Protein AF-0000000075170274 (afdb_homodimer)

Radius of gyration: 37.56 Å; Cα contacts (8 Å, |Δi|>4): 667; chains: 2; bounding box: 106×144×120 Å

Structure (mmCIF, N/CA/C/O backbone):
data_AF-0000000075170274-model_v1
#
loop_
_entity.id
_entity.type
_entity.pdbx_description
1 polymer 'Sphingomyelin synthase-like domain-containing protein'
#
loop_
_atom_site.group_PDB
_atom_site.id
_atom_site.type_symbol
_atom_site.label_atom_id
_atom_site.label_alt_id
_atom_site.label_comp_id
_atom_site.label_asym_id
_atom_site.label_entity_id
_atom_site.label_seq_id
_atom_site.pdbx_PDB_ins_code
_atom_site.Cartn_x
_atom_site.Cartn_y
_atom_site.Cartn_z
_atom_site.occupancy
_atom_site.B_iso_or_equiv
_atom_site.auth_seq_id
_atom_site.auth_comp_id
_atom_site.auth_asym_id
_atom_site.auth_atom_id
_atom_site.pdbx_PDB_model_num
ATOM 1 N N . MET A 1 1 ? -52.188 18.969 13.422 1 71.31 1 MET A N 1
ATOM 2 C CA . MET A 1 1 ? -51.594 20.312 13.414 1 71.31 1 MET A CA 1
ATOM 3 C C . MET A 1 1 ? -50.125 20.266 13.758 1 71.31 1 MET A C 1
ATOM 5 O O . MET A 1 1 ? -49.312 20.875 13.07 1 71.31 1 MET A O 1
ATOM 9 N N . TYR A 1 2 ? -49.75 19.422 14.75 1 82.94 2 TYR A N 1
ATOM 10 C CA . TYR A 1 2 ? -48.375 19.312 15.172 1 82.94 2 TYR A CA 1
ATOM 11 C C . TYR A 1 2 ? -47.531 18.609 14.117 1 82.94 2 TYR A C 1
ATOM 13 O O . TYR A 1 2 ? -46.406 19.016 13.828 1 82.94 2 TYR A O 1
ATOM 21 N N . ILE A 1 3 ? -48.125 17.672 13.469 1 86.19 3 ILE A N 1
ATOM 22 C CA . ILE A 1 3 ? -47.406 16.891 12.453 1 86.19 3 ILE A CA 1
ATOM 23 C C . ILE A 1 3 ? -47.219 17.75 11.203 1 86.19 3 ILE A C 1
ATOM 25 O O . ILE A 1 3 ? -46.125 17.719 10.594 1 86.19 3 ILE A O 1
ATOM 29 N N . ALA A 1 4 ? -48.188 18.438 10.883 1 85.81 4 ALA A N 1
ATOM 30 C CA . ALA A 1 4 ? -48.062 19.312 9.719 1 85.81 4 ALA A CA 1
ATOM 31 C C . ALA A 1 4 ? -47 20.375 9.93 1 85.81 4 ALA A C 1
ATOM 33 O O . ALA A 1 4 ? -46.25 20.688 9.016 1 85.81 4 ALA A O 1
ATOM 34 N N . ARG A 1 5 ? -47 20.859 11.109 1 87.38 5 ARG A N 1
ATOM 35 C CA . ARG A 1 5 ? -46 21.859 11.438 1 87.38 5 ARG A CA 1
ATOM 36 C C . ARG A 1 5 ? -44.594 21.266 11.391 1 87.38 5 ARG A C 1
ATOM 38 O O . ARG A 1 5 ? -43.656 21.922 10.938 1 87.38 5 ARG A O 1
ATOM 45 N N . PHE A 1 6 ? -44.594 20.078 11.898 1 85.25 6 PHE A N 1
ATOM 46 C CA . PHE A 1 6 ? -43.312 19.375 11.859 1 85.25 6 PHE A CA 1
ATOM 47 C C . PHE A 1 6 ? -42.844 19.219 10.422 1 85.25 6 PHE A C 1
ATOM 49 O O . PHE A 1 6 ? -41.656 19.469 10.117 1 85.25 6 PHE A O 1
ATOM 56 N N . PHE A 1 7 ? -43.688 18.828 9.531 1 88.44 7 PHE A N 1
ATOM 57 C CA . PHE A 1 7 ? -43.312 18.594 8.141 1 88.44 7 PHE A CA 1
ATOM 58 C C . PHE A 1 7 ? -42.969 19.891 7.438 1 88.44 7 PHE A C 1
ATOM 60 O O . PHE A 1 7 ? -42.094 19.938 6.59 1 88.44 7 PHE A O 1
ATOM 67 N N . THR A 1 8 ? -43.625 20.859 7.824 1 88.25 8 THR A N 1
ATOM 68 C CA . THR A 1 8 ? -43.312 22.156 7.219 1 88.25 8 THR A CA 1
ATOM 69 C C . THR A 1 8 ? -41.969 22.672 7.668 1 88.25 8 THR A C 1
ATOM 71 O O . THR A 1 8 ? -41.188 23.234 6.863 1 88.25 8 THR A O 1
ATOM 74 N N . LYS A 1 9 ? -41.719 22.516 8.906 1 88.31 9 LYS A N 1
ATOM 75 C CA . LYS A 1 9 ? -40.406 22.922 9.43 1 88.31 9 LYS A CA 1
ATOM 76 C C . LYS A 1 9 ? -39.281 22.109 8.789 1 88.31 9 LYS A C 1
ATOM 78 O O . LYS A 1 9 ? -38.25 22.672 8.43 1 88.31 9 LYS A O 1
ATOM 83 N N . LEU A 1 10 ? -39.531 20.859 8.727 1 89.06 10 LEU A N 1
ATOM 84 C CA . LEU A 1 10 ? -38.562 19.969 8.102 1 89.06 10 LEU A CA 1
ATOM 85 C C . LEU A 1 10 ? -38.344 20.344 6.637 1 89.06 10 LEU A C 1
ATOM 87 O O . LEU A 1 10 ? -37.219 20.375 6.156 1 89.06 10 LEU A O 1
ATOM 91 N N . TRP A 1 11 ? -39.406 20.625 5.984 1 91.12 11 TRP A N 1
ATOM 92 C CA . TRP A 1 11 ? -39.344 21 4.574 1 91.12 11 TRP A CA 1
ATOM 93 C C . TRP A 1 11 ? -38.562 22.297 4.402 1 91.12 11 TRP A C 1
ATOM 95 O O . TRP A 1 11 ? -37.781 22.438 3.459 1 91.12 11 TRP A O 1
ATOM 105 N N . ARG A 1 12 ? -38.781 23.219 5.227 1 90 12 ARG A N 1
ATOM 106 C CA . ARG A 1 12 ? -38.062 24.484 5.172 1 90 12 ARG A CA 1
ATOM 107 C C . ARG A 1 12 ? -36.562 24.266 5.414 1 90 12 ARG A C 1
ATOM 109 O O . ARG A 1 12 ? -35.719 24.875 4.734 1 90 12 ARG A O 1
ATOM 116 N N . ARG A 1 13 ? -36.344 23.484 6.355 1 88.62 13 ARG A N 1
ATOM 117 C CA . ARG A 1 13 ? -34.938 23.188 6.66 1 88.62 13 ARG A CA 1
ATOM 118 C C . ARG A 1 13 ? -34.25 22.516 5.477 1 88.62 13 ARG A C 1
ATOM 120 O O . ARG A 1 13 ? -33.156 22.906 5.09 1 88.62 13 ARG A O 1
ATOM 127 N N . ILE A 1 14 ? -34.844 21.5 4.957 1 92.25 14 ILE A N 1
ATOM 128 C CA . ILE A 1 14 ? -34.312 20.781 3.812 1 92.25 14 ILE A CA 1
ATOM 129 C C . ILE A 1 14 ? -34.094 21.734 2.645 1 92.25 14 ILE A C 1
ATOM 131 O O . ILE A 1 14 ? -33.062 21.703 1.977 1 92.25 14 ILE A O 1
ATOM 135 N N . SER A 1 15 ? -35.062 22.594 2.477 1 92.5 15 SER A N 1
ATOM 136 C CA . SER A 1 15 ? -34.969 23.531 1.366 1 92.5 15 SER A CA 1
ATOM 137 C C . SER A 1 15 ? -33.812 24.5 1.545 1 92.5 15 SER A C 1
ATOM 139 O O . SER A 1 15 ? -33.094 24.797 0.589 1 92.5 15 SER A O 1
ATOM 141 N N . THR A 1 16 ? -33.656 24.984 2.719 1 90.94 16 THR A N 1
ATOM 142 C CA . THR A 1 16 ? -32.562 25.906 2.996 1 90.94 16 THR A CA 1
ATOM 143 C C . THR A 1 16 ? -31.219 25.219 2.816 1 90.94 16 THR A C 1
ATOM 145 O O . THR A 1 16 ? -30.297 25.781 2.217 1 90.94 16 THR A O 1
ATOM 148 N N . GLU A 1 17 ? -31.156 24.047 3.35 1 91.5 17 GLU A N 1
ATOM 149 C CA . GLU A 1 17 ? -29.906 23.297 3.227 1 91.5 17 GLU A CA 1
ATOM 150 C C . GLU A 1 17 ? -29.594 22.969 1.768 1 91.5 17 GLU A C 1
ATOM 152 O O . GLU A 1 17 ? -28.438 22.984 1.349 1 91.5 17 GLU A O 1
ATOM 157 N N . VAL A 1 18 ? -30.625 22.609 1.034 1 94.19 18 VAL A N 1
ATOM 158 C CA . VAL A 1 18 ? -30.453 22.312 -0.381 1 94.19 18 VAL A CA 1
ATOM 159 C C . VAL A 1 18 ? -29.906 23.531 -1.111 1 94.19 18 VAL A C 1
ATOM 161 O O . VAL A 1 18 ? -29.016 23.406 -1.953 1 94.19 18 VAL A O 1
ATOM 164 N N . THR A 1 19 ? -30.391 24.703 -0.769 1 93.62 19 THR A N 1
ATOM 165 C CA . THR A 1 19 ? -29.922 25.922 -1.417 1 93.62 19 THR A CA 1
ATOM 166 C C . THR A 1 19 ? -28.453 26.188 -1.096 1 93.62 19 THR A C 1
ATOM 168 O O . THR A 1 19 ? -27.672 26.531 -1.985 1 93.62 19 THR A O 1
ATOM 171 N N . VAL A 1 20 ? -28.125 26.031 0.126 1 91.56 20 VAL A N 1
ATOM 172 C CA . VAL A 1 20 ? -26.75 26.234 0.554 1 91.56 20 VAL A CA 1
ATOM 173 C C . VAL A 1 20 ? -25.828 25.219 -0.123 1 91.56 20 VAL A C 1
ATOM 175 O O . VAL A 1 20 ? -24.797 25.578 -0.678 1 91.56 20 VAL A O 1
ATOM 178 N N . GLU A 1 21 ? -26.234 23.969 -0.128 1 94.06 21 GLU A N 1
ATOM 179 C CA . GLU A 1 21 ? -25.438 22.875 -0.707 1 94.06 21 GLU A CA 1
ATOM 180 C C . GLU A 1 21 ? -25.328 23.031 -2.223 1 94.06 21 GLU A C 1
ATOM 182 O O . GLU A 1 21 ? -24.297 22.688 -2.811 1 94.06 21 GLU A O 1
ATOM 187 N N . LEU A 1 22 ? -26.391 23.516 -2.793 1 95.06 22 LEU A N 1
ATOM 188 C CA . LEU A 1 22 ? -26.359 23.734 -4.234 1 95.06 22 LEU A CA 1
ATOM 189 C C . LEU A 1 22 ? -25.328 24.797 -4.609 1 95.06 22 LEU A C 1
ATOM 191 O O . LEU A 1 22 ? -24.625 24.656 -5.613 1 95.06 22 LEU A O 1
ATOM 195 N N . GLN A 1 23 ? -25.219 25.797 -3.844 1 94.56 23 GLN A N 1
ATOM 196 C CA . GLN A 1 23 ? -24.219 26.828 -4.082 1 94.56 23 GLN A CA 1
ATOM 197 C C . GLN A 1 23 ? -22.797 26.266 -3.941 1 94.56 23 GLN A C 1
ATOM 199 O O . GLN A 1 23 ? -21.922 26.578 -4.746 1 94.56 23 GLN A O 1
ATOM 204 N N . ILE A 1 24 ? -22.625 25.484 -2.957 1 93.75 24 ILE A N 1
ATOM 205 C CA . ILE A 1 24 ? -21.328 24.859 -2.74 1 93.75 24 ILE A CA 1
ATOM 206 C C . ILE A 1 24 ? -21.031 23.875 -3.873 1 93.75 24 ILE A C 1
ATOM 208 O O . ILE A 1 24 ? -19.906 23.812 -4.363 1 93.75 24 ILE A O 1
ATOM 212 N N . PHE A 1 25 ? -22.062 23.188 -4.316 1 95.31 25 PHE A N 1
ATOM 213 C CA . PHE A 1 25 ? -21.938 22.234 -5.406 1 95.31 25 PHE A CA 1
ATOM 214 C C . PHE A 1 25 ? -21.516 22.922 -6.695 1 95.31 25 PHE A C 1
ATOM 216 O O . PHE A 1 25 ? -20.641 22.438 -7.418 1 95.31 25 PHE A O 1
ATOM 223 N N . LEU A 1 26 ? -22.078 24.047 -6.961 1 95.56 26 LEU A N 1
ATOM 224 C CA . LEU A 1 26 ? -21.766 24.781 -8.18 1 95.56 26 LEU A CA 1
ATOM 225 C C . LEU A 1 26 ? -20.297 25.203 -8.211 1 95.56 26 LEU A C 1
ATOM 227 O O . LEU A 1 26 ? -19.688 25.281 -9.281 1 95.56 26 LEU A O 1
ATOM 231 N N . GLY A 1 27 ? -19.734 25.344 -7.117 1 93.75 27 GLY A N 1
ATOM 232 C CA . GLY A 1 27 ? -18.328 25.703 -7.047 1 93.75 27 GLY A CA 1
ATOM 233 C C . GLY A 1 27 ? -17.406 24.516 -7.086 1 93.75 27 GLY A C 1
ATOM 234 O O . GLY A 1 27 ? -16.203 24.656 -7.348 1 93.75 27 GLY A O 1
ATOM 235 N N . ASN A 1 28 ? -17.984 23.297 -6.875 1 94.12 28 ASN A N 1
ATOM 236 C CA . ASN A 1 28 ? -17.141 22.109 -6.727 1 94.12 28 ASN A CA 1
ATOM 237 C C . ASN A 1 28 ? -17.625 20.969 -7.617 1 94.12 28 ASN A C 1
ATOM 239 O O . ASN A 1 28 ? -17.234 19.812 -7.426 1 94.12 28 ASN A O 1
ATOM 243 N N . TRP A 1 29 ? -18.438 21.188 -8.578 1 93.94 29 TRP A N 1
ATOM 244 C CA . TRP A 1 29 ? -19.125 20.141 -9.32 1 93.94 29 TRP A CA 1
ATOM 245 C C . TRP A 1 29 ? -18.156 19.344 -10.18 1 93.94 29 TRP A C 1
ATOM 247 O O . TRP A 1 29 ? -18.344 18.141 -10.398 1 93.94 29 TRP A O 1
ATOM 257 N N . LYS A 1 30 ? -17.109 19.938 -10.648 1 95.88 30 LYS A N 1
ATOM 258 C CA . LYS A 1 30 ? -16.172 19.266 -11.531 1 95.88 30 LYS A CA 1
ATOM 259 C C . LYS A 1 30 ? -15.492 18.094 -10.82 1 95.88 30 LYS A C 1
ATOM 261 O O . LYS A 1 30 ? -15.391 17 -11.375 1 95.88 30 LYS A O 1
ATOM 266 N N . LEU A 1 31 ? -15.078 18.297 -9.625 1 94.25 31 LEU A N 1
ATOM 267 C CA . LEU A 1 31 ? -14.383 17.25 -8.875 1 94.25 31 LEU A CA 1
ATOM 268 C C . LEU A 1 31 ? -15.352 16.172 -8.43 1 94.25 31 LEU A C 1
ATOM 270 O O . LEU A 1 31 ? -15 14.984 -8.438 1 94.25 31 LEU A O 1
ATOM 274 N N . VAL A 1 32 ? -16.516 16.578 -8.078 1 95.56 32 VAL A N 1
ATOM 275 C CA . VAL A 1 32 ? -17.531 15.602 -7.688 1 95.56 32 VAL A CA 1
ATOM 276 C C . VAL A 1 32 ? -17.891 14.734 -8.883 1 95.56 32 VAL A C 1
ATOM 278 O O . VAL A 1 32 ? -17.938 13.508 -8.781 1 95.56 32 VAL A O 1
ATOM 281 N N . LEU A 1 33 ? -18.078 15.375 -9.984 1 96.56 33 LEU A N 1
ATOM 282 C CA . LEU A 1 33 ? -18.406 14.641 -11.203 1 96.56 33 LEU A CA 1
ATOM 283 C C . LEU A 1 33 ? -17.266 13.734 -11.633 1 96.56 33 LEU A C 1
ATOM 285 O O . LEU A 1 33 ? -17.484 12.594 -12.047 1 96.56 33 LEU A O 1
ATOM 289 N N . ALA A 1 34 ? -16.078 14.195 -11.562 1 97.5 34 ALA A N 1
ATOM 290 C CA . ALA A 1 34 ? -14.914 13.383 -11.898 1 97.5 34 ALA A CA 1
ATOM 291 C C . ALA A 1 34 ? -14.852 12.133 -11.023 1 97.5 34 ALA A C 1
ATOM 293 O O . ALA A 1 34 ? -14.531 11.047 -11.508 1 97.5 34 ALA A O 1
ATOM 294 N N . GLY A 1 35 ? -15.172 12.336 -9.773 1 97.69 35 GLY A N 1
ATOM 295 C CA . GLY A 1 35 ? -15.211 11.195 -8.867 1 97.69 35 GLY A CA 1
ATOM 296 C C . GLY A 1 35 ? -16.266 10.164 -9.242 1 97.69 35 GLY A C 1
ATOM 297 O O . GLY A 1 35 ? -16 8.961 -9.195 1 97.69 35 GLY A O 1
ATOM 298 N N . LEU A 1 36 ? -17.359 10.672 -9.664 1 96.44 36 LEU A N 1
ATOM 299 C CA . LEU A 1 36 ? -18.453 9.781 -10.055 1 96.44 36 LEU A CA 1
ATOM 300 C C . LEU A 1 36 ? -18.141 9.086 -11.367 1 96.44 36 LEU A C 1
ATOM 302 O O . LEU A 1 36 ? -18.406 7.887 -11.523 1 96.44 36 LEU A O 1
ATOM 306 N N . ILE A 1 37 ? -17.594 9.758 -12.258 1 97.25 37 ILE A N 1
ATOM 307 C CA . ILE A 1 37 ? -17.188 9.172 -13.539 1 97.25 37 ILE A CA 1
ATOM 308 C C . ILE A 1 37 ? -16.141 8.086 -13.297 1 97.25 37 ILE A C 1
ATOM 310 O O . ILE A 1 37 ? -16.172 7.039 -13.945 1 97.25 37 ILE A O 1
ATOM 314 N N . PHE A 1 38 ? -15.32 8.281 -12.359 1 98 38 PHE A N 1
ATOM 315 C CA . PHE A 1 38 ? -14.266 7.312 -12.094 1 98 38 PHE A CA 1
ATOM 316 C C . PHE A 1 38 ? -14.836 6.035 -11.492 1 98 38 PHE A C 1
ATOM 318 O O . PHE A 1 38 ? -14.242 4.961 -11.625 1 98 38 PHE A O 1
ATOM 325 N N . GLN A 1 39 ? -15.977 6.191 -10.797 1 96.38 39 GLN A N 1
ATOM 326 C CA . GLN A 1 39 ? -16.625 4.965 -10.344 1 96.38 39 GLN A CA 1
ATOM 327 C C . GLN A 1 39 ? -17 4.074 -11.523 1 96.38 39 GLN A C 1
ATOM 329 O O . GLN A 1 39 ? -16.875 2.85 -11.445 1 96.38 39 GLN A O 1
ATOM 334 N N . TYR A 1 40 ? -17.406 4.707 -12.539 1 94.31 40 TYR A N 1
ATOM 335 C CA . TYR A 1 40 ? -17.75 3.965 -13.75 1 94.31 40 TYR A CA 1
ATOM 336 C C . TYR A 1 40 ? -16.5 3.369 -14.391 1 94.31 40 TYR A C 1
ATOM 338 O O . TYR A 1 40 ? -16.484 2.207 -14.805 1 94.31 40 TYR A O 1
ATOM 346 N N . ILE A 1 41 ? -15.445 4.094 -14.469 1 95.38 41 ILE A N 1
ATOM 347 C CA . ILE A 1 41 ? -14.18 3.627 -15.023 1 95.38 41 ILE A CA 1
ATOM 348 C C . ILE A 1 41 ? -13.664 2.441 -14.211 1 95.38 41 ILE A C 1
ATOM 350 O O . ILE A 1 41 ? -13.188 1.456 -14.773 1 95.38 41 ILE A O 1
ATOM 354 N N . HIS A 1 42 ? -13.805 2.584 -12.93 1 95.88 42 HIS A N 1
ATOM 355 C CA . HIS A 1 42 ? -13.406 1.485 -12.055 1 95.88 42 HIS A CA 1
ATOM 356 C C . HIS A 1 42 ? -14.227 0.231 -12.344 1 95.88 42 HIS A C 1
ATOM 358 O O . HIS A 1 42 ? -13.68 -0.872 -12.406 1 95.88 42 HIS A O 1
ATOM 364 N N . GLY A 1 43 ? -15.492 0.458 -12.523 1 93.31 43 GLY A N 1
ATOM 365 C CA . GLY A 1 43 ? -16.344 -0.665 -12.898 1 93.31 43 GLY A CA 1
ATOM 366 C C . GLY A 1 43 ? -15.938 -1.304 -14.211 1 93.31 43 GLY A C 1
ATOM 367 O O . GLY A 1 43 ? -15.938 -2.531 -14.336 1 93.31 43 GLY A O 1
ATOM 368 N N . LEU A 1 44 ? -15.578 -0.51 -15.125 1 92.62 44 LEU A N 1
ATOM 369 C CA . LEU A 1 44 ? -15.125 -1.004 -16.422 1 92.62 44 LEU A CA 1
ATOM 370 C C . LEU A 1 44 ? -13.82 -1.78 -16.281 1 92.62 44 LEU A C 1
ATOM 372 O O . LEU A 1 44 ? -13.633 -2.812 -16.922 1 92.62 44 LEU A O 1
ATOM 376 N N . ALA A 1 45 ? -12.977 -1.29 -15.453 1 94.38 45 ALA A N 1
ATOM 377 C CA . ALA A 1 45 ? -11.695 -1.957 -15.234 1 94.38 45 ALA A CA 1
ATOM 378 C C . ALA A 1 45 ? -11.891 -3.336 -14.609 1 94.38 45 ALA A C 1
ATOM 380 O O . ALA A 1 45 ? -11.234 -4.301 -15 1 94.38 45 ALA A O 1
ATOM 381 N N . VAL A 1 46 ? -12.773 -3.385 -13.68 1 93.88 46 VAL A N 1
ATOM 382 C CA . VAL A 1 46 ? -13.07 -4.648 -13.008 1 93.88 46 VAL A CA 1
ATOM 383 C C . VAL A 1 46 ? -13.672 -5.633 -14.008 1 93.88 46 VAL A C 1
ATOM 385 O O . VAL A 1 46 ? -13.305 -6.809 -14.031 1 93.88 46 VAL A O 1
ATOM 388 N N . HIS A 1 47 ? -14.523 -5.125 -14.789 1 91.75 47 HIS A N 1
ATOM 389 C CA . HIS A 1 47 ? -15.125 -5.957 -15.828 1 91.75 47 HIS A CA 1
ATOM 390 C C . HIS A 1 47 ? -14.078 -6.402 -16.844 1 91.75 47 HIS A C 1
ATOM 392 O O . HIS A 1 47 ? -14.094 -7.551 -17.297 1 91.75 47 HIS A O 1
ATOM 398 N N . GLY A 1 48 ? -13.242 -5.547 -17.188 1 91.44 48 GLY A N 1
ATOM 399 C CA . GLY A 1 48 ? -12.203 -5.832 -18.156 1 91.44 48 GLY A CA 1
ATOM 400 C C . GLY A 1 48 ? -11.25 -6.922 -17.719 1 91.44 48 GLY A C 1
ATOM 401 O O . GLY A 1 48 ? -10.867 -7.785 -18.5 1 91.44 48 GLY A O 1
ATOM 402 N N . VAL A 1 49 ? -10.883 -6.898 -16.469 1 93.62 49 VAL A N 1
ATOM 403 C CA . VAL A 1 49 ? -9.898 -7.863 -15.977 1 93.62 49 VAL A CA 1
ATOM 404 C C . VAL A 1 49 ? -10.523 -9.25 -15.914 1 93.62 49 VAL A C 1
ATOM 406 O O . VAL A 1 49 ? -9.82 -10.266 -15.93 1 93.62 49 VAL A O 1
ATOM 409 N N . HIS A 1 50 ? -11.852 -9.297 -15.82 1 93.06 50 HIS A N 1
ATOM 410 C CA . HIS A 1 50 ? -12.547 -10.578 -15.859 1 93.06 50 HIS A CA 1
ATOM 411 C C . HIS A 1 50 ? -12.312 -11.289 -17.188 1 93.06 50 HIS A C 1
ATOM 413 O O . HIS A 1 50 ? -12.211 -12.516 -17.234 1 93.06 50 HIS A O 1
ATOM 419 N N . TYR A 1 51 ? -12.156 -10.539 -18.297 1 91.25 51 TYR A N 1
ATOM 420 C CA . TYR A 1 51 ? -11.867 -11.117 -19.609 1 91.25 51 TYR A CA 1
ATOM 421 C C . TYR A 1 51 ? -10.453 -11.68 -19.656 1 91.25 51 TYR A C 1
ATOM 423 O O . TYR A 1 51 ? -10.164 -12.578 -20.453 1 91.25 51 TYR A O 1
ATOM 431 N N . LEU A 1 52 ? -9.648 -11.188 -18.797 1 92.62 52 LEU A N 1
ATOM 432 C CA . LEU A 1 52 ? -8.234 -11.555 -18.828 1 92.62 52 LEU A CA 1
ATOM 433 C C . LEU A 1 52 ? -7.914 -12.57 -17.75 1 92.62 52 LEU A C 1
ATOM 435 O O . LEU A 1 52 ? -6.785 -13.062 -17.656 1 92.62 52 LEU A O 1
ATOM 439 N N . HIS A 1 53 ? -8.906 -12.883 -16.922 1 94.56 53 HIS A N 1
ATOM 440 C CA . HIS A 1 53 ? -8.688 -13.766 -15.781 1 94.56 53 HIS A CA 1
ATOM 441 C C . HIS A 1 53 ? -8.234 -15.148 -16.219 1 94.56 53 HIS A C 1
ATOM 443 O O . HIS A 1 53 ? -8.742 -15.688 -17.203 1 94.56 53 HIS A O 1
ATOM 449 N N . GLN A 1 54 ? -7.215 -15.695 -15.547 1 92.56 54 GLN A N 1
ATOM 450 C CA . GLN A 1 54 ? -6.719 -17.047 -15.781 1 92.56 54 GLN A CA 1
ATOM 451 C C . GLN A 1 54 ? -6.918 -17.922 -14.547 1 92.56 54 GLN A C 1
ATOM 453 O O . GLN A 1 54 ? -6.18 -17.797 -13.57 1 92.56 54 GLN A O 1
ATOM 458 N N . PRO A 1 55 ? -7.902 -18.781 -14.656 1 94.69 55 PRO A N 1
ATOM 459 C CA . PRO A 1 55 ? -8.125 -19.672 -13.516 1 94.69 55 PRO A CA 1
ATOM 460 C C . PRO A 1 55 ? -6.938 -20.594 -13.234 1 94.69 55 PRO A C 1
ATOM 462 O O . PRO A 1 55 ? -6.18 -20.922 -14.148 1 94.69 55 PRO A O 1
ATOM 465 N N . GLY A 1 56 ? -6.691 -20.938 -12.055 1 93.5 56 GLY A N 1
ATOM 466 C CA . GLY A 1 56 ? -5.617 -21.797 -11.586 1 93.5 56 GLY A CA 1
ATOM 467 C C . GLY A 1 56 ? -5.812 -22.281 -10.164 1 93.5 56 GLY A C 1
ATOM 468 O O . GLY A 1 56 ? -6.863 -22.047 -9.562 1 93.5 56 GLY A O 1
ATOM 469 N N . PRO A 1 57 ? -4.816 -23 -9.734 1 94.19 57 PRO A N 1
ATOM 470 C CA . PRO A 1 57 ? -4.93 -23.484 -8.352 1 94.19 57 PRO A CA 1
ATOM 471 C C . PRO A 1 57 ? -5.074 -22.344 -7.348 1 94.19 57 PRO A C 1
ATOM 473 O O . PRO A 1 57 ? -4.445 -21.297 -7.504 1 94.19 57 PRO A O 1
ATOM 476 N N . VAL A 1 58 ? -5.93 -22.609 -6.398 1 96.06 58 VAL A N 1
ATOM 477 C CA . VAL A 1 58 ? -6.113 -21.625 -5.34 1 96.06 58 VAL A CA 1
ATOM 478 C C . VAL A 1 58 ? -4.809 -21.453 -4.559 1 96.06 58 VAL A C 1
ATOM 480 O O . VAL A 1 58 ? -4.164 -22.438 -4.203 1 96.06 58 VAL A O 1
ATOM 483 N N . LEU A 1 59 ? -4.465 -20.281 -4.285 1 96.88 59 LEU A N 1
ATOM 484 C CA . LEU A 1 59 ? -3.217 -19.984 -3.592 1 96.88 59 LEU A CA 1
ATOM 485 C C . LEU A 1 59 ? -3.33 -20.312 -2.107 1 96.88 59 LEU A C 1
ATOM 487 O O . LEU A 1 59 ? -4.422 -20.266 -1.538 1 96.88 59 LEU A O 1
ATOM 491 N N . GLN A 1 60 ? -2.176 -20.703 -1.545 1 96.38 60 GLN A N 1
ATOM 492 C CA . GLN A 1 60 ? -2.152 -20.906 -0.099 1 96.38 60 GLN A CA 1
ATOM 493 C C . GLN A 1 60 ? -2.379 -19.578 0.635 1 96.38 60 GLN A C 1
ATOM 495 O O . GLN A 1 60 ? -1.71 -18.578 0.355 1 96.38 60 GLN A O 1
ATOM 500 N N . ASP A 1 61 ? -3.287 -19.609 1.58 1 97.88 61 ASP A N 1
ATOM 501 C CA . ASP A 1 61 ? -3.729 -18.391 2.238 1 97.88 61 ASP A CA 1
ATOM 502 C C . ASP A 1 61 ? -3.951 -18.609 3.732 1 97.88 61 ASP A C 1
ATOM 504 O O . ASP A 1 61 ? -4.613 -19.578 4.125 1 97.88 61 ASP A O 1
ATOM 508 N N . LEU A 1 62 ? -3.389 -17.719 4.465 1 98 62 LEU A N 1
ATOM 509 C CA . LEU A 1 62 ? -3.494 -17.828 5.914 1 98 62 LEU A CA 1
ATOM 510 C C . LEU A 1 62 ? -4.945 -17.719 6.367 1 98 62 LEU A C 1
ATOM 512 O O . LEU A 1 62 ? -5.395 -18.469 7.234 1 98 62 LEU A O 1
ATOM 516 N N . GLY A 1 63 ? -5.699 -16.75 5.844 1 98.38 63 GLY A N 1
ATOM 517 C CA . GLY A 1 63 ? -7.109 -16.594 6.168 1 98.38 63 GLY A CA 1
ATOM 518 C C . GLY A 1 63 ? -7.938 -17.828 5.84 1 98.38 63 GLY A C 1
ATOM 519 O O . GLY A 1 63 ? -8.859 -18.172 6.578 1 98.38 63 GLY A O 1
ATOM 520 N N . PHE A 1 64 ? -7.559 -18.484 4.758 1 97.88 64 PHE A N 1
ATOM 521 C CA . PHE A 1 64 ? -8.281 -19.672 4.344 1 97.88 64 PHE A CA 1
ATOM 522 C C . PHE A 1 64 ? -8.016 -20.828 5.312 1 97.88 64 PHE A C 1
ATOM 524 O O . PHE A 1 64 ? -8.883 -21.688 5.512 1 97.88 64 PHE A O 1
ATOM 531 N N . ILE A 1 65 ? -6.867 -20.844 5.934 1 97.38 65 ILE A N 1
ATOM 532 C CA . ILE A 1 65 ? -6.52 -21.859 6.922 1 97.38 65 ILE A CA 1
ATOM 533 C C . ILE A 1 65 ? -7.266 -21.578 8.227 1 97.38 65 ILE A C 1
ATOM 535 O O . ILE A 1 65 ? -7.758 -22.516 8.875 1 97.38 65 ILE A O 1
ATOM 539 N N . LEU A 1 66 ? -7.43 -20.328 8.539 1 97.69 66 LEU A N 1
ATOM 540 C CA . LEU A 1 66 ? -7.945 -19.953 9.852 1 97.69 66 LEU A CA 1
ATOM 541 C C . LEU A 1 66 ? -9.469 -19.844 9.828 1 97.69 66 LEU A C 1
ATOM 543 O O . LEU A 1 66 ? -10.117 -19.984 10.867 1 97.69 66 LEU A O 1
ATOM 547 N N . LEU A 1 67 ? -10.047 -19.547 8.633 1 97.94 67 LEU A N 1
ATOM 548 C CA . LEU A 1 67 ? -11.484 -19.312 8.516 1 97.94 67 LEU A CA 1
ATOM 549 C C . LEU A 1 67 ? -12.133 -20.359 7.613 1 97.94 67 LEU A C 1
ATOM 551 O O . LEU A 1 67 ? -11.742 -20.516 6.457 1 97.94 67 LEU A O 1
ATOM 555 N N . PRO A 1 68 ? -13.133 -21 8.18 1 96.62 68 PRO A N 1
ATOM 556 C CA . PRO A 1 68 ? -13.852 -21.953 7.312 1 96.62 68 PRO A CA 1
ATOM 557 C C . PRO A 1 68 ? -14.586 -21.25 6.168 1 96.62 68 PRO A C 1
ATOM 559 O O . PRO A 1 68 ? -15.086 -20.141 6.332 1 96.62 68 PRO A O 1
ATOM 562 N N . GLU A 1 69 ? -14.633 -21.906 5.074 1 96.56 69 GLU A N 1
ATOM 563 C CA . GLU A 1 69 ? -15.344 -21.375 3.918 1 96.56 69 GLU A CA 1
ATOM 564 C C . GLU A 1 69 ? -16.844 -21.359 4.148 1 96.56 69 GLU A C 1
ATOM 566 O O . GLU A 1 69 ? -17.422 -22.359 4.59 1 96.56 69 GLU A O 1
ATOM 571 N N . LEU A 1 70 ? -17.531 -20.297 3.9 1 94.81 70 LEU A N 1
ATOM 572 C CA . LEU A 1 70 ? -18.969 -20.156 4.102 1 94.81 70 LEU A CA 1
ATOM 573 C C . LEU A 1 70 ? -19.75 -20.984 3.072 1 94.81 70 LEU A C 1
ATOM 575 O O . LEU A 1 70 ? -20.828 -21.484 3.363 1 94.81 70 LEU A O 1
ATOM 579 N N . GLY A 1 71 ? -19.203 -21.172 1.9 1 92.44 71 GLY A N 1
ATOM 580 C CA . GLY A 1 71 ? -19.859 -21.953 0.869 1 92.44 71 GLY A CA 1
ATOM 581 C C . GLY A 1 71 ? -20.688 -21.109 -0.074 1 92.44 71 GLY A C 1
ATOM 582 O O . GLY A 1 71 ? -20.906 -19.922 0.175 1 92.44 71 GLY A O 1
ATOM 583 N N . LYS A 1 72 ? -21.234 -21.766 -1.056 1 90.5 72 LYS A N 1
ATOM 584 C CA . LYS A 1 72 ? -21.984 -21.094 -2.117 1 90.5 72 LYS A CA 1
ATOM 585 C C . LYS A 1 72 ? -23.297 -20.531 -1.595 1 90.5 72 LYS A C 1
ATOM 587 O O . LYS A 1 72 ? -23.719 -19.453 -1.993 1 90.5 72 LYS A O 1
ATOM 592 N N . GLU A 1 73 ? -23.922 -21.172 -0.661 1 92.62 73 GLU A N 1
ATOM 593 C CA . GLU A 1 73 ? -25.219 -20.781 -0.146 1 92.62 73 GLU A CA 1
ATOM 594 C C . GLU A 1 73 ? -25.141 -19.531 0.719 1 92.62 73 GLU A C 1
ATOM 596 O O . GLU A 1 73 ? -26.109 -18.781 0.833 1 92.62 73 GLU A O 1
ATOM 601 N N . LYS A 1 74 ? -24.016 -19.312 1.269 1 93.31 74 LYS A N 1
ATOM 602 C CA . LYS A 1 74 ? -23.844 -18.188 2.17 1 93.31 74 LYS A CA 1
ATOM 603 C C . LYS A 1 74 ? -22.953 -17.109 1.549 1 93.31 74 LYS A C 1
ATOM 605 O O . LYS A 1 74 ? -22.406 -16.266 2.256 1 93.31 74 LYS A O 1
ATOM 610 N N . PHE A 1 75 ? -22.875 -17.172 0.261 1 89 75 PHE A N 1
ATOM 611 C CA . PHE A 1 75 ? -22.016 -16.266 -0.505 1 89 75 PHE A CA 1
ATOM 612 C C . PHE A 1 75 ? -22.484 -14.828 -0.359 1 89 75 PHE A C 1
ATOM 614 O O . PHE A 1 75 ? -21.672 -13.898 -0.382 1 89 75 PHE A O 1
ATOM 621 N N . TYR A 1 76 ? -23.75 -14.602 -0.029 1 90.12 76 TYR A N 1
ATOM 622 C CA . TYR A 1 76 ? -24.359 -13.281 0.021 1 90.12 76 TYR A CA 1
ATOM 623 C C . TYR A 1 76 ? -24.031 -12.57 1.331 1 90.12 76 TYR A C 1
ATOM 625 O O . TYR A 1 76 ? -24.234 -11.367 1.465 1 90.12 76 TYR A O 1
ATOM 633 N N . ILE A 1 77 ? -23.516 -13.219 2.297 1 93.62 77 ILE A N 1
ATOM 634 C CA . ILE A 1 77 ? -23.328 -12.68 3.641 1 93.62 77 ILE A CA 1
ATOM 635 C C . ILE A 1 77 ? -22.312 -11.539 3.604 1 93.62 77 ILE A C 1
ATOM 637 O O . ILE A 1 77 ? -22.531 -10.5 4.23 1 93.62 77 ILE A O 1
ATOM 641 N N . SER A 1 78 ? -21.234 -11.703 2.895 1 93.31 78 SER A N 1
ATOM 642 C CA . SER A 1 78 ? -20.234 -10.641 2.809 1 93.31 78 SER A CA 1
ATOM 643 C C . SER A 1 78 ? -20.797 -9.414 2.113 1 93.31 78 SER A C 1
ATOM 645 O O . SER A 1 78 ? -20.516 -8.281 2.512 1 93.31 78 SER A O 1
ATOM 647 N N . GLU A 1 79 ? -21.672 -9.555 1.147 1 93.5 79 GLU A N 1
ATOM 648 C CA . GLU A 1 79 ? -22.297 -8.438 0.452 1 93.5 79 GLU A CA 1
ATOM 649 C C . GLU A 1 79 ? -23.297 -7.727 1.349 1 93.5 79 GLU A C 1
ATOM 651 O O . GLU A 1 79 ? -23.438 -6.5 1.298 1 93.5 79 GLU A O 1
ATOM 656 N N . THR A 1 80 ? -24.016 -8.531 2.066 1 94.94 80 THR A N 1
ATOM 657 C CA . THR A 1 80 ? -24.969 -7.957 3.002 1 94.94 80 THR A CA 1
ATOM 658 C C . THR A 1 80 ? -24.266 -7.113 4.055 1 94.94 80 THR A C 1
ATOM 660 O O . THR A 1 80 ? -24.703 -6.004 4.367 1 94.94 80 THR A O 1
ATOM 663 N N . SER A 1 81 ? -23.188 -7.707 4.543 1 96.06 81 SER A N 1
ATOM 664 C CA . SER A 1 81 ? -22.391 -6.957 5.512 1 96.06 81 SER A CA 1
ATOM 665 C C . SER A 1 81 ? -21.891 -5.648 4.914 1 96.06 81 SER A C 1
ATOM 667 O O . SER A 1 81 ? -21.922 -4.605 5.574 1 96.06 81 SER A O 1
ATOM 669 N N . PHE A 1 82 ? -21.453 -5.645 3.74 1 96.5 82 PHE A N 1
ATOM 670 C CA . PHE A 1 82 ? -20.984 -4.449 3.049 1 96.5 82 PHE A CA 1
ATOM 671 C C . PHE A 1 82 ? -22.109 -3.436 2.902 1 96.5 82 PHE A C 1
ATOM 673 O O . PHE A 1 82 ? -21.906 -2.238 3.125 1 96.5 82 PHE A O 1
ATOM 680 N N . SER A 1 83 ? -23.281 -3.916 2.578 1 96.31 83 SER A N 1
ATOM 681 C CA . SER A 1 83 ? -24.453 -3.045 2.402 1 96.31 83 SER A CA 1
ATOM 682 C C . SER A 1 83 ? -24.828 -2.365 3.713 1 96.31 83 SER A C 1
ATOM 684 O O . SER A 1 83 ? -25.25 -1.209 3.717 1 96.31 83 SER A O 1
ATOM 686 N N . VAL A 1 84 ? -24.641 -3.066 4.785 1 96.75 84 VAL A N 1
ATOM 687 C CA . VAL A 1 84 ? -24.953 -2.549 6.113 1 96.75 84 VAL A CA 1
ATOM 688 C C . VAL A 1 84 ? -23.984 -1.429 6.477 1 96.75 84 VAL A C 1
ATOM 690 O O . VAL A 1 84 ? -24.312 -0.555 7.285 1 96.75 84 VAL A O 1
ATOM 693 N N . ILE A 1 85 ? -22.844 -1.427 5.898 1 97.69 85 ILE A N 1
ATOM 694 C CA . ILE A 1 85 ? -21.875 -0.353 6.105 1 97.69 85 ILE A CA 1
ATOM 695 C C . ILE A 1 85 ? -22.141 0.782 5.121 1 97.69 85 ILE A C 1
ATOM 697 O O . ILE A 1 85 ? -22.203 1.951 5.512 1 97.69 85 ILE A O 1
ATOM 701 N N . PHE A 1 86 ? -22.422 0.427 3.922 1 97.94 86 PHE A N 1
ATOM 702 C CA . PHE A 1 86 ? -22.5 1.349 2.795 1 97.94 86 PHE A CA 1
ATOM 703 C C . PHE A 1 86 ? -23.703 2.275 2.936 1 97.94 86 PHE A C 1
ATOM 705 O O . PHE A 1 86 ? -23.547 3.5 2.914 1 97.94 86 PHE A O 1
ATOM 712 N N . PHE A 1 87 ? -24.875 1.767 3.168 1 97.56 87 PHE A N 1
ATOM 713 C CA . PHE A 1 87 ? -26.109 2.551 3.086 1 97.56 87 PHE A CA 1
ATOM 714 C C . PHE A 1 87 ? -26.25 3.459 4.301 1 97.56 87 PHE A C 1
ATOM 716 O O . PHE A 1 87 ? -26.547 4.645 4.164 1 97.56 87 PHE A O 1
ATOM 723 N N . PRO A 1 88 ? -25.969 2.934 5.512 1 97.19 88 PRO A N 1
ATOM 724 C CA . PRO A 1 88 ? -26.031 3.865 6.641 1 97.19 88 PRO A CA 1
ATOM 725 C C . PRO A 1 88 ? -25.016 5.004 6.512 1 97.19 88 PRO A C 1
ATOM 727 O O . PRO A 1 88 ? -25.281 6.125 6.941 1 97.19 88 PRO A O 1
ATOM 730 N N . PHE A 1 89 ? -23.875 4.73 5.953 1 97.88 89 PHE A N 1
ATOM 731 C CA . PHE A 1 89 ? -22.906 5.797 5.742 1 97.88 89 PHE A CA 1
ATOM 732 C C . PHE A 1 89 ? -23.469 6.863 4.812 1 97.88 89 PHE A C 1
ATOM 734 O O . PHE A 1 89 ? -23.406 8.055 5.117 1 97.88 89 PHE A O 1
ATOM 741 N N . ILE A 1 90 ? -24.016 6.422 3.682 1 97.31 90 ILE A N 1
ATOM 742 C CA . ILE A 1 90 ? -24.594 7.359 2.727 1 97.31 90 ILE A CA 1
ATOM 743 C C . ILE A 1 90 ? -25.672 8.195 3.408 1 97.31 90 ILE A C 1
ATOM 745 O O . ILE A 1 90 ? -25.703 9.422 3.275 1 97.31 90 ILE A O 1
ATOM 749 N N . LEU A 1 91 ? -26.516 7.566 4.16 1 95.88 91 LEU A N 1
ATOM 750 C CA . LEU A 1 91 ? -27.594 8.258 4.855 1 95.88 91 LEU A CA 1
ATOM 751 C C . LEU A 1 91 ? -27.031 9.266 5.855 1 95.88 91 LEU A C 1
ATOM 753 O O . LEU A 1 91 ? -27.547 10.383 5.965 1 95.88 91 LEU A O 1
ATOM 757 N N . TRP A 1 92 ? -25.969 8.812 6.504 1 95.88 92 TRP A N 1
ATOM 758 C CA . TRP A 1 92 ? -25.359 9.695 7.496 1 95.88 92 TRP A CA 1
ATOM 759 C C . TRP A 1 92 ? -24.844 10.969 6.848 1 95.88 92 TRP A C 1
ATOM 761 O O . TRP A 1 92 ? -24.922 12.047 7.434 1 95.88 92 TRP A O 1
ATOM 771 N N . THR A 1 93 ? -24.312 10.945 5.684 1 95.5 93 THR A N 1
ATOM 772 C CA . THR A 1 93 ? -23.719 12.109 5.031 1 95.5 93 THR A CA 1
ATOM 773 C C . THR A 1 93 ? -24.781 13.148 4.715 1 95.5 93 THR A C 1
ATOM 775 O O . THR A 1 93 ? -24.469 14.32 4.48 1 95.5 93 THR A O 1
ATOM 778 N N . PHE A 1 94 ? -26.062 12.766 4.73 1 94.12 94 PHE A N 1
ATOM 779 C CA . PHE A 1 94 ? -27.141 13.703 4.426 1 94.12 94 PHE A CA 1
ATOM 780 C C . PHE A 1 94 ? -27.859 14.125 5.699 1 94.12 94 PHE A C 1
ATOM 782 O O . PHE A 1 94 ? -28.875 14.82 5.641 1 94.12 94 PHE A O 1
ATOM 789 N N . HIS A 1 95 ? -27.312 13.805 6.816 1 90.12 95 HIS A N 1
ATOM 790 C CA . HIS A 1 95 ? -28 14.094 8.07 1 90.12 95 HIS A CA 1
ATOM 791 C C . HIS A 1 95 ? -28.109 15.594 8.305 1 90.12 95 HIS A C 1
ATOM 793 O O . HIS A 1 95 ? -29.047 16.062 8.953 1 90.12 95 HIS A O 1
ATOM 799 N N . PRO A 1 96 ? -27.156 16.406 7.781 1 88.19 96 PRO A N 1
ATOM 800 C CA . PRO A 1 96 ? -27.266 17.844 7.984 1 88.19 96 PRO A CA 1
ATOM 801 C C . PRO A 1 96 ? -28.516 18.438 7.332 1 88.19 96 PRO A C 1
ATOM 803 O O . PRO A 1 96 ? -28.938 19.547 7.676 1 88.19 96 PRO A O 1
ATOM 806 N N . PHE A 1 97 ? -29.078 17.719 6.418 1 89.62 97 PHE A N 1
ATOM 807 C CA . PHE A 1 97 ? -30.281 18.203 5.75 1 89.62 97 PHE A CA 1
ATOM 808 C C . PHE A 1 97 ? -31.5 18.062 6.664 1 89.62 97 PHE A C 1
ATOM 810 O O . PHE A 1 97 ? -32.5 18.766 6.48 1 89.62 97 PHE A O 1
ATOM 817 N N . VAL A 1 98 ? -31.328 17.188 7.66 1 87 98 VAL A N 1
ATOM 818 C CA . VAL A 1 98 ? -32.5 16.875 8.484 1 87 98 VAL A CA 1
ATOM 819 C C . VAL A 1 98 ? -32.281 17.359 9.906 1 87 98 VAL A C 1
ATOM 821 O O . VAL A 1 98 ? -33.188 17.812 10.578 1 87 98 VAL A O 1
ATOM 824 N N . TYR A 1 99 ? -31.047 17.297 10.375 1 82.19 99 TYR A N 1
ATOM 825 C CA . TYR A 1 99 ? -30.766 17.641 11.766 1 82.19 99 TYR A CA 1
ATOM 826 C C . TYR A 1 99 ? -30.016 18.969 11.844 1 82.19 99 TYR A C 1
ATOM 828 O O . TYR A 1 99 ? -29.281 19.328 10.93 1 82.19 99 TYR A O 1
ATOM 836 N N . LYS A 1 100 ? -30.219 19.656 12.93 1 71.12 100 LYS A N 1
ATOM 837 C CA . LYS A 1 100 ? -29.625 20.969 13.164 1 71.12 100 LYS A CA 1
ATOM 838 C C . LYS A 1 100 ? -28.141 20.859 13.484 1 71.12 100 LYS A C 1
ATOM 840 O O . LYS A 1 100 ? -27.375 21.797 13.258 1 71.12 100 LYS A O 1
ATOM 845 N N . THR A 1 101 ? -27.688 19.844 14.055 1 64.25 101 THR A N 1
ATOM 846 C CA . THR A 1 101 ? -26.266 19.688 14.391 1 64.25 101 THR A CA 1
ATOM 847 C C . THR A 1 101 ? -25.422 19.484 13.133 1 64.25 101 THR A C 1
ATOM 849 O O . THR A 1 101 ? -25.5 18.438 12.492 1 64.25 101 THR A O 1
ATOM 852 N N . LYS A 1 102 ? -25.016 20.703 12.547 1 63.06 102 LYS A N 1
ATOM 853 C CA . LYS A 1 102 ? -24.328 20.656 11.258 1 63.06 102 LYS A CA 1
ATOM 854 C C . LYS A 1 102 ? -22.812 20.641 11.438 1 63.06 102 LYS A C 1
ATOM 856 O O . LYS A 1 102 ? -22.234 21.609 11.953 1 63.06 102 LYS A O 1
ATOM 861 N N . ARG A 1 103 ? -22.281 19.516 11.117 1 74.56 103 ARG A N 1
ATOM 862 C CA . ARG A 1 103 ? -20.844 19.422 11.32 1 74.56 103 ARG A CA 1
ATOM 863 C C . ARG A 1 103 ? -20.094 19.641 10.008 1 74.56 103 ARG A C 1
ATOM 865 O O . ARG A 1 103 ? -18.984 20.203 10.008 1 74.56 103 ARG A O 1
ATOM 872 N N . PHE A 1 104 ? -20.75 19.344 8.961 1 89.5 104 PHE A N 1
ATOM 873 C CA . PHE A 1 104 ? -20.031 19.422 7.695 1 89.5 104 PHE A CA 1
ATOM 874 C C . PHE A 1 104 ? -20.984 19.719 6.547 1 89.5 104 PHE A C 1
ATOM 876 O O . PHE A 1 104 ? -22.203 19.688 6.723 1 89.5 104 PHE A O 1
ATOM 883 N N . TYR A 1 105 ? -20.453 20.25 5.535 1 92.69 105 TYR A N 1
ATOM 884 C CA . TYR A 1 105 ? -21.188 20.344 4.277 1 92.69 105 TYR A CA 1
ATOM 885 C C . TYR A 1 105 ? -21.078 19.047 3.48 1 92.69 105 TYR A C 1
ATOM 887 O O . TYR A 1 105 ? -19.969 18.547 3.258 1 92.69 105 TYR A O 1
ATOM 895 N N . THR A 1 106 ? -22.203 18.531 3.053 1 94.81 106 THR A N 1
ATOM 896 C CA . THR A 1 106 ? -22.266 17.234 2.393 1 94.81 106 THR A CA 1
ATOM 897 C C . THR A 1 106 ? -21.422 17.234 1.119 1 94.81 106 THR A C 1
ATOM 899 O O . THR A 1 106 ? -20.672 16.281 0.863 1 94.81 106 THR A O 1
ATOM 902 N N . VAL A 1 107 ? -21.469 18.25 0.344 1 95.25 107 VAL A N 1
ATOM 903 C CA . VAL A 1 107 ? -20.75 18.328 -0.924 1 95.25 107 VAL A CA 1
ATOM 904 C C . VAL A 1 107 ? -19.25 18.297 -0.67 1 95.25 107 VAL A C 1
ATOM 906 O O . VAL A 1 107 ? -18.516 17.562 -1.339 1 95.25 107 VAL A O 1
ATOM 909 N N . LEU A 1 108 ? -18.781 19.016 0.292 1 94.69 108 LEU A N 1
ATOM 910 C CA . LEU A 1 108 ? -17.359 19.062 0.605 1 94.69 108 LEU A CA 1
ATOM 911 C C . LEU A 1 108 ? -16.875 17.75 1.19 1 94.69 108 LEU A C 1
ATOM 913 O O . LEU A 1 108 ? -15.758 17.312 0.931 1 94.69 108 LEU A O 1
ATOM 917 N N . LEU A 1 109 ? -17.719 17.172 1.951 1 95.75 109 LEU A N 1
ATOM 918 C CA . LEU A 1 109 ? -17.406 15.852 2.488 1 95.75 109 LEU A CA 1
ATOM 919 C C . LEU A 1 109 ? -17.219 14.836 1.364 1 95.75 109 LEU A C 1
ATOM 921 O O . LEU A 1 109 ? -16.234 14.086 1.359 1 95.75 109 LEU A O 1
ATOM 925 N N . TRP A 1 110 ? -18.125 14.836 0.452 1 96.81 110 TRP A N 1
ATOM 926 C CA . TRP A 1 110 ? -18.062 13.852 -0.625 1 96.81 110 TRP A CA 1
ATOM 927 C C . TRP A 1 110 ? -16.906 14.148 -1.576 1 96.81 110 TRP A C 1
ATOM 929 O O . TRP A 1 110 ? -16.359 13.242 -2.189 1 96.81 110 TRP A O 1
ATOM 939 N N . ARG A 1 111 ? -16.547 15.406 -1.712 1 96.06 111 ARG A N 1
ATOM 940 C CA . ARG A 1 111 ? -15.336 15.719 -2.463 1 96.06 111 ARG A CA 1
ATOM 941 C C . ARG A 1 111 ? -14.125 15.016 -1.868 1 96.06 111 ARG A C 1
ATOM 943 O O . ARG A 1 111 ? -13.312 14.438 -2.598 1 96.06 111 ARG A O 1
ATOM 950 N N . ARG A 1 112 ? -14.031 15.008 -0.604 1 96.25 112 ARG A N 1
ATOM 951 C CA . ARG A 1 112 ? -12.93 14.359 0.095 1 96.25 112 ARG A CA 1
ATOM 952 C C . ARG A 1 112 ? -13.047 12.836 0.015 1 96.25 112 ARG A C 1
ATOM 954 O O . ARG A 1 112 ? -12.062 12.148 -0.252 1 96.25 112 ARG A O 1
ATOM 961 N N . VAL A 1 113 ? -14.211 12.352 0.237 1 98.12 113 VAL A N 1
ATOM 962 C CA . VAL A 1 113 ? -14.477 10.914 0.2 1 98.12 113 VAL A CA 1
ATOM 963 C C . VAL A 1 113 ? -14.148 10.367 -1.188 1 98.12 113 VAL A C 1
ATOM 965 O O . VAL A 1 113 ? -13.438 9.367 -1.315 1 98.12 113 VAL A O 1
ATOM 968 N N . LEU A 1 114 ? -14.609 11.047 -2.199 1 98.31 114 LEU A N 1
ATOM 969 C CA . LEU A 1 114 ? -14.375 10.594 -3.568 1 98.31 114 LEU A CA 1
ATOM 970 C C . LEU A 1 114 ? -12.898 10.68 -3.924 1 98.31 114 LEU A C 1
ATOM 972 O O . LEU A 1 114 ? -12.375 9.836 -4.656 1 98.31 114 LEU A O 1
ATOM 976 N N . ALA A 1 115 ? -12.227 11.656 -3.414 1 98.19 115 ALA A N 1
ATOM 977 C CA . ALA A 1 115 ? -10.789 11.75 -3.648 1 98.19 115 ALA A CA 1
ATOM 978 C C . ALA A 1 115 ? -10.062 10.531 -3.082 1 98.19 115 ALA A C 1
ATOM 980 O O . ALA A 1 115 ? -9.18 9.969 -3.738 1 98.19 115 ALA A O 1
ATOM 981 N N . CYS A 1 116 ? -10.422 10.133 -1.909 1 98.62 116 CYS A N 1
ATOM 982 C CA . CYS A 1 116 ? -9.812 8.969 -1.269 1 98.62 116 CYS A CA 1
ATOM 983 C C . CYS A 1 116 ? -10.141 7.691 -2.031 1 98.62 116 CYS A C 1
ATOM 985 O O . CYS A 1 116 ? -9.25 6.879 -2.297 1 98.62 116 CYS A O 1
ATOM 987 N N . ILE A 1 117 ? -11.383 7.551 -2.412 1 98.75 117 ILE A N 1
ATOM 988 C CA . ILE A 1 117 ? -11.844 6.352 -3.107 1 98.75 117 ILE A CA 1
ATOM 989 C C . ILE A 1 117 ? -11.164 6.258 -4.473 1 98.75 117 ILE A C 1
ATOM 991 O O . ILE A 1 117 ? -10.609 5.211 -4.824 1 98.75 117 ILE A O 1
ATOM 995 N N . VAL A 1 118 ? -11.141 7.359 -5.168 1 98.69 118 VAL A N 1
ATOM 996 C CA . VAL A 1 118 ? -10.594 7.379 -6.523 1 98.69 118 VAL A CA 1
ATOM 997 C C . VAL A 1 118 ? -9.094 7.094 -6.484 1 98.69 118 VAL A C 1
ATOM 999 O O . VAL A 1 118 ? -8.586 6.309 -7.289 1 98.69 118 VAL A O 1
ATOM 1002 N N . THR A 1 119 ? -8.414 7.707 -5.555 1 98.75 119 THR A N 1
ATOM 1003 C CA . THR A 1 119 ? -6.98 7.469 -5.453 1 98.75 119 THR A CA 1
ATOM 1004 C C . THR A 1 119 ? -6.699 6.004 -5.133 1 98.75 119 THR A C 1
ATOM 1006 O O . THR A 1 119 ? -5.84 5.383 -5.762 1 98.75 119 THR A O 1
ATOM 1009 N N . SER A 1 120 ? -7.434 5.473 -4.242 1 98.88 120 SER A N 1
ATOM 1010 C CA . SER A 1 120 ? -7.262 4.07 -3.875 1 98.88 120 SER A CA 1
ATOM 1011 C C . SER A 1 120 ? -7.625 3.148 -5.035 1 98.88 120 SER A C 1
ATOM 1013 O O . SER A 1 120 ? -6.922 2.17 -5.301 1 98.88 120 SER A O 1
ATOM 1015 N N . GLN A 1 121 ? -8.688 3.484 -5.707 1 98.69 121 GLN A N 1
ATOM 1016 C CA . GLN A 1 121 ? -9.125 2.674 -6.836 1 98.69 121 GLN A CA 1
ATOM 1017 C C . GLN A 1 121 ? -8.141 2.754 -7.992 1 98.69 121 GLN A C 1
ATOM 1019 O O . GLN A 1 121 ? -7.941 1.777 -8.719 1 98.69 121 GLN A O 1
ATOM 1024 N N . PHE A 1 122 ? -7.59 3.867 -8.18 1 98.69 122 PHE A N 1
ATOM 1025 C CA . PHE A 1 122 ? -6.566 4.02 -9.211 1 98.69 122 PHE A CA 1
ATOM 1026 C C . PHE A 1 122 ? -5.383 3.096 -8.93 1 98.69 122 PHE A C 1
ATOM 1028 O O . PHE A 1 122 ? -4.91 2.398 -9.836 1 98.69 122 PHE A O 1
ATOM 1035 N N . LEU A 1 123 ? -4.945 3.07 -7.703 1 98.75 123 LEU A N 1
ATOM 1036 C CA . LEU A 1 123 ? -3.863 2.172 -7.309 1 98.75 123 LEU A CA 1
ATOM 1037 C C . LEU A 1 123 ? -4.281 0.714 -7.473 1 98.75 123 LEU A C 1
ATOM 1039 O O . LEU A 1 123 ? -3.488 -0.118 -7.914 1 98.75 123 LEU A O 1
ATOM 1043 N N . ARG A 1 124 ? -5.488 0.434 -7.164 1 98.56 124 ARG A N 1
ATOM 1044 C CA . ARG A 1 124 ? -6.039 -0.911 -7.301 1 98.56 124 ARG A CA 1
ATOM 1045 C C . ARG A 1 124 ? -6.02 -1.365 -8.758 1 98.56 124 ARG A C 1
ATOM 1047 O O . ARG A 1 124 ? -5.594 -2.482 -9.062 1 98.56 124 ARG A O 1
ATOM 1054 N N . ILE A 1 125 ? -6.422 -0.516 -9.594 1 98.25 125 ILE A N 1
ATOM 1055 C CA . ILE A 1 125 ? -6.512 -0.841 -11.016 1 98.25 125 ILE A CA 1
ATOM 1056 C C . ILE A 1 125 ? -5.121 -1.172 -11.555 1 98.25 125 ILE A C 1
ATOM 1058 O O . ILE A 1 125 ? -4.934 -2.193 -12.227 1 98.25 125 ILE A O 1
ATOM 1062 N N . ILE A 1 126 ? -4.164 -0.387 -11.203 1 98.31 126 ILE A N 1
ATOM 1063 C CA . ILE A 1 126 ? -2.809 -0.63 -11.68 1 98.31 126 ILE A CA 1
ATOM 1064 C C . ILE A 1 126 ? -2.287 -1.945 -11.102 1 98.31 126 ILE A C 1
ATOM 1066 O O . ILE A 1 126 ? -1.561 -2.68 -11.781 1 98.31 126 ILE A O 1
ATOM 1070 N N . THR A 1 127 ? -2.711 -2.266 -9.953 1 98.38 127 THR A N 1
ATOM 1071 C CA . THR A 1 127 ? -2.223 -3.453 -9.266 1 98.38 127 THR A CA 1
ATOM 1072 C C . THR A 1 127 ? -2.783 -4.719 -9.898 1 98.38 127 THR A C 1
ATOM 1074 O O . THR A 1 127 ? -2.029 -5.617 -10.281 1 98.38 127 THR A O 1
ATOM 1077 N N . PHE A 1 128 ? -4.125 -4.777 -10.078 1 97.19 128 PHE A N 1
ATOM 1078 C CA . PHE A 1 128 ? -4.664 -6.051 -10.539 1 97.19 128 PHE A CA 1
ATOM 1079 C C . PHE A 1 128 ? -4.461 -6.215 -12.047 1 97.19 128 PHE A C 1
ATOM 1081 O O . PHE A 1 128 ? -4.613 -7.312 -12.586 1 97.19 128 PHE A O 1
ATOM 1088 N N . TYR A 1 129 ? -4.031 -5.191 -12.758 1 97.75 129 TYR A N 1
ATOM 1089 C CA . TYR A 1 129 ? -3.682 -5.348 -14.164 1 97.75 129 TYR A CA 1
ATOM 1090 C C . TYR A 1 129 ? -2.211 -5.711 -14.328 1 97.75 129 TYR A C 1
ATOM 1092 O O . TYR A 1 129 ? -1.78 -6.125 -15.406 1 97.75 129 TYR A O 1
ATOM 1100 N N . SER A 1 130 ? -1.443 -5.555 -13.234 1 97.94 130 SER A N 1
ATOM 1101 C CA . SER A 1 130 ? -0.022 -5.875 -13.305 1 97.94 130 SER A CA 1
ATOM 1102 C C . SER A 1 130 ? 0.211 -7.379 -13.258 1 97.94 130 SER A C 1
ATOM 1104 O O . SER A 1 130 ? 0.977 -7.922 -14.055 1 97.94 130 SER A O 1
ATOM 1106 N N . THR A 1 131 ? -0.413 -8.031 -12.328 1 97.94 131 THR A N 1
ATOM 1107 C CA . THR A 1 131 ? -0.305 -9.477 -12.172 1 97.94 131 THR A CA 1
ATOM 1108 C C . THR A 1 131 ? -1.67 -10.094 -11.875 1 97.94 131 THR A C 1
ATOM 1110 O O . THR A 1 131 ? -2.404 -9.602 -11.016 1 97.94 131 THR A O 1
ATOM 1113 N N . HIS A 1 132 ? -1.985 -11.148 -12.594 1 96.31 132 HIS A N 1
ATOM 1114 C CA . HIS A 1 132 ? -3.279 -11.805 -12.422 1 96.31 132 HIS A CA 1
ATOM 1115 C C . HIS A 1 132 ? -3.176 -13 -11.484 1 96.31 132 HIS A C 1
ATOM 1117 O O . HIS A 1 132 ? -2.439 -13.945 -11.758 1 96.31 132 HIS A O 1
ATOM 1123 N N . LEU A 1 133 ? -3.916 -12.922 -10.43 1 96.69 133 LEU A N 1
ATOM 1124 C CA . LEU A 1 133 ? -4.012 -14.047 -9.508 1 96.69 133 LEU A CA 1
ATOM 1125 C C . LEU A 1 133 ? -5.23 -14.906 -9.82 1 96.69 133 LEU A C 1
ATOM 1127 O O . LEU A 1 133 ? -6.277 -14.383 -10.211 1 96.69 133 LEU A O 1
ATOM 1131 N N . PRO A 1 134 ? -5.066 -16.25 -9.648 1 96.88 134 PRO A N 1
ATOM 1132 C CA . PRO A 1 134 ? -6.27 -17.078 -9.797 1 96.88 134 PRO A CA 1
ATOM 1133 C C . PRO A 1 134 ? -7.324 -16.766 -8.734 1 96.88 134 PRO A C 1
ATOM 1135 O O . PRO A 1 134 ? -7.004 -16.656 -7.551 1 96.88 134 PRO A O 1
ATOM 1138 N N . GLY A 1 135 ? -8.547 -16.625 -9.172 1 96.31 135 GLY A N 1
ATOM 1139 C CA . GLY A 1 135 ? -9.617 -16.281 -8.25 1 96.31 135 GLY A CA 1
ATOM 1140 C C . GLY A 1 135 ? -9.961 -17.391 -7.281 1 96.31 135 GLY A C 1
ATOM 1141 O O . GLY A 1 135 ? -10.039 -18.562 -7.668 1 96.31 135 GLY A O 1
ATOM 1142 N N . PRO A 1 136 ? -10.148 -17.016 -6.07 1 96.56 136 PRO A N 1
ATOM 1143 C CA . PRO A 1 136 ? -10.422 -18.047 -5.062 1 96.56 136 PRO A CA 1
ATOM 1144 C C . PRO A 1 136 ? -11.906 -18.406 -4.984 1 96.56 136 PRO A C 1
ATOM 1146 O O . PRO A 1 136 ? -12.266 -19.438 -4.402 1 96.56 136 PRO A O 1
ATOM 1149 N N . SER A 1 137 ? -12.766 -17.594 -5.504 1 95 137 SER A N 1
ATOM 1150 C CA . SER A 1 137 ? -14.195 -17.844 -5.414 1 95 137 SER A CA 1
ATOM 1151 C C . SER A 1 137 ? -14.594 -19.078 -6.234 1 95 137 SER A C 1
ATOM 1153 O O . SER A 1 137 ? -13.961 -19.375 -7.25 1 95 137 SER A O 1
ATOM 1155 N N . TYR A 1 138 ? -15.641 -19.734 -5.844 1 93.31 138 TYR A N 1
ATOM 1156 C CA . TYR A 1 138 ? -16.062 -20.984 -6.469 1 93.31 138 TYR A CA 1
ATOM 1157 C C . TYR A 1 138 ? -16.328 -20.781 -7.957 1 93.31 138 TYR A C 1
ATOM 1159 O O . TYR A 1 138 ? -16.047 -21.656 -8.773 1 93.31 138 TYR A O 1
ATOM 1167 N N . HIS A 1 139 ? -16.828 -19.625 -8.312 1 92.62 139 HIS A N 1
ATOM 1168 C CA . HIS A 1 139 ? -17.188 -19.406 -9.711 1 92.62 139 HIS A CA 1
ATOM 1169 C C . HIS A 1 139 ? -15.992 -18.953 -10.531 1 92.62 139 HIS A C 1
ATOM 1171 O O . HIS A 1 139 ? -16.078 -18.859 -11.758 1 92.62 139 HIS A O 1
ATOM 1177 N N . CYS A 1 140 ? -14.883 -18.688 -9.852 1 94.56 140 CYS A N 1
ATOM 1178 C CA . CYS A 1 140 ? -13.688 -18.219 -10.539 1 94.56 140 CYS A CA 1
ATOM 1179 C C . CYS A 1 140 ? -12.656 -19.328 -10.656 1 94.56 140 CYS A C 1
ATOM 1181 O O . CYS A 1 140 ? -11.602 -19.141 -11.273 1 94.56 140 CYS A O 1
ATOM 1183 N N . ARG A 1 141 ? -12.914 -20.484 -10.109 1 94.38 141 ARG A N 1
ATOM 1184 C CA . ARG A 1 141 ? -11.953 -21.578 -10.055 1 94.38 141 ARG A CA 1
ATOM 1185 C C . ARG A 1 141 ? -11.914 -22.344 -11.375 1 94.38 141 ARG A C 1
ATOM 1187 O O . ARG A 1 141 ? -12.797 -22.172 -12.227 1 94.38 141 ARG A O 1
ATOM 1194 N N . GLU A 1 142 ? -10.828 -23.078 -11.414 1 92.56 142 GLU A N 1
ATOM 1195 C CA . GLU A 1 142 ? -10.664 -23.891 -12.617 1 92.56 142 GLU A CA 1
ATOM 1196 C C . GLU A 1 142 ? -11.867 -24.812 -12.828 1 92.56 142 GLU A C 1
ATOM 1198 O O . GLU A 1 142 ? -12.352 -25.438 -11.883 1 92.56 142 GLU A O 1
ATOM 1203 N N . GLY A 1 143 ? -12.352 -24.844 -14.062 1 91.5 143 GLY A N 1
ATOM 1204 C CA . GLY A 1 143 ? -13.477 -25.703 -14.383 1 91.5 143 GLY A CA 1
ATOM 1205 C C . GLY A 1 143 ? -14.797 -24.969 -14.438 1 91.5 143 GLY A C 1
ATOM 1206 O O . GLY A 1 143 ? -15.773 -25.453 -15.008 1 91.5 143 GLY A O 1
ATOM 1207 N N . SER A 1 144 ? -14.836 -23.844 -13.836 1 92.06 144 SER A N 1
ATOM 1208 C CA . SER A 1 144 ? -16.047 -23.047 -13.859 1 92.06 144 SER A CA 1
ATOM 1209 C C . SER A 1 144 ? -16.25 -22.375 -15.211 1 92.06 144 SER A C 1
ATOM 1211 O O . SER A 1 144 ? -15.305 -21.891 -15.82 1 92.06 144 SER A O 1
ATOM 1213 N N . GLU A 1 145 ? -17.516 -22.234 -15.609 1 90 145 GLU A N 1
ATOM 1214 C CA . GLU A 1 145 ? -17.859 -21.688 -16.922 1 90 145 GLU A CA 1
ATOM 1215 C C . GLU A 1 145 ? -17.672 -20.172 -16.938 1 90 145 GLU A C 1
ATOM 1217 O O . GLU A 1 145 ? -17.438 -19.594 -18 1 90 145 GLU A O 1
ATOM 1222 N N . ILE A 1 146 ? -17.734 -19.594 -15.805 1 89.62 146 ILE A N 1
ATOM 1223 C CA . ILE A 1 146 ? -17.703 -18.141 -15.797 1 89.62 146 ILE A CA 1
ATOM 1224 C C . ILE A 1 146 ? -16.391 -17.656 -15.18 1 89.62 146 ILE A C 1
ATOM 1226 O O . ILE A 1 146 ? -16.266 -16.5 -14.781 1 89.62 146 ILE A O 1
ATOM 1230 N N . ALA A 1 147 ? -15.461 -18.547 -15.117 1 92.62 147 ALA A N 1
ATOM 1231 C CA . ALA A 1 147 ? -14.156 -18.172 -14.57 1 92.62 147 ALA A CA 1
ATOM 1232 C C . ALA A 1 147 ? -13.461 -17.141 -15.453 1 92.62 147 ALA A C 1
ATOM 1234 O O . ALA A 1 147 ? -12.68 -16.328 -14.969 1 92.62 147 ALA A O 1
ATOM 1235 N N . ARG A 1 148 ? -13.688 -17.266 -16.703 1 90.69 148 ARG A N 1
ATOM 1236 C CA . ARG A 1 148 ? -13.219 -16.297 -17.703 1 90.69 148 ARG A CA 1
ATOM 1237 C C . ARG A 1 148 ? -14.336 -15.938 -18.672 1 90.69 148 ARG A C 1
ATOM 1239 O O . ARG A 1 148 ? -15.047 -16.812 -19.172 1 90.69 148 ARG A O 1
ATOM 1246 N N . LEU A 1 149 ? -14.445 -14.68 -18.891 1 88.38 149 LEU A N 1
ATOM 1247 C CA . LEU A 1 149 ? -15.484 -14.258 -19.828 1 88.38 149 LEU A CA 1
ATOM 1248 C C . LEU A 1 149 ? -15.039 -14.477 -21.266 1 88.38 149 LEU A C 1
ATOM 1250 O O . LEU A 1 149 ? -13.859 -14.328 -21.594 1 88.38 149 LEU A O 1
ATOM 1254 N N . PRO A 1 150 ? -16.031 -14.867 -22.031 1 87.12 150 PRO A N 1
ATOM 1255 C CA . PRO A 1 150 ? -15.68 -14.984 -23.438 1 87.12 150 PRO A CA 1
ATOM 1256 C C . PRO A 1 150 ? -15.305 -13.641 -24.078 1 87.12 150 PRO A C 1
ATOM 1258 O O . PRO A 1 150 ? -15.758 -12.594 -23.609 1 87.12 150 PRO A O 1
ATOM 1261 N N . PRO A 1 151 ? -14.453 -13.703 -25.062 1 86.81 151 PRO A N 1
ATOM 1262 C CA . PRO A 1 151 ? -14.102 -12.445 -25.719 1 86.81 151 PRO A CA 1
ATOM 1263 C C . PRO A 1 151 ? -15.32 -11.656 -26.188 1 86.81 151 PRO A C 1
ATOM 1265 O O . PRO A 1 151 ? -16.281 -12.25 -26.703 1 86.81 151 PRO A O 1
ATOM 1268 N N . PRO A 1 152 ? -15.211 -10.398 -25.922 1 84.5 152 PRO A N 1
ATOM 1269 C CA . PRO A 1 152 ? -16.375 -9.586 -26.312 1 84.5 152 PRO A CA 1
ATOM 1270 C C . PRO A 1 152 ? -16.547 -9.469 -27.828 1 84.5 152 PRO A C 1
ATOM 1272 O O . PRO A 1 152 ? -15.547 -9.445 -28.562 1 84.5 152 PRO A O 1
ATOM 1275 N N . GLU A 1 153 ? -17.781 -9.445 -28.25 1 84.81 153 GLU A N 1
ATOM 1276 C CA . GLU A 1 153 ? -18.078 -9.328 -29.688 1 84.81 153 GLU A CA 1
ATOM 1277 C C . GLU A 1 153 ? -17.938 -7.887 -30.156 1 84.81 153 GLU A C 1
ATOM 1279 O O . GLU A 1 153 ? -17.578 -7.637 -31.312 1 84.81 153 GLU A O 1
ATOM 1284 N N . ASN A 1 154 ? -18.344 -7.031 -29.219 1 83.12 154 ASN A N 1
ATOM 1285 C CA . ASN A 1 154 ? -18.234 -5.605 -29.516 1 83.12 154 ASN A CA 1
ATOM 1286 C C . ASN A 1 154 ? -17.859 -4.801 -28.266 1 83.12 154 ASN A C 1
ATOM 1288 O O . ASN A 1 154 ? -17.922 -5.309 -27.156 1 83.12 154 ASN A O 1
ATOM 1292 N N . ILE A 1 155 ? -17.406 -3.633 -28.547 1 81.56 155 ILE A N 1
ATOM 1293 C CA . ILE A 1 155 ? -16.906 -2.768 -27.469 1 81.56 155 ILE A CA 1
ATOM 1294 C C . ILE A 1 155 ? -18.062 -2.389 -26.547 1 81.56 155 ILE A C 1
ATOM 1296 O O . ILE A 1 155 ? -17.844 -2.172 -25.344 1 81.56 155 ILE A O 1
ATOM 1300 N N . LEU A 1 156 ? -19.219 -2.393 -27 1 78.5 156 LEU A N 1
ATOM 1301 C CA . LEU A 1 156 ? -20.375 -2.004 -26.219 1 78.5 156 LEU A CA 1
ATOM 1302 C C . LEU A 1 156 ? -20.656 -3.012 -25.109 1 78.5 156 LEU A C 1
ATOM 1304 O O . LEU A 1 156 ? -21.125 -2.646 -24.031 1 78.5 156 LEU A O 1
ATOM 1308 N N . GLU A 1 157 ? -20.25 -4.207 -25.375 1 78.94 157 GLU A N 1
ATOM 1309 C CA . GLU A 1 157 ? -20.422 -5.25 -24.375 1 78.94 157 GLU A CA 1
ATOM 1310 C C . GLU A 1 157 ? -19.547 -4.992 -23.156 1 78.94 157 GLU A C 1
ATOM 1312 O O . GLU A 1 157 ? -19.938 -5.305 -22.031 1 78.94 157 GLU A O 1
ATOM 1317 N N . VAL A 1 158 ? -18.5 -4.441 -23.469 1 77.31 158 VAL A N 1
ATOM 1318 C CA . VAL A 1 158 ? -17.562 -4.164 -22.391 1 77.31 158 VAL A CA 1
ATOM 1319 C C . VAL A 1 158 ? -18 -2.91 -21.625 1 77.31 158 VAL A C 1
ATOM 1321 O O . VAL A 1 158 ? -17.953 -2.875 -20.406 1 77.31 158 VAL A O 1
ATOM 1324 N N . ILE A 1 159 ? -18.5 -2.031 -22.422 1 79.69 159 ILE A N 1
ATOM 1325 C CA . ILE A 1 159 ? -18.812 -0.729 -21.844 1 79.69 159 ILE A CA 1
ATOM 1326 C C . ILE A 1 159 ? -20.141 -0.807 -21.094 1 79.69 159 ILE A C 1
ATOM 1328 O O . ILE A 1 159 ? -20.328 -0.155 -20.062 1 79.69 159 ILE A O 1
ATOM 1332 N N . LEU A 1 160 ? -21.047 -1.604 -21.641 1 75.19 160 LEU A N 1
ATOM 1333 C CA . LEU A 1 160 ? -22.344 -1.727 -20.984 1 75.19 160 LEU A CA 1
ATOM 1334 C C . LEU A 1 160 ? -22.297 -2.742 -19.844 1 75.19 160 LEU A C 1
ATOM 1336 O O . LEU A 1 160 ? -22.281 -3.951 -20.094 1 75.19 160 LEU A O 1
ATOM 1340 N N . LEU A 1 161 ? -21.828 -2.326 -18.766 1 63.97 161 LEU A N 1
ATOM 1341 C CA . LEU A 1 161 ? -21.625 -3.125 -17.562 1 63.97 161 LEU A CA 1
ATOM 1342 C C . LEU A 1 161 ? -22.922 -3.785 -17.109 1 63.97 161 LEU A C 1
ATOM 1344 O O . LEU A 1 161 ? -23.984 -3.154 -17.141 1 63.97 161 LEU A O 1
ATOM 1348 N N . ASN A 1 162 ? -22.891 -5.066 -17.125 1 62.41 162 ASN A N 1
ATOM 1349 C CA . ASN A 1 162 ? -23.938 -5.668 -16.312 1 62.41 162 ASN A CA 1
ATOM 1350 C C . ASN A 1 162 ? -23.609 -5.598 -14.828 1 62.41 162 ASN A C 1
ATOM 1352 O O . ASN A 1 162 ? -22.969 -6.504 -14.289 1 62.41 162 ASN A O 1
ATOM 1356 N N . PHE A 1 163 ? -24 -4.531 -14.188 1 60.34 163 PHE A N 1
ATOM 1357 C CA . PHE A 1 163 ? -23.531 -4.156 -12.852 1 60.34 163 PHE A CA 1
ATOM 1358 C C . PHE A 1 163 ? -23.875 -5.242 -11.836 1 60.34 163 PHE A C 1
ATOM 1360 O O . PHE A 1 163 ? -23 -5.676 -11.078 1 60.34 163 PHE A O 1
ATOM 1367 N N . PRO A 1 164 ? -25.062 -5.699 -11.859 1 56.09 164 PRO A N 1
ATOM 1368 C CA . PRO A 1 164 ? -25.359 -6.641 -10.781 1 56.09 164 PRO A CA 1
ATOM 1369 C C . PRO A 1 164 ? -24.562 -7.941 -10.891 1 56.09 164 PRO A C 1
ATOM 1371 O O . PRO A 1 164 ? -24.031 -8.43 -9.891 1 56.09 164 PRO A O 1
ATOM 1374 N N . GLN A 1 165 ? -24.438 -8.453 -12.062 1 60 165 GLN A N 1
ATOM 1375 C CA . GLN A 1 165 ? -23.703 -9.703 -12.234 1 60 165 GLN A CA 1
ATOM 1376 C C . GLN A 1 165 ? -22.203 -9.484 -12.078 1 60 165 GLN A C 1
ATOM 1378 O O . GLN A 1 165 ? -21.5 -10.32 -11.5 1 60 165 GLN A O 1
ATOM 1383 N N . GLY A 1 166 ? -21.797 -8.375 -12.43 1 61.31 166 GLY A N 1
ATOM 1384 C CA . GLY A 1 166 ? -20.375 -8.062 -12.375 1 61.31 166 GLY A CA 1
ATOM 1385 C C . GLY A 1 166 ? -19.875 -7.82 -10.961 1 61.31 166 GLY A C 1
ATOM 1386 O O . GLY A 1 166 ? -18.75 -8.219 -10.625 1 61.31 166 GLY A O 1
ATOM 1387 N N . VAL A 1 167 ? -20.719 -7.254 -10.227 1 62.88 167 VAL A N 1
ATOM 1388 C CA . VAL A 1 167 ? -20.344 -6.934 -8.852 1 62.88 167 VAL A CA 1
ATOM 1389 C C . VAL A 1 167 ? -20.25 -8.211 -8.031 1 62.88 167 VAL A C 1
ATOM 1391 O O . VAL A 1 167 ? -19.359 -8.367 -7.195 1 62.88 167 VAL A O 1
ATOM 1394 N N . MET A 1 168 ? -21.031 -9.125 -8.336 1 69 168 MET A N 1
ATOM 1395 C CA . MET A 1 168 ? -21.109 -10.32 -7.496 1 69 168 MET A CA 1
ATOM 1396 C C . MET A 1 168 ? -20.203 -11.43 -8.047 1 69 168 MET A C 1
ATOM 1398 O O . MET A 1 168 ? -19.609 -12.18 -7.277 1 69 168 MET A O 1
ATOM 1402 N N . TYR A 1 169 ? -20.078 -11.453 -9.273 1 77.19 169 TYR A N 1
ATOM 1403 C CA . TYR A 1 169 ? -19.438 -12.641 -9.836 1 77.19 169 TYR A CA 1
ATOM 1404 C C . TYR A 1 169 ? -18.234 -12.25 -10.688 1 77.19 169 TYR A C 1
ATOM 1406 O O . TYR A 1 169 ? -17.922 -12.914 -11.68 1 77.19 169 TYR A O 1
ATOM 1414 N N . GLY A 1 170 ? -17.703 -11.172 -10.289 1 87.06 170 GLY A N 1
ATOM 1415 C CA . GLY A 1 170 ? -16.484 -10.781 -10.969 1 87.06 170 GLY A CA 1
ATOM 1416 C C . GLY A 1 170 ? -15.281 -11.633 -10.586 1 87.06 170 GLY A C 1
ATOM 1417 O O . GLY A 1 170 ? -15.195 -12.109 -9.453 1 87.06 170 GLY A O 1
ATOM 1418 N N . CYS A 1 171 ? -14.391 -11.836 -11.562 1 92.69 171 CYS A N 1
ATOM 1419 C CA . CYS A 1 171 ? -13.164 -12.586 -11.32 1 92.69 171 CYS A CA 1
ATOM 1420 C C . CYS A 1 171 ? -11.945 -11.797 -11.781 1 92.69 171 CYS A C 1
ATOM 1422 O O . CYS A 1 171 ? -12.016 -11.039 -12.75 1 92.69 171 CYS A O 1
ATOM 1424 N N . GLY A 1 172 ? -10.859 -11.891 -11.008 1 93.19 172 GLY A N 1
ATOM 1425 C CA . GLY A 1 172 ? -9.586 -11.336 -11.469 1 93.19 172 GLY A CA 1
ATOM 1426 C C . GLY A 1 172 ? -9.242 -10.016 -10.812 1 93.19 172 GLY A C 1
ATOM 1427 O O . GLY A 1 172 ? -8.102 -9.555 -10.891 1 93.19 172 GLY A O 1
ATOM 1428 N N . ASP A 1 173 ? -10.227 -9.414 -10.219 1 89.12 173 ASP A N 1
ATOM 1429 C CA . ASP A 1 173 ? -9.961 -8.125 -9.578 1 89.12 173 ASP A CA 1
ATOM 1430 C C . ASP A 1 173 ? -9.398 -8.32 -8.172 1 89.12 173 ASP A C 1
ATOM 1432 O O . ASP A 1 173 ? -10.023 -7.93 -7.188 1 89.12 173 ASP A O 1
ATOM 1436 N N . LEU A 1 174 ? -8.148 -8.906 -8.25 1 92.12 174 LEU A N 1
ATOM 1437 C CA . LEU A 1 174 ? -7.504 -9.258 -6.992 1 92.12 174 LEU A CA 1
ATOM 1438 C C . LEU A 1 174 ? -6.293 -8.359 -6.738 1 92.12 174 LEU A C 1
ATOM 1440 O O . LEU A 1 174 ? -5.555 -8.031 -7.672 1 92.12 174 LEU A O 1
ATOM 1444 N N . ILE A 1 175 ? -6.082 -7.984 -5.41 1 94.31 175 ILE A N 1
ATOM 1445 C CA . ILE A 1 175 ? -5.125 -7.027 -4.863 1 94.31 175 ILE A CA 1
ATOM 1446 C C . ILE A 1 175 ? -5.438 -5.629 -5.387 1 94.31 175 ILE A C 1
ATOM 1448 O O . ILE A 1 175 ? -4.926 -5.219 -6.43 1 94.31 175 ILE A O 1
ATOM 1452 N N . PHE A 1 176 ? -6.195 -4.965 -4.684 1 95.38 176 PHE A N 1
ATOM 1453 C CA . PHE A 1 176 ? -6.773 -5.242 -3.373 1 95.38 176 PHE A CA 1
ATOM 1454 C C . PHE A 1 176 ? -8.273 -4.977 -3.377 1 95.38 176 PHE A C 1
ATOM 1456 O O . PHE A 1 176 ? -8.844 -4.598 -4.402 1 95.38 176 PHE A O 1
ATOM 1463 N N . SER A 1 177 ? -8.961 -5.309 -2.379 1 96.94 177 SER A N 1
ATOM 1464 C CA . SER A 1 177 ? -10.414 -5.395 -2.291 1 96.94 177 SER A CA 1
ATOM 1465 C C . SER A 1 177 ? -11.055 -4.012 -2.367 1 96.94 177 SER A C 1
ATOM 1467 O O . SER A 1 177 ? -10.734 -3.131 -1.567 1 96.94 177 SER A O 1
ATOM 1469 N N . SER A 1 178 ? -11.992 -3.9 -3.312 1 96.38 178 SER A N 1
ATOM 1470 C CA . SER A 1 178 ? -12.742 -2.65 -3.416 1 96.38 178 SER A CA 1
ATOM 1471 C C . SER A 1 178 ? -13.703 -2.482 -2.246 1 96.38 178 SER A C 1
ATOM 1473 O O . SER A 1 178 ? -13.945 -1.362 -1.793 1 96.38 178 SER A O 1
ATOM 1475 N N . HIS A 1 179 ? -14.312 -3.605 -1.744 1 96.81 179 HIS A N 1
ATOM 1476 C CA . HIS A 1 179 ? -15.148 -3.541 -0.549 1 96.81 179 HIS A CA 1
ATOM 1477 C C . HIS A 1 179 ? -14.398 -2.889 0.61 1 96.81 179 HIS A C 1
ATOM 1479 O O . HIS A 1 179 ? -14.961 -2.053 1.322 1 96.81 179 HIS A O 1
ATOM 1485 N N . MET A 1 180 ? -13.172 -3.229 0.694 1 98.5 180 MET A N 1
ATOM 1486 C CA . MET A 1 180 ? -12.375 -2.688 1.794 1 98.5 180 MET A CA 1
ATOM 1487 C C . MET A 1 180 ? -12.023 -1.225 1.542 1 98.5 180 MET A C 1
ATOM 1489 O O . MET A 1 180 ? -11.922 -0.436 2.482 1 98.5 180 MET A O 1
ATOM 1493 N N . ILE A 1 181 ? -11.852 -0.811 0.285 1 98.69 181 ILE A N 1
ATOM 1494 C CA . ILE A 1 181 ? -11.617 0.597 -0.021 1 98.69 181 ILE A CA 1
ATOM 1495 C C . ILE A 1 181 ? -12.773 1.438 0.516 1 98.69 181 ILE A C 1
ATOM 1497 O O . ILE A 1 181 ? -12.562 2.377 1.285 1 98.69 181 ILE A O 1
ATOM 1501 N N . PHE A 1 182 ? -13.992 1.035 0.13 1 98.62 182 PHE A N 1
ATOM 1502 C CA . PHE A 1 182 ? -15.164 1.785 0.558 1 98.62 182 PHE A CA 1
ATOM 1503 C C . PHE A 1 182 ? -15.312 1.739 2.074 1 98.62 182 PHE A C 1
ATOM 1505 O O . PHE A 1 182 ? -15.484 2.777 2.719 1 98.62 182 PHE A O 1
ATOM 1512 N N . THR A 1 183 ? -15.164 0.569 2.598 1 98.75 183 THR A N 1
ATOM 1513 C CA . THR A 1 183 ? -15.359 0.386 4.031 1 98.75 183 THR A CA 1
ATOM 1514 C C . THR A 1 183 ? -14.391 1.248 4.828 1 98.75 183 THR A C 1
ATOM 1516 O O . THR A 1 183 ? -14.797 1.99 5.723 1 98.75 183 THR A O 1
ATOM 1519 N N . LEU A 1 184 ? -13.164 1.195 4.473 1 98.88 184 LEU A N 1
ATOM 1520 C CA . LEU A 1 184 ? -12.141 1.894 5.25 1 98.88 184 LEU A CA 1
ATOM 1521 C C . LEU A 1 184 ? -12.25 3.402 5.059 1 98.88 184 LEU A C 1
ATOM 1523 O O . LEU A 1 184 ? -12.07 4.168 6.008 1 98.88 184 LEU A O 1
ATOM 1527 N N . VAL A 1 185 ? -12.516 3.848 3.842 1 98.88 185 VAL A N 1
ATOM 1528 C CA . VAL A 1 185 ? -12.703 5.277 3.617 1 98.88 185 VAL A CA 1
ATOM 1529 C C . VAL A 1 185 ? -13.898 5.773 4.43 1 98.88 185 VAL A C 1
ATOM 1531 O O . VAL A 1 185 ? -13.828 6.824 5.07 1 98.88 185 VAL A O 1
ATOM 1534 N N . PHE A 1 186 ? -14.992 4.98 4.43 1 98.81 186 PHE A N 1
ATOM 1535 C CA . PHE A 1 186 ? -16.203 5.363 5.145 1 98.81 186 PHE A CA 1
ATOM 1536 C C . PHE A 1 186 ? -15.961 5.395 6.648 1 98.81 186 PHE A C 1
ATOM 1538 O O . PHE A 1 186 ? -16.359 6.348 7.328 1 98.81 186 PHE A O 1
ATOM 1545 N N . VAL A 1 187 ? -15.305 4.426 7.152 1 98.44 187 VAL A N 1
ATOM 1546 C CA . VAL A 1 187 ? -15.031 4.332 8.586 1 98.44 187 VAL A CA 1
ATOM 1547 C C . VAL A 1 187 ? -14.125 5.484 9.016 1 98.44 187 VAL A C 1
ATOM 1549 O O . VAL A 1 187 ? -14.383 6.148 10.023 1 98.44 187 VAL A O 1
ATOM 1552 N N . ARG A 1 188 ? -13.086 5.738 8.234 1 98.44 188 ARG A N 1
ATOM 1553 C CA . ARG A 1 188 ? -12.172 6.828 8.555 1 98.44 188 ARG A CA 1
ATOM 1554 C C . ARG A 1 188 ? -12.883 8.18 8.484 1 98.44 188 ARG A C 1
ATOM 1556 O O . ARG A 1 188 ? -12.617 9.07 9.297 1 98.44 188 ARG A O 1
ATOM 1563 N N . THR A 1 189 ? -13.719 8.336 7.523 1 97.88 189 THR A N 1
ATOM 1564 C CA . THR A 1 189 ? -14.469 9.578 7.367 1 97.88 189 THR A CA 1
ATOM 1565 C C . THR A 1 189 ? -15.398 9.805 8.555 1 97.88 189 THR A C 1
ATOM 1567 O O . THR A 1 189 ? -15.43 10.898 9.125 1 97.88 189 THR A O 1
ATOM 1570 N N . TYR A 1 190 ? -16.109 8.789 8.953 1 97.56 190 TYR A N 1
ATOM 1571 C CA . TYR A 1 190 ? -17 8.945 10.102 1 97.56 190 TYR A CA 1
ATOM 1572 C C . TYR A 1 190 ? -16.203 9.211 11.375 1 97.56 190 TYR A C 1
ATOM 1574 O O . TYR A 1 190 ? -16.641 9.977 12.242 1 97.56 190 TYR A O 1
ATOM 1582 N N . ASN A 1 191 ? -15.156 8.555 11.508 1 96.81 191 ASN A N 1
ATOM 1583 C CA . ASN A 1 191 ? -14.336 8.766 12.695 1 96.81 191 ASN A CA 1
ATOM 1584 C C . ASN A 1 191 ? -13.844 10.203 12.797 1 96.81 191 ASN A C 1
ATOM 1586 O O . ASN A 1 191 ? -13.688 10.734 13.898 1 96.81 191 ASN A O 1
ATOM 1590 N N . LYS A 1 192 ? -13.609 10.805 11.727 1 94.5 192 LYS A N 1
ATOM 1591 C CA . LYS A 1 192 ? -13.102 12.172 11.711 1 94.5 192 LYS A CA 1
ATOM 1592 C C . LYS A 1 192 ? -14.242 13.18 11.867 1 94.5 192 LYS A C 1
ATOM 1594 O O . LYS A 1 192 ? -14.109 14.164 12.602 1 94.5 192 LYS A O 1
ATOM 1599 N N . TYR A 1 193 ? -15.383 12.914 11.266 1 93.44 193 TYR A N 1
ATOM 1600 C CA . TYR A 1 193 ? -16.391 13.953 11.18 1 93.44 193 TYR A CA 1
ATOM 1601 C C . TYR A 1 193 ? -17.656 13.555 11.938 1 93.44 193 TYR A C 1
ATOM 1603 O O . TYR A 1 193 ? -18.547 14.375 12.156 1 93.44 193 TYR A O 1
ATOM 1611 N N . GLY A 1 194 ? -17.734 12.289 12.258 1 92.75 194 GLY A N 1
ATOM 1612 C CA . GLY A 1 194 ? -18.875 11.836 13.023 1 92.75 194 GLY A CA 1
ATOM 1613 C C . GLY A 1 194 ? -18.828 12.281 14.477 1 92.75 194 GLY A C 1
ATOM 1614 O O . GLY A 1 194 ? -17.781 12.672 14.977 1 92.75 194 GLY A O 1
ATOM 1615 N N . SER A 1 195 ? -19.984 12.211 15.188 1 90.25 195 SER A N 1
ATOM 1616 C CA . SER A 1 195 ? -20.062 12.789 16.531 1 90.25 195 SER A CA 1
ATOM 1617 C C . SER A 1 195 ? -20.312 11.711 17.578 1 90.25 195 SER A C 1
ATOM 1619 O O . SER A 1 195 ? -20.062 11.922 18.766 1 90.25 195 SER A O 1
ATOM 1621 N N . VAL A 1 196 ? -20.812 10.547 17.219 1 93.94 196 VAL A N 1
ATOM 1622 C CA . VAL A 1 196 ? -21.234 9.539 18.188 1 93.94 196 VAL A CA 1
ATOM 1623 C C . VAL A 1 196 ? -20.094 8.539 18.406 1 93.94 196 VAL A C 1
ATOM 1625 O O . VAL A 1 196 ? -19.719 7.809 17.484 1 93.94 196 VAL A O 1
ATOM 1628 N N . ARG A 1 197 ? -19.609 8.477 19.609 1 96.44 197 ARG A N 1
ATOM 1629 C CA . ARG A 1 197 ? -18.453 7.648 19.953 1 96.44 197 ARG A CA 1
ATOM 1630 C C . ARG A 1 197 ? -18.75 6.168 19.75 1 96.44 197 ARG A C 1
ATOM 1632 O O . ARG A 1 197 ? -17.9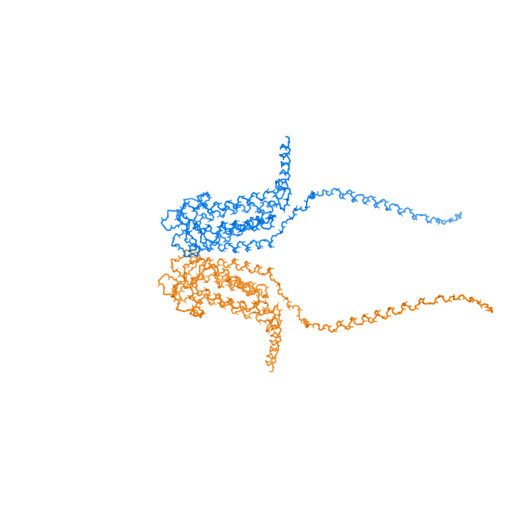22 5.422 19.234 1 96.44 197 ARG A O 1
ATOM 1639 N N . LEU A 1 198 ? -19.922 5.754 20.141 1 97.44 198 LEU A N 1
ATOM 1640 C CA . LEU A 1 198 ? -20.297 4.355 20 1 97.44 198 LEU A CA 1
ATOM 1641 C C . LEU A 1 198 ? -20.297 3.936 18.531 1 97.44 198 LEU A C 1
ATOM 1643 O O . LEU A 1 198 ? -19.875 2.826 18.203 1 97.44 198 LEU A O 1
ATOM 1647 N N . ILE A 1 199 ? -20.75 4.801 17.672 1 96.81 199 ILE A N 1
ATOM 1648 C CA . ILE A 1 199 ? -20.797 4.492 16.25 1 96.81 199 ILE A CA 1
ATOM 1649 C C . ILE A 1 199 ? -19.375 4.43 15.688 1 96.81 199 ILE A C 1
ATOM 1651 O O . ILE A 1 199 ? -19.078 3.623 14.805 1 96.81 199 ILE A O 1
ATOM 1655 N N . LYS A 1 200 ? -18.484 5.246 16.188 1 97.44 200 LYS A N 1
ATOM 1656 C CA . LYS A 1 200 ? -17.094 5.184 15.781 1 97.44 200 LYS A CA 1
ATOM 1657 C C . LYS A 1 200 ? -16.484 3.809 16.078 1 97.44 200 LYS A C 1
ATOM 1659 O O . LYS A 1 200 ? -15.891 3.182 15.203 1 97.44 200 LYS A O 1
ATOM 1664 N N . THR A 1 201 ? -16.75 3.367 17.312 1 98.12 201 THR A N 1
ATOM 1665 C CA . THR A 1 201 ? -16.234 2.068 17.719 1 98.12 201 THR A CA 1
ATOM 1666 C C . THR A 1 201 ? -16.875 0.945 16.922 1 98.12 201 THR A C 1
ATOM 1668 O O . THR A 1 201 ? -16.203 0.036 16.453 1 98.12 201 THR A O 1
ATOM 1671 N N . LEU A 1 202 ? -18.141 1.041 16.719 1 97.69 202 LEU A N 1
ATOM 1672 C CA . LEU A 1 202 ? -18.875 0.022 15.984 1 97.69 202 LEU A CA 1
ATOM 1673 C C . LEU A 1 202 ? -18.438 -0.024 14.531 1 97.69 202 LEU A C 1
ATOM 1675 O O . LEU A 1 202 ? -18.391 -1.096 13.922 1 97.69 202 LEU A O 1
ATOM 1679 N N . SER A 1 203 ? -18.125 1.117 13.969 1 97.88 203 SER A N 1
ATOM 1680 C CA . SER A 1 203 ? -17.703 1.154 12.57 1 97.88 203 SER A CA 1
ATOM 1681 C C . SER A 1 203 ? -16.375 0.422 12.375 1 97.88 203 SER A C 1
ATOM 1683 O O . SER A 1 203 ? -16.203 -0.292 11.383 1 97.88 203 SER A O 1
ATOM 1685 N N . TRP A 1 204 ? -15.461 0.549 13.344 1 98.25 204 TRP A N 1
ATOM 1686 C CA . TRP A 1 204 ? -14.195 -0.176 13.25 1 98.25 204 TRP A CA 1
ATOM 1687 C C . TRP A 1 204 ? -14.414 -1.676 13.414 1 98.25 204 TRP A C 1
ATOM 1689 O O . TRP A 1 204 ? -13.773 -2.48 12.734 1 98.25 204 TRP A O 1
ATOM 1699 N N . LEU A 1 205 ? -15.32 -2.025 14.234 1 98.38 205 LEU A N 1
ATOM 1700 C CA . LEU A 1 205 ? -15.656 -3.436 14.406 1 98.38 205 LEU A CA 1
ATOM 1701 C C . LEU A 1 205 ? -16.266 -4.004 13.133 1 98.38 205 LEU A C 1
ATOM 1703 O O . LEU A 1 205 ? -15.969 -5.137 12.742 1 98.38 205 LEU A O 1
ATOM 1707 N N . MET A 1 206 ? -17.062 -3.24 12.5 1 98.19 206 MET A N 1
ATOM 1708 C CA . MET A 1 206 ? -17.688 -3.668 11.25 1 98.19 206 MET A CA 1
ATOM 1709 C C . MET A 1 206 ? -16.641 -3.832 10.148 1 98.19 206 MET A C 1
ATOM 1711 O O . MET A 1 206 ? -16.766 -4.719 9.297 1 98.19 206 MET A O 1
ATOM 1715 N N . ALA A 1 207 ? -15.633 -2.951 10.203 1 98.62 207 ALA A N 1
ATOM 1716 C CA . ALA A 1 207 ? -14.555 -3.082 9.227 1 98.62 207 ALA A CA 1
ATOM 1717 C C . ALA A 1 207 ? -13.805 -4.398 9.414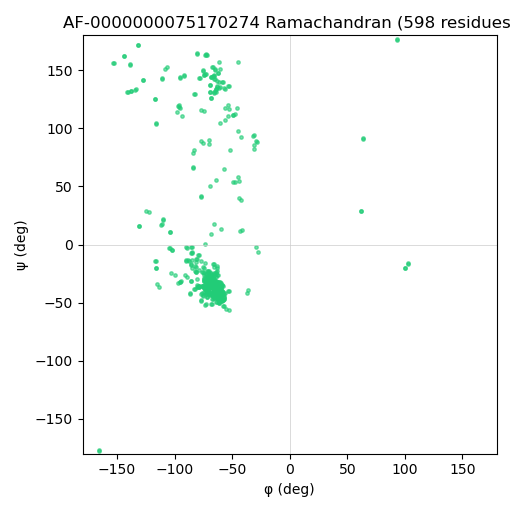 1 98.62 207 ALA A C 1
ATOM 1719 O O . ALA A 1 207 ? -13.477 -5.078 8.438 1 98.62 207 ALA A O 1
ATOM 1720 N N . ILE A 1 208 ? -13.562 -4.727 10.648 1 98.62 208 ILE A N 1
ATOM 1721 C CA . ILE A 1 208 ? -12.891 -5.98 10.961 1 98.62 208 ILE A CA 1
ATOM 1722 C C . ILE A 1 208 ? -13.773 -7.156 10.547 1 98.62 208 ILE A C 1
ATOM 1724 O O . ILE A 1 208 ? -13.297 -8.102 9.906 1 98.62 208 ILE A O 1
ATOM 1728 N N . MET A 1 209 ? -15.039 -7.082 10.812 1 98.38 209 MET A N 1
ATOM 1729 C CA . MET A 1 209 ? -15.977 -8.133 10.438 1 98.38 209 MET A CA 1
ATOM 1730 C C . MET A 1 209 ? -16.062 -8.281 8.922 1 98.38 209 MET A C 1
ATOM 1732 O O . MET A 1 209 ? -16.062 -9.398 8.406 1 98.38 209 MET A O 1
ATOM 1736 N N . GLN A 1 210 ? -16.141 -7.199 8.266 1 98.5 210 GLN A N 1
ATOM 1737 C CA . GLN A 1 210 ? -16.188 -7.219 6.805 1 98.5 210 GLN A CA 1
ATOM 1738 C C . GLN A 1 210 ? -14.938 -7.887 6.234 1 98.5 210 GLN A C 1
ATOM 1740 O O . GLN A 1 210 ? -15.016 -8.656 5.273 1 98.5 210 GLN A O 1
ATOM 1745 N N . SER A 1 211 ? -13.758 -7.602 6.801 1 98.56 211 SER A N 1
ATOM 1746 C CA . SER A 1 211 ? -12.5 -8.219 6.387 1 98.56 211 SER A CA 1
ATOM 1747 C C . SER A 1 211 ? -12.562 -9.734 6.488 1 98.56 211 SER A C 1
ATOM 1749 O O . SER A 1 211 ? -12.234 -10.445 5.535 1 98.56 211 SER A O 1
ATOM 1751 N N . LEU A 1 212 ? -13.055 -10.195 7.602 1 98.5 212 LEU A N 1
ATOM 1752 C CA . LEU A 1 212 ? -13.109 -11.633 7.871 1 98.5 212 LEU A CA 1
ATOM 1753 C C . LEU A 1 212 ? -14.148 -12.312 6.984 1 98.5 212 LEU A C 1
ATOM 1755 O O . LEU A 1 212 ? -13.914 -13.414 6.48 1 98.5 212 LEU A O 1
ATOM 1759 N N . LEU A 1 213 ? -15.203 -11.656 6.734 1 98.12 213 LEU A N 1
ATOM 1760 C CA . LEU A 1 213 ? -16.281 -12.258 5.957 1 98.12 213 LEU A CA 1
ATOM 1761 C C . LEU A 1 213 ? -15.914 -12.336 4.48 1 98.12 213 LEU A C 1
ATOM 1763 O O . LEU A 1 213 ? -16.297 -13.281 3.791 1 98.12 213 LEU A O 1
ATOM 1767 N N . ILE A 1 214 ? -15.211 -11.32 3.982 1 97 214 ILE A N 1
ATOM 1768 C CA . ILE A 1 214 ? -14.75 -11.344 2.598 1 97 214 ILE A CA 1
ATOM 1769 C C . ILE A 1 214 ? -13.828 -12.539 2.383 1 97 214 ILE A C 1
ATOM 1771 O O . ILE A 1 214 ? -13.922 -13.234 1.368 1 97 214 ILE A O 1
ATOM 1775 N N . ILE A 1 215 ? -12.969 -12.805 3.338 1 98.12 215 ILE A N 1
ATOM 1776 C CA . ILE A 1 215 ? -12.023 -13.914 3.26 1 98.12 215 ILE A CA 1
ATOM 1777 C C . ILE A 1 215 ? -12.766 -15.234 3.426 1 98.12 215 ILE A C 1
ATOM 1779 O O . ILE A 1 215 ? -12.547 -16.188 2.662 1 98.12 215 ILE A O 1
ATOM 1783 N N . ALA A 1 216 ? -13.688 -15.266 4.34 1 98.19 216 ALA A N 1
ATOM 1784 C CA . ALA A 1 216 ? -14.438 -16.484 4.609 1 98.19 216 ALA A CA 1
ATOM 1785 C C . ALA A 1 216 ? -15.312 -16.875 3.416 1 98.19 216 ALA A C 1
ATOM 1787 O O . ALA A 1 216 ? -15.555 -18.047 3.17 1 98.19 216 ALA A O 1
ATOM 1788 N N . SER A 1 217 ? -15.742 -15.93 2.684 1 96.19 217 SER A N 1
ATOM 1789 C CA . SER A 1 217 ? -16.578 -16.172 1.519 1 96.19 217 SER A CA 1
ATOM 1790 C C . SER A 1 217 ? -15.742 -16.484 0.286 1 96.19 217 SER A C 1
ATOM 1792 O O . SER A 1 217 ? -16.281 -16.766 -0.79 1 96.19 217 SER A O 1
ATOM 1794 N N . ARG A 1 218 ? -14.445 -16.453 0.391 1 96.5 218 ARG A N 1
ATOM 1795 C CA . ARG A 1 218 ? -13.484 -16.734 -0.67 1 96.5 218 ARG A CA 1
ATOM 1796 C C . ARG A 1 218 ? -13.641 -15.742 -1.823 1 96.5 218 ARG A C 1
ATOM 1798 O O . ARG A 1 218 ? -13.383 -16.094 -2.979 1 96.5 218 ARG A O 1
ATOM 1805 N N . LYS A 1 219 ? -14.094 -14.578 -1.464 1 94.94 219 LYS A N 1
ATOM 1806 C CA . LYS A 1 219 ? -14.172 -13.539 -2.49 1 94.94 219 LYS A CA 1
ATOM 1807 C C . LYS A 1 219 ? -12.797 -12.961 -2.795 1 94.94 219 LYS A C 1
ATOM 1809 O O . LYS A 1 219 ? -12.508 -12.602 -3.939 1 94.94 219 LYS A O 1
ATOM 1814 N N . HIS A 1 220 ? -12.047 -12.875 -1.777 1 96.94 220 HIS A N 1
ATOM 1815 C CA . HIS A 1 220 ? -10.695 -12.344 -1.872 1 96.94 220 HIS A CA 1
ATOM 1816 C C . HIS A 1 220 ? -9.719 -13.164 -1.033 1 96.94 220 HIS A C 1
ATOM 1818 O O . HIS A 1 220 ? -10.133 -13.875 -0.114 1 96.94 220 HIS A O 1
ATOM 1824 N N . TYR A 1 221 ? -8.461 -13.125 -1.438 1 98.12 221 TYR A N 1
ATOM 1825 C CA . TYR A 1 221 ? -7.395 -13.641 -0.591 1 98.12 221 TYR A CA 1
ATOM 1826 C C . TYR A 1 221 ? -7.129 -12.711 0.583 1 98.12 221 TYR A C 1
ATOM 1828 O O . TYR A 1 221 ? -7.523 -11.539 0.557 1 98.12 221 TYR A O 1
ATOM 1836 N N . SER A 1 222 ? -6.426 -13.234 1.606 1 98.62 222 SER A N 1
ATOM 1837 C CA . SER A 1 222 ? -6.027 -12.422 2.75 1 98.62 222 SER A CA 1
ATOM 1838 C C . SER A 1 222 ? -5.156 -11.25 2.316 1 98.62 222 SER A C 1
ATOM 1840 O O . SER A 1 222 ? -5.254 -10.156 2.875 1 98.62 222 SER A O 1
ATOM 1842 N N . VAL A 1 223 ? -4.312 -11.445 1.329 1 98.62 223 VAL A N 1
ATOM 1843 C CA . VAL A 1 223 ? -3.4 -10.398 0.876 1 98.62 223 VAL A CA 1
ATOM 1844 C C . VAL A 1 223 ? -4.199 -9.211 0.338 1 98.62 223 VAL A C 1
ATOM 1846 O O . VAL A 1 223 ? -3.791 -8.062 0.487 1 98.62 223 VAL A O 1
ATOM 1849 N N . ASP A 1 224 ? -5.402 -9.445 -0.271 1 98.44 224 ASP A N 1
ATOM 1850 C CA . ASP A 1 224 ? -6.273 -8.383 -0.767 1 98.44 224 ASP A CA 1
ATOM 1851 C C . ASP A 1 224 ? -6.715 -7.457 0.367 1 98.44 224 ASP A C 1
ATOM 1853 O O . ASP A 1 224 ? -6.758 -6.238 0.2 1 98.44 224 ASP A O 1
ATOM 1857 N N . VAL A 1 225 ? -7 -8.102 1.41 1 98.69 225 VAL A N 1
ATOM 1858 C CA . VAL A 1 225 ? -7.512 -7.375 2.568 1 98.69 225 VAL A CA 1
ATOM 1859 C C . VAL A 1 225 ? -6.367 -6.648 3.273 1 98.69 225 VAL A C 1
ATOM 1861 O O . VAL A 1 225 ? -6.488 -5.473 3.621 1 98.69 225 VAL A O 1
ATOM 1864 N N . VAL A 1 226 ? -5.254 -7.281 3.414 1 98.75 226 VAL A N 1
ATOM 1865 C CA . VAL A 1 226 ? -4.098 -6.719 4.102 1 98.75 226 VAL A CA 1
ATOM 1866 C C . VAL A 1 226 ? -3.59 -5.492 3.346 1 98.75 226 VAL A C 1
ATOM 1868 O O . VAL A 1 226 ? -3.395 -4.426 3.936 1 98.75 226 VAL A O 1
ATOM 1871 N N . VAL A 1 227 ? -3.41 -5.633 2.072 1 98.81 227 VAL A N 1
ATOM 1872 C CA . VAL A 1 227 ? -2.922 -4.523 1.256 1 98.81 227 VAL A CA 1
ATOM 1873 C C . VAL A 1 227 ? -3.924 -3.371 1.295 1 98.81 227 VAL A C 1
ATOM 1875 O O . VAL A 1 227 ? -3.533 -2.203 1.336 1 98.81 227 VAL A O 1
ATOM 1878 N N . ALA A 1 228 ? -5.195 -3.701 1.314 1 98.81 228 ALA A N 1
ATOM 1879 C CA . ALA A 1 228 ? -6.211 -2.656 1.408 1 98.81 228 ALA A CA 1
ATOM 1880 C C . ALA A 1 228 ? -6.098 -1.897 2.727 1 98.81 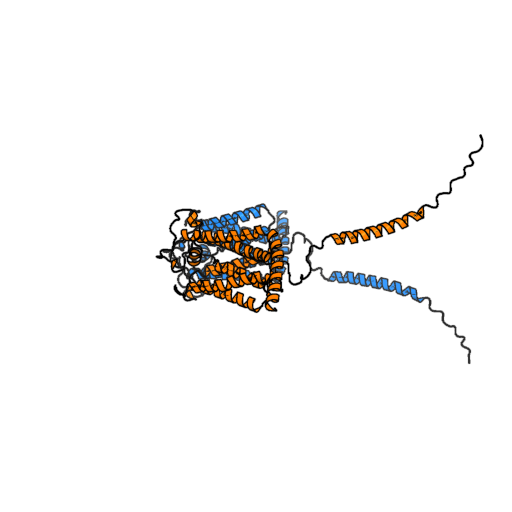228 ALA A C 1
ATOM 1882 O O . ALA A 1 228 ? -6.172 -0.667 2.752 1 98.81 228 ALA A O 1
ATOM 1883 N N . TRP A 1 229 ? -5.891 -2.604 3.777 1 98.81 229 TRP A N 1
ATOM 1884 C CA . TRP A 1 229 ? -5.844 -1.989 5.102 1 98.81 229 TRP A CA 1
ATOM 1885 C C . TRP A 1 229 ? -4.746 -0.934 5.168 1 98.81 229 TRP A C 1
ATOM 1887 O O . TRP A 1 229 ? -4.988 0.197 5.598 1 98.81 229 TRP A O 1
ATOM 1897 N N . TYR A 1 230 ? -3.58 -1.26 4.727 1 98.75 230 TYR A N 1
ATOM 1898 C CA . TYR A 1 230 ? -2.547 -0.248 4.922 1 98.75 230 TYR A CA 1
ATOM 1899 C C . TYR A 1 230 ? -2.553 0.762 3.779 1 98.75 230 TYR A C 1
ATOM 1901 O O . TYR A 1 230 ? -2.258 1.941 3.984 1 98.75 230 TYR A O 1
ATOM 1909 N N . THR A 1 231 ? -2.895 0.397 2.578 1 98.75 231 THR A N 1
ATOM 1910 C CA . THR A 1 231 ? -2.883 1.325 1.454 1 98.75 231 THR A CA 1
ATOM 1911 C C . THR A 1 231 ? -3.949 2.402 1.631 1 98.75 231 THR A C 1
ATOM 1913 O O . THR A 1 231 ? -3.66 3.596 1.519 1 98.75 231 THR A O 1
ATOM 1916 N N . VAL A 1 232 ? -5.16 1.979 1.985 1 98.88 232 VAL A N 1
ATOM 1917 C CA . VAL A 1 232 ? -6.262 2.928 2.078 1 98.88 232 VAL A CA 1
ATOM 1918 C C . VAL A 1 232 ? -6.023 3.893 3.236 1 98.88 232 VAL A C 1
ATOM 1920 O O . VAL A 1 232 ? -6.215 5.102 3.096 1 98.88 232 VAL A O 1
ATOM 1923 N N . ASN A 1 233 ? -5.578 3.369 4.332 1 98.75 233 ASN A N 1
ATOM 1924 C CA . ASN A 1 233 ? -5.301 4.246 5.469 1 98.75 233 ASN A CA 1
ATOM 1925 C C . ASN A 1 233 ? -4.176 5.23 5.156 1 98.75 233 ASN A C 1
ATOM 1927 O O . ASN A 1 233 ? -4.242 6.395 5.551 1 98.75 233 ASN A O 1
ATOM 1931 N N . LEU A 1 234 ? -3.195 4.797 4.43 1 98.75 234 LEU A N 1
ATOM 1932 C CA . LEU A 1 234 ? -2.1 5.68 4.051 1 98.75 234 LEU A CA 1
ATOM 1933 C C . LEU A 1 234 ? -2.562 6.715 3.033 1 98.75 234 LEU A C 1
ATOM 1935 O O . LEU A 1 234 ? -2.141 7.875 3.082 1 98.75 234 LEU A O 1
ATOM 1939 N N . VAL A 1 235 ? -3.441 6.328 2.141 1 98.81 235 VAL A N 1
ATOM 1940 C CA . VAL A 1 235 ? -3.982 7.242 1.139 1 98.81 235 VAL A CA 1
ATOM 1941 C C . VAL A 1 235 ? -4.84 8.305 1.818 1 98.81 235 VAL A C 1
ATOM 1943 O O . VAL A 1 235 ? -4.734 9.492 1.506 1 98.81 235 VAL A O 1
ATOM 1946 N N . VAL A 1 236 ? -5.656 7.867 2.77 1 98.44 236 VAL A N 1
ATOM 1947 C CA . VAL A 1 236 ? -6.496 8.82 3.49 1 98.44 236 VAL A CA 1
ATOM 1948 C C . VAL A 1 236 ? -5.617 9.812 4.25 1 98.44 236 VAL A C 1
ATOM 1950 O O . VAL A 1 236 ? -5.887 11.016 4.242 1 98.44 236 VAL A O 1
ATOM 1953 N N . PHE A 1 237 ? -4.602 9.344 4.871 1 97.62 237 PHE A N 1
ATOM 1954 C CA . PHE A 1 237 ? -3.67 10.227 5.559 1 97.62 237 PHE A CA 1
ATOM 1955 C C . PHE A 1 237 ? -3.043 11.219 4.586 1 97.62 237 PHE A C 1
ATOM 1957 O O . PHE A 1 237 ? -2.959 12.414 4.879 1 97.62 237 PHE A O 1
ATOM 1964 N N . PHE A 1 238 ? -2.629 10.711 3.445 1 97.94 238 PHE A N 1
ATOM 1965 C CA . PHE A 1 238 ? -2.006 11.531 2.414 1 97.94 238 PHE A CA 1
ATOM 1966 C C . PHE A 1 238 ? -2.959 12.625 1.947 1 97.94 238 PHE A C 1
ATOM 1968 O O . PHE A 1 238 ? -2.592 13.805 1.914 1 97.94 238 PHE A O 1
ATOM 1975 N N . ILE A 1 239 ? -4.172 12.266 1.665 1 97.06 239 ILE A N 1
ATOM 1976 C CA . ILE A 1 239 ? -5.164 13.203 1.141 1 97.06 239 ILE A CA 1
ATOM 1977 C C . ILE A 1 239 ? -5.535 14.219 2.217 1 97.06 239 ILE A C 1
ATOM 1979 O O . ILE A 1 239 ? -5.723 15.398 1.925 1 97.06 239 ILE A O 1
ATOM 1983 N N . ASP A 1 240 ? -5.594 13.789 3.439 1 94.44 240 ASP A N 1
ATOM 1984 C CA . ASP A 1 240 ? -5.922 14.672 4.551 1 94.44 240 ASP A CA 1
ATOM 1985 C C . ASP A 1 240 ? -4.859 15.758 4.723 1 94.44 240 ASP A C 1
ATOM 1987 O O . ASP A 1 240 ? -5.168 16.875 5.16 1 94.44 240 ASP A O 1
ATOM 1991 N N . GLN A 1 241 ? -3.705 15.367 4.391 1 93.56 241 GLN A N 1
ATOM 1992 C CA . GLN A 1 241 ? -2.625 16.344 4.52 1 93.56 241 GLN A CA 1
ATOM 1993 C C . GLN A 1 241 ? -2.586 17.281 3.324 1 93.56 241 GLN A C 1
ATOM 1995 O O . GLN A 1 241 ? -2.125 18.422 3.439 1 93.56 241 GLN A O 1
ATOM 2000 N N . LYS A 1 242 ? -3.09 16.891 2.242 1 91.38 242 LYS A N 1
ATOM 2001 C CA . LYS A 1 242 ? -2.973 17.656 1.013 1 91.38 242 LYS A CA 1
ATOM 2002 C C . LYS A 1 242 ? -4.203 18.547 0.799 1 91.38 242 LYS A C 1
ATOM 2004 O O . LYS A 1 242 ? -4.113 19.609 0.18 1 91.38 242 LYS A O 1
ATOM 2009 N N . LEU A 1 243 ? -5.324 18.078 1.246 1 87.75 243 LEU A N 1
ATOM 2010 C CA . LEU A 1 243 ? -6.559 18.828 1.066 1 87.75 243 LEU A CA 1
ATOM 2011 C C . LEU A 1 243 ? -6.82 19.734 2.264 1 87.75 243 LEU A C 1
ATOM 2013 O O . LEU A 1 243 ? -6.578 19.344 3.408 1 87.75 243 LEU A O 1
ATOM 2017 N N . THR A 1 244 ? -7.379 20.859 1.907 1 83.5 244 THR A N 1
ATOM 2018 C CA . THR A 1 244 ? -7.77 21.781 2.967 1 83.5 244 THR A CA 1
ATOM 2019 C C . THR A 1 244 ? -8.867 21.188 3.836 1 83.5 244 THR A C 1
ATOM 2021 O O . THR A 1 244 ? -9.773 20.531 3.326 1 83.5 244 THR A O 1
ATOM 2024 N N . GLU A 1 245 ? -8.812 21.438 5.113 1 83.19 245 GLU A N 1
ATOM 2025 C CA . GLU A 1 245 ? -9.797 20.906 6.059 1 83.19 245 GLU A CA 1
ATOM 2026 C C . GLU A 1 245 ? -11.172 21.516 5.824 1 83.19 245 GLU A C 1
ATOM 2028 O O . GLU A 1 245 ? -11.289 22.672 5.426 1 83.19 245 GLU A O 1
ATOM 2033 N N . LEU A 1 246 ? -12.164 20.656 6.039 1 81.5 246 LEU A N 1
ATOM 2034 C CA . LEU A 1 246 ? -13.539 21.125 5.902 1 81.5 246 LEU A CA 1
ATOM 2035 C C . LEU A 1 246 ? -13.836 22.234 6.906 1 81.5 246 LEU A C 1
ATOM 2037 O O . LEU A 1 246 ? -13.367 22.188 8.047 1 81.5 246 LEU A O 1
ATOM 2041 N N . PRO A 1 247 ? -14.578 23.234 6.434 1 78.56 247 PRO A N 1
ATOM 2042 C CA . PRO A 1 247 ? -15 24.234 7.402 1 78.56 247 PRO A CA 1
ATOM 2043 C C . PRO A 1 247 ? -15.922 23.672 8.477 1 78.56 247 PRO A C 1
ATOM 2045 O O . PRO A 1 247 ? -16.734 22.797 8.195 1 78.56 247 PRO A O 1
ATOM 2048 N N . ASP A 1 248 ? -15.633 23.953 9.789 1 73.69 248 ASP A N 1
ATOM 2049 C CA . ASP A 1 248 ? -16.469 23.484 10.898 1 73.69 248 ASP A CA 1
ATOM 2050 C C . ASP A 1 248 ? -17.766 24.281 10.984 1 73.69 248 ASP A C 1
ATOM 2052 O O . ASP A 1 248 ? -17.734 25.5 11.18 1 73.69 248 ASP A O 1
ATOM 2056 N N . ARG A 1 249 ? -18.891 23.688 10.773 1 69.31 249 ARG A N 1
ATOM 2057 C CA . ARG A 1 249 ? -20.188 24.344 10.781 1 69.31 249 ARG A CA 1
ATOM 2058 C C . ARG A 1 249 ? -20.797 24.344 12.18 1 69.31 249 ARG A C 1
ATOM 2060 O O . ARG A 1 249 ? -21.938 24.75 12.367 1 69.31 249 ARG A O 1
ATOM 2067 N N . THR A 1 250 ? -20.109 23.719 13.117 1 64.44 250 THR A N 1
ATOM 2068 C CA . THR A 1 250 ? -20.766 23.641 14.422 1 64.44 250 THR A CA 1
ATOM 2069 C C . THR A 1 250 ? -21.203 25.031 14.883 1 64.44 250 THR A C 1
ATOM 2071 O O . THR A 1 250 ? -22.266 25.188 15.477 1 64.44 250 THR A O 1
ATOM 2074 N N . GLY A 1 251 ? -20.266 26.031 14.969 1 53.06 251 GLY A N 1
ATOM 2075 C CA . GLY A 1 251 ? -20.609 27.312 15.57 1 53.06 251 GLY A CA 1
ATOM 2076 C C . GLY A 1 251 ? -21.25 28.281 14.602 1 53.06 251 GLY A C 1
ATOM 2077 O O . GLY A 1 251 ? -21.609 29.391 14.984 1 53.06 251 GLY A O 1
ATOM 2078 N N . SER A 1 252 ? -21.078 28.094 13.391 1 47.84 252 SER A N 1
ATOM 2079 C CA . SER A 1 252 ? -21.5 29.172 12.5 1 47.84 252 SER A CA 1
ATOM 2080 C C . SER A 1 252 ? -23.016 29.188 12.328 1 47.84 252 SER A C 1
ATOM 2082 O O . SER A 1 252 ? -23.547 28.484 11.461 1 47.84 252 SER A O 1
ATOM 2084 N N . SER A 1 253 ? -23.734 29 13.367 1 41.66 253 SER A N 1
ATOM 2085 C CA . SER A 1 253 ? -25.125 29.422 13.148 1 41.66 253 SER A CA 1
ATOM 2086 C C . SER A 1 253 ? -25.172 30.672 12.266 1 41.66 253 SER A C 1
ATOM 2088 O O . SER A 1 253 ? -26.25 31.234 12.062 1 41.66 253 SER A O 1
ATOM 2090 N N . GLY A 1 254 ? -24.156 31.656 12.516 1 38.72 254 GLY A N 1
ATOM 2091 C CA . GLY A 1 254 ? -24.312 33 11.984 1 38.72 254 GLY A CA 1
ATOM 2092 C C . GLY A 1 254 ? -24.391 33.031 10.469 1 38.72 254 GLY A C 1
ATOM 2093 O O . GLY A 1 254 ? -24.016 32.062 9.797 1 38.72 254 GLY A O 1
ATOM 2094 N N . SER A 1 255 ? -25.156 34.125 9.898 1 38.38 255 SER A N 1
ATOM 2095 C CA . SER A 1 255 ? -25.5 34.594 8.555 1 38.38 255 SER A CA 1
ATOM 2096 C C . SER A 1 255 ? -24.281 34.562 7.637 1 38.38 255 SER A C 1
ATOM 2098 O O . SER A 1 255 ? -23.359 35.375 7.781 1 38.38 255 SER A O 1
ATOM 2100 N N . LEU A 1 256 ? -23.625 33.625 7.453 1 38.88 256 LEU A N 1
ATOM 2101 C CA . LEU A 1 256 ? -22.688 33.75 6.352 1 38.88 256 LEU A CA 1
ATOM 2102 C C . LEU A 1 256 ? -23.344 34.406 5.141 1 38.88 256 LEU A C 1
ATOM 2104 O O . LEU A 1 256 ? -22.984 34.094 3.998 1 38.88 256 LEU A O 1
ATOM 2108 N N . LEU A 1 257 ? -24.531 34.969 5.32 1 33.97 257 LEU A N 1
ATOM 2109 C CA . LEU A 1 257 ? -24.984 35.781 4.211 1 33.97 257 LEU A CA 1
ATOM 2110 C C . LEU A 1 257 ? -23.875 36.75 3.783 1 33.97 257 LEU A C 1
ATOM 2112 O O . LEU A 1 257 ? -23.156 37.312 4.625 1 33.97 257 LEU A O 1
ATOM 2116 N N . PRO A 1 258 ? -23.297 36.594 2.65 1 36.47 258 PRO A N 1
ATOM 2117 C CA . PRO A 1 258 ? -22.438 37.688 2.221 1 36.47 258 PRO A CA 1
ATOM 2118 C C . PRO A 1 258 ? -22.891 39.031 2.764 1 36.47 258 PRO A C 1
ATOM 2120 O O . PRO A 1 258 ? -24.078 39.375 2.707 1 36.47 258 PRO A O 1
ATOM 2123 N N . LEU A 1 259 ? -22.438 39.438 3.945 1 34.28 259 LEU A N 1
ATOM 2124 C CA . LEU A 1 259 ? -22.688 40.812 4.297 1 34.28 259 LEU A CA 1
ATOM 2125 C C . LEU A 1 259 ? -22.719 41.719 3.053 1 34.28 259 LEU A C 1
ATOM 2127 O O . LEU A 1 259 ? -21.766 41.75 2.283 1 34.28 259 LEU A O 1
ATOM 2131 N N . ASN A 1 260 ? -23.875 41.75 2.361 1 34.03 260 ASN A N 1
ATOM 2132 C CA . ASN A 1 260 ? -24.062 42.781 1.356 1 34.03 260 ASN A CA 1
ATOM 2133 C C . ASN A 1 260 ? -23.328 44.062 1.732 1 34.03 260 ASN A C 1
ATOM 2135 O O . ASN A 1 260 ? -23.438 44.562 2.859 1 34.03 260 ASN A O 1
ATOM 2139 N N . ASN A 1 261 ? -22.109 44.188 1.206 1 38.56 261 ASN A N 1
ATOM 2140 C CA . ASN A 1 261 ? -21.25 45.375 1.28 1 38.56 261 ASN A CA 1
ATOM 2141 C C . ASN A 1 261 ? -22.078 46.656 1.406 1 38.56 261 ASN A C 1
ATOM 2143 O O . ASN A 1 261 ? -21.531 47.75 1.314 1 38.56 261 ASN A O 1
ATOM 2147 N N . ARG A 1 262 ? -23.406 46.531 1.291 1 37.22 262 ARG A N 1
ATOM 2148 C CA . ARG A 1 262 ? -24.109 47.812 1.272 1 37.22 262 ARG A CA 1
ATOM 2149 C C . ARG A 1 262 ? -24.047 48.469 2.641 1 37.22 262 ARG A C 1
ATOM 2151 O O . ARG A 1 262 ? -24.234 49.688 2.75 1 37.22 262 ARG A O 1
ATOM 2158 N N . ASP A 1 263 ? -24 47.656 3.699 1 36.72 263 ASP A N 1
ATOM 2159 C CA . ASP A 1 263 ? -24.172 48.344 4.969 1 36.72 263 ASP A CA 1
ATOM 2160 C C . ASP A 1 263 ? -22.859 48.969 5.43 1 36.72 263 ASP A C 1
ATOM 2162 O O . ASP A 1 263 ? -22.812 49.656 6.457 1 36.72 263 ASP A O 1
ATOM 2166 N N . LYS A 1 264 ? -21.703 48.5 4.879 1 40.59 264 LYS A N 1
ATOM 2167 C CA . LYS A 1 264 ? -20.469 49.188 5.172 1 40.59 264 LYS A CA 1
ATOM 2168 C C . LYS A 1 264 ? -20.469 50.594 4.539 1 40.59 264 LYS A C 1
ATOM 2170 O O . LYS A 1 264 ? -19.766 51.5 4.992 1 40.59 264 LYS A O 1
ATOM 2175 N N . THR A 1 265 ? -21.25 50.688 3.475 1 40.25 265 THR A N 1
ATOM 2176 C CA . THR A 1 265 ? -21.312 52 2.836 1 40.25 265 THR A CA 1
ATOM 2177 C C . THR A 1 265 ? -22.062 53 3.719 1 40.25 265 THR A C 1
ATOM 2179 O O . THR A 1 265 ? -21.719 54.188 3.748 1 40.25 265 THR A O 1
ATOM 2182 N N . LYS A 1 266 ? -22.984 52.406 4.492 1 42.09 266 LYS A N 1
ATOM 2183 C CA . LYS A 1 266 ? -23.75 53.375 5.289 1 42.09 266 LYS A CA 1
ATOM 2184 C C . LYS A 1 266 ? -22.953 53.812 6.516 1 42.09 266 LYS A C 1
ATOM 2186 O O . LYS A 1 266 ? -23.016 55 6.91 1 42.09 266 LYS A O 1
ATOM 2191 N N . GLU A 1 267 ? -22.203 52.812 7.074 1 41.06 267 GLU A N 1
ATOM 2192 C CA . GLU A 1 267 ? -21.422 53.219 8.242 1 41.06 267 GLU A CA 1
ATOM 2193 C C . GLU A 1 267 ? -20.234 54.062 7.836 1 41.06 267 GLU A C 1
ATOM 2195 O O . GLU A 1 267 ? -19.891 55.031 8.531 1 41.06 267 GLU A O 1
ATOM 2200 N N . GLU A 1 268 ? -19.625 53.656 6.68 1 41.69 268 GLU A N 1
ATOM 2201 C CA . GLU A 1 268 ? -18.562 54.531 6.172 1 41.69 268 GLU A CA 1
ATOM 2202 C C . GLU A 1 268 ? -19.109 55.875 5.777 1 41.69 268 GLU A C 1
ATOM 2204 O O . GLU A 1 268 ? -18.453 56.906 5.992 1 41.69 268 GLU A O 1
ATOM 2209 N N . ASN A 1 269 ? -20.344 55.812 5.297 1 43.81 269 ASN A N 1
ATOM 2210 C CA . ASN A 1 269 ? -20.969 57.094 4.957 1 43.81 269 ASN A CA 1
ATOM 2211 C C . ASN A 1 269 ? -21.344 57.875 6.207 1 43.81 269 ASN A C 1
ATOM 2213 O O . ASN A 1 269 ? -21.266 59.094 6.215 1 43.81 269 ASN A O 1
ATOM 2217 N N . LYS A 1 270 ? -21.703 57.188 7.281 1 44.25 270 LYS A N 1
ATOM 2218 C CA . LYS A 1 270 ? -22.016 57.875 8.523 1 44.25 270 LYS A CA 1
ATOM 2219 C C . LYS A 1 270 ? -20.75 58.406 9.188 1 44.25 270 LYS A C 1
ATOM 2221 O O . LYS A 1 270 ? -20.766 59.5 9.766 1 44.25 270 LYS A O 1
ATOM 2226 N N . GLN A 1 271 ? -19.672 57.594 9.086 1 44.22 271 GLN A N 1
ATOM 2227 C CA . GLN A 1 271 ? -18.406 58.094 9.633 1 44.22 271 GLN A CA 1
ATOM 2228 C C . GLN A 1 271 ? -17.906 59.281 8.828 1 44.22 271 GLN A C 1
ATOM 2230 O O . GLN A 1 271 ? -17.359 60.25 9.391 1 44.22 271 GLN A O 1
ATOM 2235 N N . LEU A 1 272 ? -18.078 59.156 7.477 1 42.19 272 LEU A N 1
ATOM 2236 C CA . LEU A 1 272 ? -17.719 60.281 6.629 1 42.19 272 LEU A CA 1
ATOM 2237 C C . LEU A 1 272 ? -18.578 61.5 6.945 1 42.19 272 LEU A C 1
ATOM 2239 O O . LEU A 1 272 ? -18.078 62.625 6.938 1 42.19 272 LEU A O 1
ATOM 2243 N N . LEU A 1 273 ? -19.844 61.156 7.273 1 43.25 273 LEU A N 1
ATOM 2244 C CA . LEU A 1 273 ? -20.719 62.281 7.629 1 43.25 273 LEU A CA 1
ATOM 2245 C C . LEU A 1 273 ? -20.328 62.844 8.984 1 43.25 273 LEU A C 1
ATOM 2247 O O . LEU A 1 273 ? -20.375 64.062 9.172 1 43.25 273 LEU A O 1
ATOM 2251 N N . ASN A 1 274 ? -20 61.938 9.898 1 45.28 274 ASN A N 1
ATOM 2252 C CA . ASN A 1 274 ? -19.594 62.438 11.211 1 45.28 274 ASN A CA 1
ATOM 2253 C C . ASN A 1 274 ? -18.25 63.125 11.148 1 45.28 274 ASN A C 1
ATOM 2255 O O . ASN A 1 274 ? -18.031 64.125 11.852 1 45.28 274 ASN A O 1
ATOM 2259 N N . ASP A 1 275 ? -17.344 62.594 10.328 1 42.84 275 ASP A N 1
ATOM 2260 C CA . ASP A 1 275 ? -16.047 63.25 10.188 1 42.84 275 ASP A CA 1
ATOM 2261 C C . ASP A 1 275 ? -16.188 64.562 9.469 1 42.84 275 ASP A C 1
ATOM 2263 O O . ASP A 1 275 ? -15.43 65.5 9.734 1 42.84 275 ASP A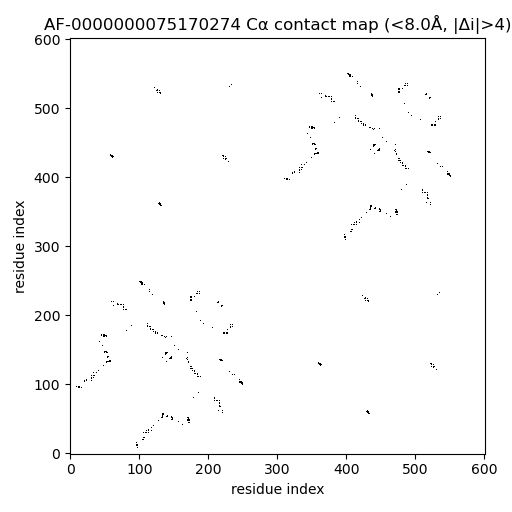 O 1
ATOM 2267 N N . THR A 1 276 ? -17.094 64.5 8.492 1 42.69 276 THR A N 1
ATOM 2268 C CA . THR A 1 276 ? -17.312 65.812 7.809 1 42.69 276 THR A CA 1
ATOM 2269 C C . THR A 1 276 ? -17.938 66.812 8.75 1 42.69 276 THR A C 1
ATOM 2271 O O . THR A 1 276 ? -17.688 68 8.625 1 42.69 276 THR A O 1
ATOM 2274 N N . ALA A 1 277 ? -18.719 66.312 9.648 1 43.12 277 ALA A N 1
ATOM 2275 C CA . ALA A 1 277 ? -19.328 67.188 10.602 1 43.12 277 ALA A CA 1
ATOM 2276 C C . ALA A 1 277 ? -18.297 67.75 11.578 1 43.12 277 ALA A C 1
ATOM 2278 O O . ALA A 1 277 ? -18.328 68.938 11.945 1 43.12 277 ALA A O 1
ATOM 2279 N N . ASP A 1 278 ? -17.391 66.812 11.977 1 40.22 278 ASP A N 1
ATOM 2280 C CA . ASP A 1 278 ? -16.391 67.312 12.945 1 40.22 278 ASP A CA 1
ATOM 2281 C C . ASP A 1 278 ? -15.383 68.25 12.289 1 40.22 278 ASP A C 1
ATOM 2283 O O . ASP A 1 278 ? -14.828 69.125 12.945 1 40.22 278 ASP A O 1
ATOM 2287 N N . ARG A 1 279 ? -15.086 68 11.016 1 39 279 ARG A N 1
ATOM 2288 C CA . ARG A 1 279 ? -14.156 68.938 10.367 1 39 279 ARG A CA 1
ATOM 2289 C C . ARG A 1 279 ? -14.766 70.312 10.25 1 39 279 ARG A C 1
ATOM 2291 O O . ARG A 1 279 ? -14.039 71.312 10.188 1 39 279 ARG A O 1
ATOM 2298 N N . ARG A 1 280 ? -16.094 70.375 10.102 1 38.31 280 ARG A N 1
ATOM 2299 C CA . ARG A 1 280 ? -16.703 71.688 9.961 1 38.31 280 ARG A CA 1
ATOM 2300 C C . ARG A 1 280 ? -16.547 72.5 11.242 1 38.31 280 ARG A C 1
ATOM 2302 O O . ARG A 1 280 ? -16.5 73.75 11.203 1 38.31 280 ARG A O 1
ATOM 2309 N N . GLN A 1 281 ? -16.625 71.812 12.352 1 35.66 281 GLN A N 1
ATOM 2310 C CA . GLN A 1 281 ? -16.609 72.562 13.578 1 35.66 281 GLN A CA 1
ATOM 2311 C C . GLN A 1 281 ? -15.25 73.25 13.805 1 35.66 281 GLN A C 1
ATOM 2313 O O . GLN A 1 281 ? -15.156 74.25 14.445 1 35.66 281 GLN A O 1
ATOM 2318 N N . ARG A 1 282 ? -14.172 72.562 13.391 1 35.06 282 ARG A N 1
ATOM 2319 C CA . ARG A 1 282 ? -12.875 73.125 13.781 1 35.06 282 ARG A CA 1
ATOM 2320 C C . ARG A 1 282 ? -12.539 74.375 12.984 1 35.06 282 ARG A C 1
ATOM 2322 O O . ARG A 1 282 ? -11.625 75.125 13.336 1 35.06 282 ARG A O 1
ATOM 2329 N N . ILE A 1 283 ? -13 74.438 11.773 1 34.97 283 ILE A N 1
ATOM 2330 C CA . ILE A 1 283 ? -12.508 75.5 10.938 1 34.97 283 ILE A CA 1
ATOM 2331 C C . ILE A 1 283 ? -13.008 76.875 11.484 1 34.97 283 ILE A C 1
ATOM 2333 O O . ILE A 1 283 ? -12.5 77.938 11.109 1 34.97 283 ILE A O 1
ATOM 2337 N N . GLN A 1 284 ? -14.18 76.812 12.094 1 31.41 284 GLN A N 1
ATOM 2338 C CA . GLN A 1 284 ? -14.75 78.125 12.344 1 31.41 284 GLN A CA 1
ATOM 2339 C C . GLN A 1 284 ? -13.875 78.938 13.305 1 31.41 284 GLN A C 1
ATOM 2341 O O . GLN A 1 284 ? -14.039 80.188 13.438 1 31.41 284 GLN A O 1
ATOM 2346 N N . MET A 1 285 ? -13.18 78.312 14.141 1 31.12 285 MET A N 1
ATOM 2347 C CA . MET A 1 285 ? -12.727 79.125 15.266 1 31.12 285 MET A CA 1
ATOM 2348 C C . MET A 1 285 ? -11.594 80.062 14.844 1 31.12 285 MET A C 1
ATOM 2350 O O . MET A 1 285 ? -11.133 80.875 15.633 1 31.12 285 MET A O 1
ATOM 2354 N N . SER A 1 286 ? -10.883 79.688 13.797 1 30.06 286 SER A N 1
ATOM 2355 C CA . SER A 1 286 ? -9.609 80.438 13.695 1 30.06 286 SER A CA 1
ATOM 2356 C C . SER A 1 286 ? -9.805 81.812 13.164 1 30.06 286 SER A C 1
ATOM 2358 O O . SER A 1 286 ? -8.836 82.562 12.914 1 30.06 286 SER A O 1
ATOM 2360 N N . GLY A 1 287 ? -10.945 82.125 12.586 1 29.58 287 GLY A N 1
ATOM 2361 C CA . GLY A 1 287 ? -10.977 83.312 11.719 1 29.58 287 GLY A CA 1
ATOM 2362 C C . GLY A 1 287 ? -10.688 84.625 12.445 1 29.58 287 GLY A C 1
ATOM 2363 O O . GLY A 1 287 ? -10.758 85.688 11.859 1 29.58 287 GLY A O 1
ATOM 2364 N N . LYS A 1 288 ? -10.891 84.625 13.695 1 30.08 288 LYS A N 1
ATOM 2365 C CA . LYS A 1 288 ? -11.203 86 14.148 1 30.08 288 LYS A CA 1
ATOM 2366 C C . LYS A 1 288 ? -9.992 86.875 14 1 30.08 288 LYS A C 1
ATOM 2368 O O . LYS A 1 288 ? -10.141 88.125 13.953 1 30.08 288 LYS A O 1
ATOM 2373 N N . ASN A 1 289 ? -8.867 86.438 14.133 1 27 289 ASN A N 1
ATOM 2374 C CA . ASN A 1 289 ? -8.031 87.438 14.742 1 27 289 ASN A CA 1
ATOM 2375 C C . ASN A 1 289 ? -7.531 88.438 13.711 1 27 289 ASN A C 1
ATOM 2377 O O . ASN A 1 289 ? -6.664 89.25 14.008 1 27 289 ASN A O 1
ATOM 2381 N N . GLN A 1 290 ? -7.645 88.125 12.492 1 25.64 290 GLN A N 1
ATOM 2382 C CA . GLN A 1 290 ? -6.617 88.812 11.727 1 25.64 290 GLN A CA 1
ATOM 2383 C C . GLN A 1 290 ? -6.961 90.312 11.594 1 25.64 290 GLN A C 1
ATOM 2385 O O . GLN A 1 290 ? -6.23 91.062 10.938 1 25.64 290 GLN A O 1
ATOM 2390 N N . ASP A 1 291 ? -8.156 90.75 11.852 1 24.92 291 ASP A N 1
ATOM 2391 C CA . ASP A 1 291 ? -8.547 91.938 11.109 1 24.92 291 ASP A CA 1
ATOM 2392 C C . ASP A 1 291 ? -7.699 93.125 11.516 1 24.92 291 ASP A C 1
ATOM 2394 O O . ASP A 1 291 ? -8.141 94 12.281 1 24.92 291 ASP A O 1
ATOM 2398 N N . ASN A 1 292 ? -6.559 93.062 12.141 1 25.95 292 ASN A N 1
ATOM 2399 C CA . ASN A 1 292 ? -5.988 94.375 12.508 1 25.95 292 ASN A CA 1
ATOM 2400 C C . ASN A 1 292 ? -5.641 95.188 11.273 1 25.95 292 ASN A C 1
ATOM 2402 O O . ASN A 1 292 ? -4.645 94.938 10.602 1 25.95 292 ASN A O 1
ATOM 2406 N N . GLY A 1 293 ? -6.625 95.438 10.32 1 23.59 293 GLY A N 1
ATOM 2407 C CA . GLY A 1 293 ? -6.453 96.312 9.156 1 23.59 293 GLY A CA 1
ATOM 2408 C C . GLY A 1 293 ? -5.801 97.625 9.477 1 23.59 293 GLY A C 1
ATOM 2409 O O . GLY A 1 293 ? -5.918 98.125 10.602 1 23.59 293 GLY A O 1
ATOM 2410 N N . ASN A 1 294 ? -4.629 97.875 8.898 1 25.92 294 ASN A N 1
ATOM 2411 C CA . ASN A 1 294 ? -3.783 99.062 8.781 1 25.92 294 ASN A CA 1
ATOM 2412 C C . ASN A 1 294 ? -4.57 100.25 8.266 1 25.92 294 ASN A C 1
ATOM 2414 O O . ASN A 1 294 ? -5.219 100.188 7.219 1 25.92 294 ASN A O 1
ATOM 2418 N N . ASN A 1 295 ? -5.336 101 9.047 1 22.86 295 ASN A N 1
ATOM 2419 C CA . ASN A 1 295 ? -5.977 102.25 8.766 1 22.86 295 ASN A CA 1
ATOM 2420 C C . ASN A 1 295 ? -5 103.25 8.141 1 22.86 295 ASN A C 1
ATOM 2422 O O . ASN A 1 295 ? -4.125 103.812 8.82 1 22.86 295 ASN A O 1
ATOM 2426 N N . LEU A 1 296 ? -4.309 102.875 7.035 1 23.86 296 LEU A N 1
ATOM 2427 C CA . LEU A 1 296 ? -3.525 103.875 6.352 1 23.86 296 LEU A CA 1
ATOM 2428 C C . LEU A 1 296 ? -4.395 105.125 5.992 1 23.86 296 LEU A C 1
ATOM 2430 O O . LEU A 1 296 ? -5.547 104.938 5.59 1 23.86 296 LEU A O 1
ATOM 2434 N N . HIS A 1 297 ? -4.129 106.25 6.668 1 26.12 297 HIS A N 1
ATOM 2435 C CA . HIS A 1 297 ? -4.516 107.688 6.48 1 26.12 297 HIS A CA 1
ATOM 2436 C C . HIS A 1 297 ? -4.348 108.062 5.023 1 26.12 297 HIS A C 1
ATOM 2438 O O . HIS A 1 297 ? -3.328 107.812 4.398 1 26.12 297 HIS A O 1
ATOM 2444 N N . PHE A 1 298 ? -5.344 108.062 4.191 1 23.05 298 PHE A N 1
ATOM 2445 C CA . PHE A 1 298 ? -5.48 108.562 2.85 1 23.05 298 PHE A CA 1
ATOM 2446 C C . PHE A 1 298 ? -5.137 110.062 2.842 1 23.05 298 PHE A C 1
ATOM 2448 O O . PHE A 1 298 ? -5.859 110.875 3.426 1 23.05 298 PHE A O 1
ATOM 2455 N N . GLU A 1 299 ? -3.842 110.562 3.148 1 24.27 299 GLU A N 1
ATOM 2456 C CA . GLU A 1 299 ? -3.639 111.875 2.678 1 24.27 299 GLU A CA 1
ATOM 2457 C C . GLU A 1 299 ? -3.949 112 1.188 1 24.27 299 GLU A C 1
ATOM 2459 O O . GLU A 1 299 ? -3.689 111.125 0.417 1 24.27 299 GLU A O 1
ATOM 2464 N N . GLU A 1 300 ? -4.934 112.875 0.777 1 22.86 300 GLU A N 1
ATOM 2465 C CA . GLU A 1 300 ? -5.391 113.625 -0.411 1 22.86 300 GLU A CA 1
ATOM 2466 C C . GLU A 1 300 ? -4.219 114.25 -1.17 1 22.86 300 GLU A C 1
ATOM 2468 O O . GLU A 1 300 ? -4.359 114.625 -2.334 1 22.86 300 GLU A O 1
ATOM 2473 N N . VAL A 1 301 ? -2.943 113.75 -1.417 1 22.42 301 VAL A N 1
ATOM 2474 C CA . VAL A 1 301 ? -2.596 114.438 -2.623 1 22.42 301 VAL A CA 1
ATOM 2475 C C . VAL A 1 301 ? -3.293 113.812 -3.832 1 22.42 301 VAL A C 1
ATOM 2477 O O . VAL A 1 301 ? -3.361 112.625 -3.955 1 22.42 301 VAL A O 1
ATOM 2480 N N . MET B 1 1 ? 54.844 16.922 2.26 1 71.88 1 MET B N 1
ATOM 2481 C CA . MET B 1 1 ? 54.406 17.875 3.283 1 71.88 1 MET B CA 1
ATOM 2482 C C . MET B 1 1 ? 52.938 18.266 3.084 1 71.88 1 MET B C 1
ATOM 2484 O O . MET B 1 1 ? 52.156 18.25 4.031 1 71.88 1 MET B O 1
ATOM 2488 N N . TYR B 1 2 ? 52.562 18.5 1.798 1 82.88 2 TYR B N 1
ATOM 2489 C CA . TYR B 1 2 ? 51.188 18.891 1.502 1 82.88 2 TYR B CA 1
ATOM 2490 C C . TYR B 1 2 ? 50.219 17.719 1.728 1 82.88 2 TYR B C 1
ATOM 2492 O O . TYR B 1 2 ? 49.125 17.906 2.279 1 82.88 2 TYR B O 1
ATOM 2500 N N . ILE B 1 3 ? 50.688 16.562 1.452 1 86.62 3 ILE B N 1
ATOM 2501 C CA . ILE B 1 3 ? 49.844 15.359 1.598 1 86.62 3 ILE B CA 1
ATOM 2502 C C . ILE B 1 3 ? 49.656 15.039 3.078 1 86.62 3 ILE B C 1
ATOM 2504 O O . ILE B 1 3 ? 48.562 14.688 3.514 1 86.62 3 ILE B O 1
ATOM 2508 N N . ALA B 1 4 ? 50.688 15.156 3.76 1 86.5 4 ALA B N 1
ATOM 2509 C CA . ALA B 1 4 ? 50.625 14.898 5.195 1 86.5 4 ALA B CA 1
ATOM 2510 C C . ALA B 1 4 ? 49.656 15.883 5.883 1 86.5 4 ALA B C 1
ATOM 2512 O O . ALA B 1 4 ? 48.906 15.5 6.762 1 86.5 4 ALA B O 1
ATOM 2513 N N . ARG B 1 5 ? 49.781 17.078 5.449 1 87.5 5 ARG B N 1
ATOM 2514 C CA . ARG B 1 5 ? 48.906 18.109 6.012 1 87.5 5 ARG B CA 1
ATOM 2515 C C . ARG B 1 5 ? 47.438 17.828 5.664 1 87.5 5 ARG B C 1
ATOM 2517 O O . ARG B 1 5 ? 46.562 18.031 6.496 1 87.5 5 ARG B O 1
ATOM 2524 N N . PHE B 1 6 ? 47.344 17.406 4.441 1 85.31 6 PHE B N 1
ATOM 2525 C CA . PHE B 1 6 ? 46 17.047 4.012 1 85.31 6 PHE B CA 1
ATOM 2526 C C . PHE B 1 6 ? 45.438 15.938 4.875 1 85.31 6 PHE B C 1
ATOM 2528 O O . PHE B 1 6 ? 44.281 16.016 5.328 1 85.31 6 PHE B O 1
ATOM 2535 N N . PHE B 1 7 ? 46.188 14.938 5.141 1 88.69 7 PHE B N 1
ATOM 2536 C CA . PHE B 1 7 ? 45.719 13.797 5.918 1 88.69 7 PHE B CA 1
ATOM 2537 C C . PHE B 1 7 ? 45.5 14.18 7.375 1 88.69 7 PHE B C 1
ATOM 2539 O O . PHE B 1 7 ? 44.562 13.68 8.016 1 88.69 7 PHE B O 1
ATOM 2546 N N . THR B 1 8 ? 46.25 15.047 7.816 1 88.56 8 THR B N 1
ATOM 2547 C CA . THR B 1 8 ? 46.062 15.5 9.188 1 88.56 8 THR B CA 1
ATOM 2548 C C . THR B 1 8 ? 44.781 16.312 9.328 1 88.56 8 THR B C 1
ATOM 2550 O O . THR B 1 8 ? 44.062 16.188 10.312 1 88.56 8 THR B O 1
ATOM 2553 N N . LYS B 1 9 ? 44.562 17.141 8.391 1 88.56 9 LYS B N 1
ATOM 2554 C CA . LYS B 1 9 ? 43.344 17.938 8.398 1 88.56 9 LYS B CA 1
ATOM 2555 C C . LYS B 1 9 ? 42.125 17.047 8.289 1 88.56 9 LYS B C 1
ATOM 2557 O O . LYS B 1 9 ? 41.125 17.266 8.977 1 88.56 9 LYS B O 1
ATOM 2562 N N . LEU B 1 10 ? 42.219 16.141 7.395 1 89.19 10 LEU B N 1
ATOM 2563 C CA . LEU B 1 10 ? 41.125 15.195 7.203 1 89.19 10 LEU B CA 1
ATOM 2564 C C . LEU B 1 10 ? 40.875 14.391 8.477 1 89.19 10 LEU B C 1
ATOM 2566 O O . LEU B 1 10 ? 39.75 14.18 8.867 1 89.19 10 LEU B O 1
ATOM 2570 N N . TRP B 1 11 ? 41.969 14 9.062 1 91.25 11 TRP B N 1
ATOM 2571 C CA . TRP B 1 11 ? 41.844 13.219 10.297 1 91.25 11 TRP B CA 1
ATOM 2572 C C . TRP B 1 11 ? 41.188 14.039 11.406 1 91.25 11 TRP B C 1
ATOM 2574 O O . TRP B 1 11 ? 40.406 13.523 12.18 1 91.25 11 TRP B O 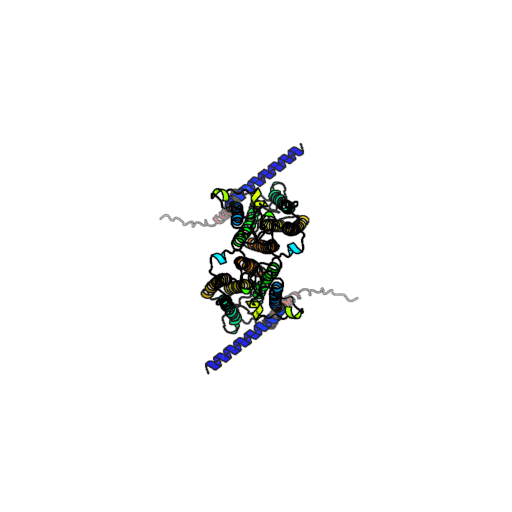1
ATOM 2584 N N . ARG B 1 12 ? 41.562 15.242 11.523 1 90 12 ARG B N 1
ATOM 2585 C CA . ARG B 1 12 ? 40.969 16.125 12.523 1 90 12 ARG B CA 1
ATOM 2586 C C . ARG B 1 12 ? 39.469 16.312 12.266 1 90 12 ARG B C 1
ATOM 2588 O O . ARG B 1 12 ? 38.688 16.312 13.203 1 90 12 ARG B O 1
ATOM 2595 N N . ARG B 1 13 ? 39.188 16.516 11.062 1 88.5 13 ARG B N 1
ATOM 2596 C CA . ARG B 1 13 ? 37.812 16.688 10.695 1 88.5 13 ARG B CA 1
ATOM 2597 C C . ARG B 1 13 ? 37 15.438 11.031 1 88.5 13 ARG B C 1
ATOM 2599 O O . ARG B 1 13 ? 35.906 15.531 11.633 1 88.5 13 ARG B O 1
ATOM 2606 N N . ILE B 1 14 ? 37.469 14.312 10.617 1 92.38 14 ILE B N 1
ATOM 2607 C CA . ILE B 1 14 ? 36.781 13.047 10.883 1 92.38 14 ILE B CA 1
ATOM 2608 C C . ILE B 1 14 ? 36.625 12.844 12.383 1 92.38 14 ILE B C 1
ATOM 2610 O O . ILE B 1 14 ? 35.562 12.445 12.859 1 92.38 14 ILE B O 1
ATOM 2614 N N . SER B 1 15 ? 37.656 13.195 13.086 1 92.5 15 SER B N 1
ATOM 2615 C CA . SER B 1 15 ? 37.625 13.016 14.531 1 92.5 15 SER B CA 1
ATOM 2616 C C . SER B 1 15 ? 36.594 13.922 15.18 1 92.5 15 SER B C 1
ATOM 2618 O O . SER B 1 15 ? 35.844 13.492 16.078 1 92.5 15 SER B O 1
ATOM 2620 N N . THR B 1 16 ? 36.562 15.133 14.758 1 90.69 16 THR B N 1
ATOM 2621 C CA . THR B 1 16 ? 35.562 16.062 15.305 1 90.69 16 THR B CA 1
ATOM 2622 C C . THR B 1 16 ? 34.156 15.625 14.984 1 90.69 16 THR B C 1
ATOM 2624 O O . THR B 1 16 ? 33.281 15.656 15.852 1 90.69 16 THR B O 1
ATOM 2627 N N . GLU B 1 17 ? 33.969 15.242 13.758 1 91.5 17 GLU B N 1
ATOM 2628 C CA . GLU B 1 17 ? 32.656 14.789 13.352 1 91.5 17 GLU B CA 1
ATOM 2629 C C . GLU B 1 17 ? 32.25 13.523 14.102 1 91.5 17 GLU B C 1
ATOM 2631 O O . GLU B 1 17 ? 31.062 13.352 14.445 1 91.5 17 GLU B O 1
ATOM 2636 N N . VAL B 1 18 ? 33.188 12.641 14.289 1 94.12 18 VAL B N 1
ATOM 2637 C CA . VAL B 1 18 ? 32.906 11.406 15.023 1 94.12 18 VAL B CA 1
ATOM 2638 C C . VAL B 1 18 ? 32.469 11.75 16.438 1 94.12 18 VAL B C 1
ATOM 2640 O O . VAL B 1 18 ? 31.516 11.141 16.953 1 94.12 18 VAL B O 1
ATOM 2643 N N . THR B 1 19 ? 33.094 12.719 17.047 1 93.56 19 THR B N 1
ATOM 2644 C CA . THR B 1 19 ? 32.719 13.109 18.406 1 93.56 19 THR B CA 1
ATOM 2645 C C . THR B 1 19 ? 31.312 13.68 18.453 1 93.56 19 THR B C 1
ATOM 2647 O O . THR B 1 19 ? 30.516 13.328 19.328 1 93.56 19 THR B O 1
ATOM 2650 N N . VAL B 1 20 ? 31.016 14.523 17.516 1 91.44 20 VAL B N 1
ATOM 2651 C CA . VAL B 1 20 ? 29.703 15.125 17.453 1 91.44 20 VAL B CA 1
ATOM 2652 C C . VAL B 1 20 ? 28.641 14.047 17.203 1 91.44 20 VAL B C 1
ATOM 2654 O O . VAL B 1 20 ? 27.625 13.992 17.891 1 91.44 20 VAL B O 1
ATOM 2657 N N . GLU B 1 21 ? 28.906 13.156 16.266 1 93.88 21 GLU B N 1
ATOM 2658 C CA . GLU B 1 21 ? 27.969 12.094 15.891 1 93.88 21 GLU B CA 1
ATOM 2659 C C . GLU B 1 21 ? 27.812 11.086 17.031 1 93.88 21 GLU B C 1
ATOM 2661 O O . GLU B 1 21 ? 26.719 10.531 17.219 1 93.88 21 GLU B O 1
ATOM 2666 N N . LEU B 1 22 ? 28.891 10.883 17.719 1 95.06 22 LEU B N 1
ATOM 2667 C CA . LEU B 1 22 ? 28.812 9.961 18.844 1 95.06 22 LEU B CA 1
ATOM 2668 C C . LEU B 1 22 ? 27.875 10.5 19.922 1 95.06 22 LEU B C 1
ATOM 2670 O O . LEU B 1 22 ? 27.109 9.75 20.531 1 95.06 22 LEU B O 1
ATOM 2674 N N . GLN B 1 23 ? 27.922 11.734 20.156 1 94.5 23 GLN B N 1
ATOM 2675 C CA . GLN B 1 23 ? 27.031 12.359 21.125 1 94.5 23 GLN B CA 1
ATOM 2676 C C . GLN B 1 23 ? 25.578 12.242 20.688 1 94.5 23 GLN B C 1
ATOM 2678 O O . GLN B 1 23 ? 24.688 11.945 21.5 1 94.5 23 GLN B O 1
ATOM 2683 N N . ILE B 1 24 ? 25.359 12.477 19.453 1 93.62 24 ILE B N 1
ATOM 2684 C CA . ILE B 1 24 ? 24.016 12.359 18.906 1 93.62 24 ILE B CA 1
ATOM 2685 C C . ILE B 1 24 ? 23.547 10.898 18.953 1 93.62 24 ILE B C 1
ATOM 2687 O O . ILE B 1 24 ? 22.406 10.617 19.281 1 93.62 24 ILE B O 1
ATOM 2691 N N . PHE B 1 25 ? 24.484 10 18.703 1 95.25 25 PHE B N 1
ATOM 2692 C CA . PHE B 1 25 ? 24.203 8.578 18.734 1 95.25 25 PHE B CA 1
ATOM 2693 C C . PHE B 1 25 ? 23.797 8.133 20.141 1 95.25 25 PHE B C 1
ATOM 2695 O O . PHE B 1 25 ? 22.844 7.363 20.297 1 95.25 25 PHE B O 1
ATOM 2702 N N . LEU B 1 26 ? 24.453 8.602 21.109 1 95.5 26 LEU B N 1
ATOM 2703 C CA . LEU B 1 26 ? 24.172 8.227 22.5 1 95.5 26 LEU B CA 1
ATOM 2704 C C . LEU B 1 26 ? 22.766 8.648 22.891 1 95.5 26 LEU B C 1
ATOM 2706 O O . LEU B 1 26 ? 22.125 7.973 23.703 1 95.5 26 LEU B O 1
ATOM 2710 N N . GLY B 1 27 ? 22.266 9.625 22.281 1 93.75 27 GLY B N 1
ATOM 2711 C CA . GLY B 1 27 ? 20.922 10.062 22.578 1 93.75 27 GLY B CA 1
ATOM 2712 C C . GLY B 1 27 ? 19.875 9.336 21.75 1 93.75 27 GLY B C 1
ATOM 2713 O O . GLY B 1 27 ? 18.688 9.367 22.078 1 93.75 27 GLY B O 1
ATOM 2714 N N . ASN B 1 28 ? 20.312 8.625 20.688 1 94 28 ASN B N 1
ATOM 2715 C CA . ASN B 1 28 ? 19.359 8.039 19.75 1 94 28 ASN B CA 1
ATOM 2716 C C . ASN B 1 28 ? 19.672 6.57 19.484 1 94 28 ASN B C 1
ATOM 2718 O O . ASN B 1 28 ? 19.172 5.992 18.516 1 94 28 ASN B O 1
ATOM 2722 N N . TRP B 1 29 ? 20.453 5.906 20.25 1 93.88 29 TRP B N 1
ATOM 2723 C CA . TRP B 1 29 ? 21 4.586 19.938 1 93.88 29 TRP B CA 1
ATOM 2724 C C . TRP B 1 29 ? 19.906 3.529 19.969 1 93.88 29 TRP B C 1
ATOM 2726 O O . TRP B 1 29 ? 19.953 2.551 19.219 1 93.88 29 TRP B O 1
ATOM 2736 N N . LYS B 1 30 ? 18.891 3.707 20.781 1 95.81 30 LYS B N 1
ATOM 2737 C CA . LYS B 1 30 ? 17.844 2.703 20.906 1 95.81 30 LYS B CA 1
ATOM 2738 C C . LYS B 1 30 ? 17.094 2.521 19.594 1 95.81 30 LYS B C 1
ATOM 2740 O O . LYS B 1 30 ? 16.844 1.394 19.172 1 95.81 30 LYS B O 1
ATOM 2745 N N . LEU B 1 31 ? 16.766 3.592 18.953 1 94.12 31 LEU B N 1
ATOM 2746 C CA . LEU B 1 31 ? 16 3.525 17.719 1 94.12 31 LEU B CA 1
ATOM 2747 C C . LEU B 1 31 ? 16.875 3.018 16.562 1 94.12 31 LEU B C 1
ATOM 2749 O O . LEU B 1 31 ? 16.406 2.262 15.719 1 94.12 31 LEU B O 1
ATOM 2753 N N . VAL B 1 32 ? 18.094 3.414 16.594 1 95.5 32 VAL B N 1
ATOM 2754 C CA . VAL B 1 32 ? 19.016 2.941 15.57 1 95.5 32 VAL B CA 1
ATOM 2755 C C . VAL B 1 32 ? 19.219 1.437 15.719 1 95.5 32 VAL B C 1
ATOM 2757 O O . VAL B 1 32 ? 19.141 0.69 14.742 1 95.5 32 VAL B O 1
ATOM 2760 N N . LEU B 1 33 ? 19.422 1.026 16.922 1 96.5 33 LEU B N 1
ATOM 2761 C CA . LEU B 1 33 ? 19.609 -0.395 17.188 1 96.5 33 LEU B CA 1
ATOM 2762 C C . LEU B 1 33 ? 18.359 -1.188 16.859 1 96.5 33 LEU B C 1
ATOM 2764 O O . LEU B 1 33 ? 18.438 -2.277 16.281 1 96.5 33 LEU B O 1
ATOM 2768 N N . ALA B 1 34 ? 17.234 -0.693 17.219 1 97.44 34 ALA B N 1
ATOM 2769 C CA . ALA B 1 34 ? 15.977 -1.351 16.891 1 97.44 34 ALA B CA 1
ATOM 2770 C C . ALA B 1 34 ? 15.828 -1.535 15.383 1 97.44 34 ALA B C 1
ATOM 2772 O O . ALA B 1 34 ? 15.367 -2.584 14.922 1 97.44 34 ALA B O 1
ATOM 2773 N N . GLY B 1 35 ? 16.219 -0.516 14.656 1 97.69 35 GLY B N 1
ATOM 2774 C CA . GLY B 1 35 ? 16.172 -0.612 13.211 1 97.69 35 GLY B CA 1
ATOM 2775 C C . GLY B 1 35 ? 17.094 -1.688 12.656 1 97.69 35 GLY B C 1
ATOM 2776 O O . GLY B 1 35 ? 16.719 -2.426 11.742 1 97.69 35 GLY B O 1
ATOM 2777 N N . LEU B 1 36 ? 18.219 -1.784 13.266 1 96.38 36 LEU B N 1
ATOM 2778 C CA . LEU B 1 36 ? 19.188 -2.779 12.812 1 96.38 36 LEU B CA 1
ATOM 2779 C C . LEU B 1 36 ? 18.75 -4.188 13.195 1 96.38 36 LEU B C 1
ATOM 2781 O O . LEU B 1 36 ? 18.875 -5.121 12.406 1 96.38 36 LEU B O 1
ATOM 2785 N N . ILE B 1 37 ? 18.219 -4.328 14.328 1 97.19 37 ILE B N 1
ATOM 2786 C CA . ILE B 1 37 ? 17.688 -5.613 14.781 1 97.19 37 ILE B CA 1
ATOM 2787 C C . ILE B 1 37 ? 16.547 -6.047 13.859 1 97.19 37 ILE B C 1
ATOM 2789 O O . ILE B 1 37 ? 16.438 -7.227 13.523 1 97.19 37 ILE B O 1
ATOM 2793 N N . PHE B 1 38 ? 15.812 -5.137 13.414 1 98 38 PHE B N 1
ATOM 2794 C CA . PHE B 1 38 ? 14.672 -5.469 12.562 1 98 38 PHE B CA 1
ATOM 2795 C C . PHE B 1 38 ? 15.133 -5.934 11.188 1 98 38 PHE B C 1
ATOM 2797 O O . PHE B 1 38 ? 14.43 -6.688 10.516 1 98 38 PHE B O 1
ATOM 2804 N N . GLN B 1 39 ? 16.312 -5.445 10.789 1 96.31 39 GLN B N 1
ATOM 2805 C CA . GLN B 1 39 ? 16.859 -5.996 9.547 1 96.31 39 GLN B CA 1
ATOM 2806 C C . GLN B 1 39 ? 17.078 -7.5 9.664 1 96.31 39 GLN B C 1
ATOM 2808 O O . GLN B 1 39 ? 16.828 -8.25 8.719 1 96.31 39 GLN B O 1
ATOM 2813 N N . TYR B 1 40 ? 17.5 -7.875 10.797 1 94.31 40 TYR B N 1
ATOM 2814 C CA . TYR B 1 40 ? 17.688 -9.297 11.055 1 94.31 40 TYR B CA 1
ATOM 2815 C C . TYR B 1 40 ? 16.359 -10.031 11.102 1 94.31 40 TYR B C 1
ATOM 2817 O O . TYR B 1 40 ? 16.203 -11.109 10.516 1 94.31 40 TYR B O 1
ATOM 2825 N N . ILE B 1 41 ? 15.391 -9.492 11.727 1 95.38 41 ILE B N 1
ATOM 2826 C CA . ILE B 1 41 ? 14.055 -10.078 11.812 1 95.38 41 ILE B CA 1
ATOM 2827 C C . ILE B 1 41 ? 13.461 -10.211 10.414 1 95.38 41 ILE B C 1
ATOM 2829 O O . ILE B 1 41 ? 12.852 -11.227 10.086 1 95.38 41 ILE B O 1
ATOM 2833 N N . HIS B 1 42 ? 13.672 -9.188 9.648 1 95.88 42 HIS B N 1
ATOM 2834 C CA . HIS B 1 42 ? 13.211 -9.234 8.266 1 95.88 42 HIS B CA 1
ATOM 2835 C C . HIS B 1 42 ? 13.875 -10.367 7.5 1 95.88 42 HIS B C 1
ATOM 2837 O O . HIS B 1 42 ? 13.211 -11.086 6.754 1 95.88 42 HIS B O 1
ATOM 2843 N N . GLY B 1 43 ? 15.156 -10.484 7.734 1 93.25 43 GLY B N 1
ATOM 2844 C CA . GLY B 1 43 ? 15.859 -11.594 7.113 1 93.25 43 GLY B CA 1
ATOM 2845 C C . GLY B 1 43 ? 15.328 -12.953 7.547 1 93.25 43 GLY B C 1
ATOM 2846 O O . GLY B 1 43 ? 15.195 -13.859 6.723 1 93.25 43 GLY B O 1
ATOM 2847 N N . LEU B 1 44 ? 15 -13.062 8.766 1 92.56 44 LEU B N 1
ATOM 2848 C CA . LEU B 1 44 ? 14.43 -14.297 9.289 1 92.56 44 LEU B CA 1
ATOM 2849 C C . LEU B 1 44 ? 13.062 -14.57 8.68 1 92.56 44 LEU B C 1
ATOM 2851 O O . LEU B 1 44 ? 12.734 -15.719 8.359 1 92.56 44 LEU B O 1
ATOM 2855 N N . ALA B 1 45 ? 12.32 -13.547 8.523 1 94.31 45 ALA B N 1
ATOM 2856 C CA . ALA B 1 45 ? 10.984 -13.688 7.945 1 94.31 45 ALA B CA 1
ATOM 2857 C C . ALA B 1 45 ? 11.062 -14.164 6.5 1 94.31 45 ALA B C 1
ATOM 2859 O O . ALA B 1 45 ? 10.289 -15.031 6.078 1 94.31 45 ALA B O 1
ATOM 2860 N N . VAL B 1 46 ? 11.977 -13.609 5.797 1 93.88 46 VAL B N 1
ATOM 2861 C CA . VAL B 1 46 ? 12.164 -13.984 4.402 1 93.88 46 VAL B CA 1
ATOM 2862 C C . VAL B 1 46 ? 12.617 -15.445 4.316 1 93.88 46 VAL B C 1
ATOM 2864 O O . VAL B 1 46 ? 12.125 -16.203 3.479 1 93.88 46 VAL B O 1
ATOM 2867 N N . HIS B 1 47 ? 13.477 -15.766 5.176 1 91.75 47 HIS B N 1
ATOM 2868 C CA . HIS B 1 47 ? 13.93 -17.156 5.23 1 91.75 47 HIS B CA 1
ATOM 2869 C C . HIS B 1 47 ? 12.797 -18.094 5.641 1 91.75 47 HIS B C 1
ATOM 2871 O O . HIS B 1 47 ? 12.664 -19.188 5.09 1 91.75 47 HIS B O 1
ATOM 2877 N N . GLY B 1 48 ? 12.055 -17.688 6.543 1 91.44 48 GLY B N 1
ATOM 2878 C CA . GLY B 1 48 ? 10.938 -18.484 7.039 1 91.44 48 GLY B CA 1
ATOM 2879 C C . GLY B 1 48 ? 9.898 -18.781 5.977 1 91.44 48 GLY B C 1
ATOM 2880 O O . GLY B 1 48 ? 9.383 -19.891 5.895 1 91.44 48 GLY B O 1
ATOM 2881 N N . VAL B 1 49 ? 9.594 -17.812 5.172 1 93.69 49 VAL B N 1
ATOM 2882 C CA . VAL B 1 49 ? 8.539 -17.984 4.18 1 93.69 49 VAL B CA 1
ATOM 2883 C C . VAL B 1 49 ? 9.016 -18.938 3.084 1 93.69 49 VAL B C 1
ATOM 2885 O O . VAL B 1 49 ? 8.203 -19.547 2.389 1 93.69 49 VAL B O 1
ATOM 2888 N N . HIS B 1 50 ? 10.336 -19.031 2.916 1 93 50 HIS B N 1
ATOM 2889 C CA . HIS B 1 50 ? 10.883 -20 1.967 1 93 50 HIS B CA 1
ATOM 2890 C C . HIS B 1 50 ? 10.508 -21.422 2.346 1 93 50 HIS B C 1
ATOM 2892 O O . HIS B 1 50 ? 10.266 -22.266 1.47 1 93 50 HIS B O 1
ATOM 2898 N N . TYR B 1 51 ? 10.367 -21.719 3.65 1 91.25 51 TYR B N 1
ATOM 2899 C CA . TYR B 1 51 ? 9.953 -23.047 4.125 1 91.25 51 TYR B CA 1
ATOM 2900 C C . TYR B 1 51 ? 8.484 -23.297 3.807 1 91.25 51 TYR B C 1
ATOM 2902 O O . TYR B 1 51 ? 8.062 -24.453 3.693 1 91.25 51 TYR B O 1
ATOM 2910 N N . LEU B 1 52 ? 7.785 -22.25 3.635 1 92.69 52 LEU B N 1
ATOM 2911 C CA . LEU B 1 52 ? 6.344 -22.359 3.453 1 92.69 52 LEU B CA 1
ATOM 2912 C C . LEU B 1 52 ? 5.965 -22.203 1.984 1 92.69 52 LEU B C 1
ATOM 2914 O O . LEU B 1 52 ? 4.797 -22.344 1.62 1 92.69 52 LEU B O 1
ATOM 2918 N N . HIS B 1 53 ? 6.961 -21.906 1.155 1 94.56 53 HIS B N 1
ATOM 2919 C CA . HIS B 1 53 ? 6.711 -21.625 -0.253 1 94.56 53 HIS B CA 1
ATOM 2920 C C . HIS B 1 53 ? 6.078 -22.828 -0.953 1 94.56 53 HIS B C 1
ATOM 2922 O O . HIS B 1 53 ? 6.477 -23.969 -0.716 1 94.56 53 HIS B O 1
ATOM 2928 N N . GLN B 1 54 ? 5.051 -22.578 -1.765 1 92.69 54 GLN B N 1
ATOM 2929 C CA . GLN B 1 54 ? 4.398 -23.594 -2.586 1 92.69 54 GLN B CA 1
ATOM 2930 C C . GLN B 1 54 ? 4.562 -23.297 -4.07 1 92.69 54 GLN B C 1
ATOM 2932 O O . GLN B 1 54 ? 3.893 -22.406 -4.609 1 92.69 54 GLN B O 1
ATOM 2937 N N . PRO B 1 55 ? 5.449 -24.047 -4.676 1 94.75 55 PRO B N 1
ATOM 2938 C CA . PRO B 1 55 ? 5.637 -23.828 -6.109 1 94.75 55 PRO B CA 1
ATOM 2939 C C . PRO B 1 55 ? 4.375 -24.109 -6.922 1 94.75 55 PRO B C 1
ATOM 2941 O O . PRO B 1 55 ? 3.543 -24.922 -6.512 1 94.75 55 PRO B O 1
ATOM 2944 N N . GLY B 1 56 ? 4.148 -23.438 -7.957 1 93.56 56 GLY B N 1
ATOM 2945 C CA . GLY B 1 56 ? 3.008 -23.547 -8.852 1 93.56 56 GLY B CA 1
ATOM 2946 C C . GLY B 1 56 ? 3.217 -22.844 -10.18 1 93.56 56 GLY B C 1
ATOM 2947 O O . GLY B 1 56 ? 4.312 -22.359 -10.461 1 93.56 56 GLY B O 1
ATOM 2948 N N . PRO B 1 57 ? 2.178 -22.906 -10.961 1 94.31 57 PRO B N 1
ATOM 2949 C CA . PRO B 1 57 ? 2.305 -22.219 -12.25 1 94.31 57 PRO B CA 1
ATOM 2950 C C . PRO B 1 57 ? 2.615 -20.734 -12.094 1 94.31 57 PRO B C 1
ATOM 2952 O O . PRO B 1 57 ? 2.09 -20.078 -11.188 1 94.31 57 PRO B O 1
ATOM 2955 N N . VAL B 1 58 ? 3.484 -20.297 -12.961 1 96.06 58 VAL B N 1
ATOM 2956 C CA . VAL B 1 58 ? 3.82 -18.875 -12.961 1 96.06 58 VAL B CA 1
ATOM 2957 C C . VAL B 1 58 ? 2.582 -18.062 -13.305 1 96.06 58 VAL B C 1
ATOM 2959 O O . VAL B 1 58 ? 1.851 -18.391 -14.242 1 96.06 58 VAL B O 1
ATOM 2962 N N . LEU B 1 59 ? 2.375 -17.031 -12.594 1 96.88 59 LEU B N 1
ATOM 2963 C CA . LEU B 1 59 ? 1.199 -16.203 -12.789 1 96.88 59 LEU B CA 1
ATOM 2964 C C . LEU B 1 59 ? 1.348 -15.344 -14.047 1 96.88 59 LEU B C 1
ATOM 2966 O O . LEU B 1 59 ? 2.465 -15.008 -14.445 1 96.88 59 LEU B O 1
ATOM 2970 N N . GLN B 1 60 ? 0.187 -15.055 -14.656 1 96.38 60 GLN B N 1
ATOM 2971 C CA . GLN B 1 60 ? 0.214 -14.117 -15.773 1 96.38 60 GLN B CA 1
ATOM 2972 C C . GLN B 1 60 ? 0.611 -12.719 -15.305 1 96.38 60 GLN B C 1
ATOM 2974 O O . GLN B 1 60 ? 0.036 -12.188 -14.352 1 96.38 60 GLN B O 1
ATOM 2979 N N . ASP B 1 61 ? 1.565 -12.141 -16 1 97.88 61 ASP B N 1
ATOM 2980 C CA . ASP B 1 61 ? 2.162 -10.883 -15.562 1 97.88 61 ASP B CA 1
ATOM 2981 C C . ASP B 1 61 ? 2.43 -9.961 -16.75 1 97.88 61 ASP B C 1
ATOM 2983 O O . ASP B 1 61 ? 3.01 -10.375 -17.75 1 97.88 61 ASP B O 1
ATOM 2987 N N . LEU B 1 62 ? 1.994 -8.758 -16.547 1 98 62 LEU B N 1
ATOM 2988 C CA . LEU B 1 62 ? 2.154 -7.777 -17.609 1 98 62 LEU B CA 1
ATOM 2989 C C . LEU B 1 62 ? 3.631 -7.516 -17.891 1 98 62 LEU B C 1
ATOM 2991 O O . LEU B 1 62 ? 4.039 -7.422 -19.047 1 98 62 LEU B O 1
ATOM 2995 N N . GLY B 1 63 ? 4.465 -7.344 -16.875 1 98.31 63 GLY B N 1
ATOM 2996 C CA . GLY B 1 63 ? 5.895 -7.145 -17.047 1 98.31 63 GLY B CA 1
ATOM 2997 C C . GLY B 1 63 ? 6.578 -8.289 -17.766 1 98.31 63 GLY B C 1
ATOM 2998 O O . GLY B 1 63 ? 7.496 -8.078 -18.547 1 98.31 63 GLY B O 1
ATOM 2999 N N . PHE B 1 64 ? 6.07 -9.477 -17.5 1 97.88 64 PHE B N 1
ATOM 3000 C CA . PHE B 1 64 ? 6.645 -10.656 -18.141 1 97.88 64 PHE B CA 1
ATOM 3001 C C . PHE B 1 64 ? 6.309 -10.68 -19.625 1 97.88 64 PHE B C 1
ATOM 3003 O O . PHE B 1 64 ? 7.086 -11.188 -20.438 1 97.88 64 PHE B O 1
ATOM 3010 N N . ILE B 1 65 ? 5.195 -10.117 -20 1 97.38 65 ILE B N 1
ATOM 3011 C CA . ILE B 1 65 ? 4.789 -10.023 -21.406 1 97.38 65 ILE B CA 1
ATOM 3012 C C . ILE B 1 65 ? 5.617 -8.961 -22.109 1 97.38 65 ILE B C 1
ATOM 3014 O O . ILE B 1 65 ? 6.035 -9.148 -23.25 1 97.38 65 ILE B O 1
ATOM 3018 N N . LEU B 1 66 ? 5.922 -7.914 -21.406 1 97.62 66 LEU B N 1
ATOM 3019 C CA . LEU B 1 66 ? 6.535 -6.742 -22.016 1 97.62 66 LEU B CA 1
ATOM 3020 C C . LEU B 1 66 ? 8.055 -6.855 -22 1 97.62 66 LEU B C 1
ATOM 3022 O O . LEU B 1 66 ? 8.734 -6.25 -22.828 1 97.62 66 LEU B O 1
ATOM 3026 N N . LEU B 1 67 ? 8.609 -7.598 -21.016 1 97.94 67 LEU B N 1
ATOM 3027 C CA . LEU B 1 67 ? 10.055 -7.676 -20.828 1 97.94 67 LEU B CA 1
ATOM 3028 C C . LEU B 1 67 ? 10.555 -9.102 -21.031 1 97.94 67 LEU B C 1
ATOM 3030 O O . LEU B 1 67 ? 10.094 -10.023 -20.344 1 97.94 67 LEU B O 1
ATOM 3034 N N . PRO B 1 68 ? 11.508 -9.227 -21.922 1 96.56 68 PRO B N 1
ATOM 3035 C CA . PRO B 1 68 ? 12.086 -10.57 -22.078 1 96.56 68 PRO B CA 1
ATOM 3036 C C . PRO B 1 68 ? 12.828 -11.031 -20.828 1 96.56 68 PRO B C 1
ATOM 3038 O O . PRO B 1 68 ? 13.445 -10.227 -20.141 1 96.56 68 PRO B O 1
ATOM 3041 N N . GLU B 1 69 ? 12.75 -12.281 -20.578 1 96.56 69 GLU B N 1
ATOM 3042 C CA . GLU B 1 69 ? 13.453 -12.859 -19.438 1 96.56 69 GLU B CA 1
ATOM 3043 C C . GLU B 1 69 ? 14.961 -12.844 -19.656 1 96.56 69 GLU B C 1
ATOM 3045 O O . GLU B 1 69 ? 15.453 -13.25 -20.719 1 96.56 69 GLU B O 1
ATOM 3050 N N . LEU B 1 70 ? 15.742 -12.391 -18.734 1 94.81 70 LEU B N 1
ATOM 3051 C CA . LEU B 1 70 ? 17.188 -12.312 -18.844 1 94.81 70 LEU B CA 1
ATOM 3052 C C . LEU B 1 70 ? 17.812 -13.703 -18.781 1 94.81 70 LEU B C 1
ATOM 3054 O O . LEU B 1 70 ? 18.844 -13.953 -19.422 1 94.81 70 LEU B O 1
ATOM 3058 N N . GLY B 1 71 ? 17.203 -14.633 -18.109 1 92.38 71 GLY B N 1
ATOM 3059 C CA . GLY B 1 71 ? 17.719 -15.984 -18.016 1 92.38 71 GLY B CA 1
ATOM 3060 C C . GLY B 1 71 ? 18.594 -16.203 -16.797 1 92.38 71 GLY B C 1
ATOM 3061 O O . GLY B 1 71 ? 18.953 -15.25 -16.094 1 92.38 71 GLY B O 1
ATOM 3062 N N . LYS B 1 72 ? 19.016 -17.438 -16.641 1 90.44 72 LYS B N 1
ATOM 3063 C CA . LYS B 1 72 ? 19.781 -17.844 -15.469 1 90.44 72 LYS B CA 1
ATOM 3064 C C . LYS B 1 72 ? 21.188 -17.234 -15.484 1 90.44 72 LYS B C 1
ATOM 3066 O O . LYS B 1 72 ? 21.703 -16.844 -14.438 1 90.44 72 LYS B O 1
ATOM 3071 N N . GLU B 1 73 ? 21.766 -17.016 -16.609 1 92.62 73 GLU B N 1
ATOM 3072 C CA . GLU B 1 73 ? 23.125 -16.531 -16.734 1 92.62 73 GLU B CA 1
ATOM 3073 C C . GLU B 1 73 ? 23.219 -15.039 -16.391 1 92.62 73 GLU B C 1
ATOM 3075 O O . GLU B 1 73 ? 24.266 -14.555 -15.969 1 92.62 73 GLU B O 1
ATOM 3080 N N . LYS B 1 74 ? 22.156 -14.375 -16.562 1 93.38 74 LYS B N 1
ATOM 3081 C CA . LYS B 1 74 ? 22.156 -12.93 -16.328 1 93.38 74 LYS B CA 1
ATOM 3082 C C . LYS B 1 74 ? 21.344 -12.586 -15.086 1 93.38 74 LYS B C 1
ATOM 3084 O O . LYS B 1 74 ? 20.922 -11.438 -14.914 1 93.38 74 LYS B O 1
ATOM 3089 N N . PHE B 1 75 ? 21.188 -13.555 -14.25 1 89.31 75 PHE B N 1
ATOM 3090 C CA . PHE B 1 75 ? 20.391 -13.43 -13.031 1 89.31 75 PHE B CA 1
ATOM 3091 C C . PHE B 1 75 ? 21.016 -12.406 -12.086 1 89.31 75 PHE B C 1
ATOM 3093 O O . PHE B 1 75 ? 20.297 -11.719 -11.352 1 89.31 75 PHE B O 1
ATOM 3100 N N . TYR B 1 76 ? 22.328 -12.156 -12.195 1 90.25 76 TYR B N 1
ATOM 3101 C CA . TYR B 1 76 ? 23.078 -11.305 -11.281 1 90.25 76 TYR B CA 1
ATOM 3102 C C . TYR B 1 76 ? 22.891 -9.828 -11.625 1 90.25 76 TYR B C 1
ATOM 3104 O O . TYR B 1 76 ? 23.234 -8.953 -10.836 1 90.25 76 TYR B O 1
ATOM 3112 N N . ILE B 1 77 ? 22.359 -9.484 -12.727 1 93.69 77 ILE B N 1
ATOM 3113 C CA . ILE B 1 77 ? 22.297 -8.117 -13.219 1 93.69 77 ILE B CA 1
ATOM 3114 C C . ILE B 1 77 ? 21.406 -7.277 -12.297 1 93.69 77 ILE B C 1
ATOM 3116 O O . ILE B 1 77 ? 21.766 -6.141 -11.961 1 93.69 77 ILE B O 1
ATOM 3120 N N . SER B 1 78 ? 20.297 -7.805 -11.891 1 93.31 78 SER B N 1
ATOM 3121 C CA . SER B 1 78 ? 19.406 -7.055 -11 1 93.31 78 SER B CA 1
ATOM 3122 C C . SER B 1 78 ? 20.078 -6.809 -9.648 1 93.31 78 SER B C 1
ATOM 3124 O O . SER B 1 78 ? 19.922 -5.73 -9.07 1 93.31 78 SER B O 1
ATOM 3126 N N . GLU B 1 79 ? 20.859 -7.719 -9.156 1 93.44 79 GLU B N 1
ATOM 3127 C CA . GLU B 1 79 ? 21.578 -7.555 -7.891 1 93.44 79 GLU B CA 1
ATOM 3128 C C . GLU B 1 79 ? 22.688 -6.527 -8.016 1 93.44 79 GLU B C 1
ATOM 3130 O O . GLU B 1 79 ? 22.953 -5.766 -7.082 1 93.44 79 GLU B O 1
ATOM 3135 N N . THR B 1 80 ? 23.344 -6.605 -9.125 1 95 80 THR B N 1
ATOM 3136 C CA . THR B 1 80 ? 24.406 -5.633 -9.375 1 95 80 THR B CA 1
ATOM 3137 C C . THR B 1 80 ? 23.844 -4.219 -9.422 1 95 80 THR B C 1
ATOM 3139 O O . THR B 1 80 ? 24.406 -3.295 -8.836 1 95 80 THR B O 1
ATOM 3142 N N . SER B 1 81 ? 22.734 -4.137 -10.133 1 96.12 81 SER B N 1
ATOM 3143 C CA . SER B 1 81 ? 22.078 -2.838 -10.195 1 96.12 81 SER B CA 1
ATOM 3144 C C . SER B 1 81 ? 21.672 -2.355 -8.805 1 96.12 81 SER B C 1
ATOM 3146 O O . SER B 1 81 ? 21.844 -1.18 -8.477 1 96.12 81 SER B O 1
ATOM 3148 N N . PHE B 1 82 ? 21.188 -3.174 -8 1 96.44 82 PHE B N 1
ATOM 3149 C CA . PHE B 1 82 ? 20.812 -2.838 -6.633 1 96.44 82 PHE B CA 1
ATOM 3150 C C . PHE B 1 82 ? 22.031 -2.393 -5.836 1 96.44 82 PHE B C 1
ATOM 3152 O O . PHE B 1 82 ? 21.984 -1.409 -5.094 1 96.44 82 PHE B O 1
ATOM 3159 N N . SER B 1 83 ? 23.141 -3.082 -6.02 1 96.38 83 SER B N 1
ATOM 3160 C CA . SER B 1 83 ? 24.375 -2.756 -5.312 1 96.38 83 SER B CA 1
ATOM 3161 C C . SER B 1 83 ? 24.891 -1.376 -5.707 1 96.38 83 SER B C 1
ATOM 3163 O O . SER B 1 83 ? 25.438 -0.651 -4.875 1 96.38 83 SER B O 1
ATOM 3165 N N . VAL B 1 84 ? 24.688 -1.026 -6.934 1 96.75 84 VAL B N 1
ATOM 3166 C CA . VAL B 1 84 ? 25.125 0.265 -7.457 1 96.75 84 VAL B CA 1
ATOM 3167 C C . VAL B 1 84 ? 24.281 1.384 -6.832 1 96.75 84 VAL B C 1
ATOM 3169 O O . VAL B 1 84 ? 24.75 2.525 -6.738 1 96.75 84 VAL B O 1
ATOM 3172 N N . ILE B 1 85 ? 23.109 1.079 -6.391 1 97.69 85 ILE B N 1
ATOM 3173 C CA . ILE B 1 85 ? 22.281 2.051 -5.695 1 97.69 85 ILE B CA 1
ATOM 3174 C C . ILE B 1 85 ? 22.625 2.051 -4.207 1 97.69 85 ILE B C 1
ATOM 3176 O O . ILE B 1 85 ? 22.812 3.109 -3.607 1 97.69 85 ILE B O 1
ATOM 3180 N N . PHE B 1 86 ? 22.797 0.891 -3.676 1 97.94 86 PHE B N 1
ATOM 3181 C CA . PHE B 1 86 ? 22.922 0.66 -2.242 1 97.94 86 PHE B CA 1
ATOM 3182 C C . PHE B 1 86 ? 24.219 1.25 -1.707 1 97.94 86 PHE B C 1
ATOM 3184 O O . PHE B 1 86 ? 24.203 2.062 -0.78 1 97.94 86 PHE B O 1
ATOM 3191 N N . PHE B 1 87 ? 25.344 0.957 -2.289 1 97.56 87 PHE B N 1
ATOM 3192 C CA . PHE B 1 87 ? 26.641 1.285 -1.71 1 97.56 87 PHE B CA 1
ATOM 3193 C C . PHE B 1 87 ? 26.938 2.771 -1.864 1 97.56 87 PHE B C 1
ATOM 3195 O O . PHE B 1 87 ? 27.375 3.426 -0.91 1 97.56 87 PHE B O 1
ATOM 3202 N N . PRO B 1 88 ? 26.672 3.346 -3.057 1 97.19 88 PRO B N 1
ATOM 3203 C CA . PRO B 1 88 ? 26.875 4.797 -3.131 1 97.19 88 PRO B CA 1
ATOM 3204 C C . PRO B 1 88 ? 26 5.566 -2.156 1 97.19 88 PRO B C 1
ATOM 3206 O O . PRO B 1 88 ? 26.406 6.602 -1.629 1 97.19 88 PRO B O 1
ATOM 3209 N N . PHE B 1 89 ? 24.812 5.094 -1.931 1 97.81 89 PHE B N 1
ATOM 3210 C CA . PHE B 1 89 ? 23.953 5.75 -0.954 1 97.81 89 PHE B CA 1
ATOM 3211 C C . PHE B 1 89 ? 24.578 5.715 0.433 1 97.81 89 PHE B C 1
ATOM 3213 O O . PHE B 1 89 ? 24.656 6.742 1.112 1 97.81 89 PHE B O 1
ATOM 3220 N N . ILE B 1 90 ? 25.031 4.52 0.847 1 97.31 90 ILE B N 1
ATOM 3221 C CA . ILE B 1 90 ? 25.656 4.375 2.156 1 97.31 90 ILE B CA 1
ATOM 3222 C C . ILE B 1 90 ? 26.844 5.316 2.262 1 97.31 90 ILE B C 1
ATOM 3224 O O . ILE B 1 90 ? 27 6.031 3.256 1 97.31 90 ILE B O 1
ATOM 3228 N N . LEU B 1 91 ? 27.641 5.363 1.249 1 95.88 91 LEU B N 1
ATOM 3229 C CA . LEU B 1 91 ? 28.828 6.219 1.244 1 95.88 91 LEU B CA 1
ATOM 3230 C C . LEU B 1 91 ? 28.438 7.691 1.343 1 95.88 91 LEU B C 1
ATOM 3232 O O . LEU B 1 91 ? 29.062 8.461 2.07 1 95.88 91 LEU B O 1
ATOM 3236 N N . TRP B 1 92 ? 27.359 7.988 0.622 1 95.88 92 TRP B N 1
ATOM 3237 C CA . TRP B 1 92 ? 26.891 9.367 0.63 1 95.88 92 TRP B CA 1
ATOM 3238 C C . TRP B 1 92 ? 26.484 9.797 2.033 1 95.88 92 TRP B C 1
ATOM 3240 O O . TRP B 1 92 ? 26.703 10.938 2.436 1 95.88 92 TRP B O 1
ATOM 3250 N N . THR B 1 93 ? 25.906 8.977 2.818 1 95.44 93 THR B N 1
ATOM 3251 C CA . THR B 1 93 ? 25.422 9.336 4.145 1 95.44 93 THR B CA 1
ATOM 3252 C C . THR B 1 93 ? 26.578 9.68 5.078 1 95.44 93 THR B C 1
ATOM 3254 O O . THR B 1 93 ? 26.375 10.32 6.109 1 95.44 93 THR B O 1
ATOM 3257 N N . PHE B 1 94 ? 27.797 9.297 4.73 1 94.12 94 PHE B N 1
ATOM 3258 C CA . PHE B 1 94 ? 28.953 9.578 5.574 1 94.12 94 PHE B CA 1
ATOM 3259 C C . PHE B 1 94 ? 29.781 10.719 5.004 1 94.12 94 PHE B C 1
ATOM 3261 O O . PHE B 1 94 ? 30.859 11.031 5.512 1 94.12 94 PHE B O 1
ATOM 3268 N N . HIS B 1 95 ? 29.266 11.398 4.031 1 90.19 95 HIS B N 1
ATOM 3269 C CA . HIS B 1 95 ? 30.047 12.438 3.375 1 90.19 95 HIS B CA 1
ATOM 3270 C C . HIS B 1 95 ? 30.328 13.602 4.324 1 90.19 95 HIS B C 1
ATOM 3272 O O . HIS B 1 95 ? 31.344 14.281 4.188 1 90.19 95 HIS B O 1
ATOM 3278 N N . PRO B 1 96 ? 29.438 13.852 5.312 1 88.31 96 PRO B N 1
ATOM 3279 C CA . PRO B 1 96 ? 29.719 14.953 6.242 1 88.31 96 PRO B CA 1
ATOM 3280 C C . PRO B 1 96 ? 31 14.719 7.055 1 88.31 96 PRO B C 1
ATOM 3282 O O . PRO B 1 96 ? 31.547 15.656 7.637 1 88.31 96 PRO B O 1
ATOM 3285 N N . PHE B 1 97 ? 31.422 13.508 7.133 1 89.5 97 PHE B N 1
ATOM 3286 C CA . PHE B 1 97 ? 32.625 13.195 7.879 1 89.5 97 PHE B CA 1
ATOM 3287 C C . PHE B 1 97 ? 33.875 13.641 7.113 1 89.5 97 PHE B C 1
ATOM 3289 O O . PHE B 1 97 ? 34.938 13.852 7.707 1 89.5 97 PHE B O 1
ATOM 3296 N N . VAL B 1 98 ? 33.656 13.805 5.801 1 87.31 98 VAL B N 1
ATOM 3297 C CA . VAL B 1 98 ? 34.812 14.07 4.961 1 87.31 98 VAL B CA 1
ATOM 3298 C C . VAL B 1 98 ? 34.75 15.477 4.383 1 87.31 98 VAL B C 1
ATOM 3300 O O . VAL B 1 98 ? 35.75 16.172 4.242 1 87.31 98 VAL B O 1
ATOM 3303 N N . TYR B 1 99 ? 33.531 15.906 4.062 1 82.31 99 TYR B N 1
ATOM 3304 C CA . TYR B 1 99 ? 33.375 17.203 3.404 1 82.31 99 TYR B CA 1
ATOM 3305 C C . TYR B 1 99 ? 32.812 18.234 4.363 1 82.31 99 TYR B C 1
ATOM 3307 O O . TYR B 1 99 ? 32.094 17.891 5.297 1 82.31 99 TYR B O 1
ATOM 3315 N N . LYS B 1 100 ? 33.125 19.469 4.109 1 70.94 100 LYS B N 1
ATOM 3316 C CA . LYS B 1 100 ? 32.688 20.594 4.941 1 70.94 100 LYS B CA 1
ATOM 3317 C C . LYS B 1 100 ? 31.219 20.906 4.711 1 70.94 100 LYS B C 1
ATOM 3319 O O . LYS B 1 100 ? 30.562 21.484 5.582 1 70.94 100 LYS B O 1
ATOM 3324 N N . THR B 1 101 ? 30.688 20.688 3.588 1 62.28 101 THR B N 1
ATOM 3325 C CA . THR B 1 101 ? 29.297 20.984 3.299 1 62.28 101 THR B CA 1
ATOM 3326 C C . THR B 1 101 ? 28.375 20.016 4.047 1 62.28 101 THR B C 1
ATOM 3328 O O . THR B 1 101 ? 28.391 18.812 3.789 1 62.28 101 THR B O 1
ATOM 3331 N N . LYS B 1 102 ? 28.016 20.484 5.336 1 62.31 102 LYS B N 1
ATOM 3332 C CA . LYS B 1 102 ? 27.266 19.562 6.199 1 62.31 102 LYS B CA 1
ATOM 3333 C C . LYS B 1 102 ? 25.766 19.859 6.137 1 62.31 102 LYS B C 1
ATOM 3335 O O . LYS B 1 102 ? 25.328 20.969 6.484 1 62.31 102 LYS B O 1
ATOM 3340 N N . ARG B 1 103 ? 25.078 18.891 5.586 1 73.19 103 ARG B N 1
ATOM 3341 C CA . ARG B 1 103 ? 23.656 19.156 5.453 1 73.19 103 ARG B CA 1
ATOM 3342 C C . ARG B 1 103 ? 22.859 18.406 6.535 1 73.19 103 ARG B C 1
ATOM 3344 O O . ARG B 1 103 ? 21.828 18.906 6.996 1 73.19 103 ARG B O 1
ATOM 3351 N N . PHE B 1 104 ? 23.438 17.375 6.992 1 89 104 PHE B N 1
ATOM 3352 C CA . PHE B 1 104 ? 22.672 16.578 7.941 1 89 104 PHE B CA 1
ATOM 3353 C C . PHE B 1 104 ? 23.578 15.805 8.883 1 89 104 PHE B C 1
ATOM 3355 O O . PHE B 1 104 ? 24.797 15.773 8.68 1 89 104 PHE B O 1
ATOM 3362 N N . TYR B 1 105 ? 23.078 15.477 9.984 1 92.62 105 TYR B N 1
ATOM 3363 C CA . TYR B 1 105 ? 23.75 14.531 10.859 1 92.62 105 TYR B CA 1
ATOM 3364 C C . TYR B 1 105 ? 23.453 13.094 10.438 1 92.62 105 TYR B C 1
ATOM 3366 O O . TYR B 1 105 ? 22.281 12.719 10.266 1 92.62 105 TYR B O 1
ATOM 3374 N N . THR B 1 106 ? 24.484 12.312 10.297 1 94.69 106 THR B N 1
ATOM 3375 C CA . THR B 1 106 ? 24.375 10.961 9.773 1 94.69 106 THR B CA 1
ATOM 3376 C C . THR B 1 106 ? 23.484 10.109 10.672 1 94.69 106 THR B C 1
ATOM 3378 O O . THR B 1 106 ? 22.625 9.367 10.18 1 94.69 106 THR B O 1
ATOM 3381 N N . VAL B 1 107 ? 23.609 10.211 11.93 1 95.06 107 VAL B N 1
ATOM 3382 C CA . VAL B 1 107 ? 22.844 9.414 12.883 1 95.06 107 VAL B CA 1
ATOM 3383 C C . VAL B 1 107 ? 21.359 9.734 12.758 1 95.06 107 VAL B C 1
ATOM 3385 O O . VAL B 1 107 ? 20.516 8.836 12.695 1 95.06 107 VAL B O 1
ATOM 3388 N N . LEU B 1 108 ? 21.016 10.977 12.664 1 94.56 108 LEU B N 1
ATOM 3389 C CA . LEU B 1 108 ? 19.625 11.398 12.555 1 94.56 108 LEU B CA 1
ATOM 3390 C C . LEU B 1 108 ? 19.047 11 11.203 1 94.56 108 LEU B C 1
ATOM 3392 O O . LEU B 1 108 ? 17.859 10.648 11.117 1 94.56 108 LEU B O 1
ATOM 3396 N N . LEU B 1 109 ? 19.844 11.086 10.234 1 95.69 109 LEU B N 1
ATOM 3397 C CA . LEU B 1 109 ? 19.422 10.641 8.914 1 95.69 109 LEU B CA 1
ATOM 3398 C C . LEU B 1 109 ? 19.062 9.156 8.93 1 95.69 109 LEU B C 1
ATOM 3400 O O . LEU B 1 109 ? 18.016 8.75 8.43 1 95.69 109 LEU B O 1
ATOM 3404 N N . TRP B 1 110 ? 19.922 8.375 9.5 1 96.69 110 TRP B N 1
ATOM 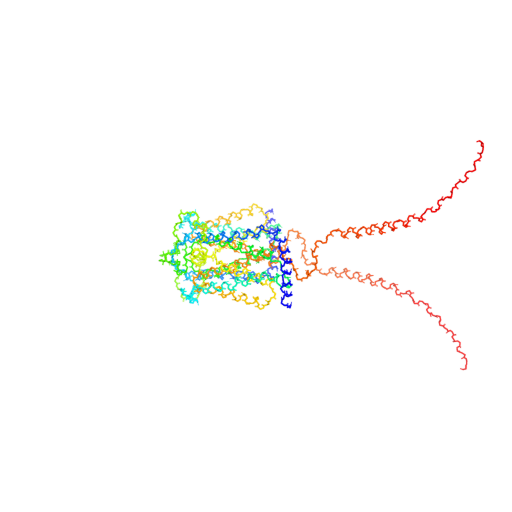3405 C CA . TRP B 1 110 ? 19.703 6.934 9.5 1 96.69 110 TRP B CA 1
ATOM 3406 C C . TRP B 1 110 ? 18.547 6.555 10.414 1 96.69 110 TRP B C 1
ATOM 3408 O O . TRP B 1 110 ? 17.859 5.555 10.18 1 96.69 110 TRP B O 1
ATOM 3418 N N . ARG B 1 111 ? 18.312 7.34 11.445 1 96.06 111 ARG B N 1
ATOM 3419 C CA . ARG B 1 111 ? 17.109 7.129 12.242 1 96.06 111 ARG B CA 1
ATOM 3420 C C . ARG B 1 111 ? 15.859 7.227 11.375 1 96.06 111 ARG B C 1
ATOM 3422 O O . ARG B 1 111 ? 14.953 6.391 11.484 1 96.06 111 ARG B O 1
ATOM 3429 N N . ARG B 1 112 ? 15.828 8.156 10.531 1 96.19 112 ARG B N 1
ATOM 3430 C CA . ARG B 1 112 ? 14.695 8.359 9.633 1 96.19 112 ARG B CA 1
ATOM 3431 C C . ARG B 1 112 ? 14.648 7.273 8.555 1 96.19 112 ARG B C 1
ATOM 3433 O O . ARG B 1 112 ? 13.586 6.727 8.273 1 96.19 112 ARG B O 1
ATOM 3440 N N . VAL B 1 113 ? 15.766 6.988 7.988 1 98.12 113 VAL B N 1
ATOM 3441 C CA . VAL B 1 113 ? 15.875 5.977 6.941 1 98.12 113 VAL B CA 1
ATOM 3442 C C . VAL B 1 113 ? 15.422 4.621 7.48 1 98.12 113 VAL B C 1
ATOM 3444 O O . VAL B 1 113 ? 14.602 3.939 6.863 1 98.12 113 VAL B O 1
ATOM 3447 N N . LEU B 1 114 ? 15.898 4.27 8.648 1 98.31 114 LEU B N 1
ATOM 3448 C CA . LEU B 1 114 ? 15.555 2.986 9.242 1 98.31 114 LEU B CA 1
ATOM 3449 C C . LEU B 1 114 ? 14.078 2.945 9.617 1 98.31 114 LEU B C 1
ATOM 3451 O O . LEU B 1 114 ? 13.43 1.897 9.508 1 98.31 114 LEU B O 1
ATOM 3455 N N . ALA B 1 115 ? 13.539 4.047 10.023 1 98.12 115 ALA B N 1
ATOM 3456 C CA . ALA B 1 115 ? 12.109 4.09 10.32 1 98.12 115 ALA B CA 1
ATOM 3457 C C . ALA B 1 115 ? 11.281 3.779 9.07 1 98.12 115 ALA B C 1
ATOM 3459 O O . ALA B 1 115 ? 10.32 3.014 9.133 1 98.12 115 ALA B O 1
ATOM 3460 N N . CYS B 1 116 ? 11.664 4.336 7.973 1 98.62 116 CYS B N 1
ATOM 3461 C CA . CYS B 1 116 ? 10.961 4.102 6.715 1 98.62 116 CYS B CA 1
ATOM 3462 C C . CYS B 1 116 ? 11.117 2.65 6.27 1 98.62 116 CYS B C 1
ATOM 3464 O O . CYS B 1 116 ? 10.133 2.01 5.891 1 98.62 116 CYS B O 1
ATOM 3466 N N . ILE B 1 117 ? 12.32 2.148 6.363 1 98.75 117 ILE B N 1
ATOM 3467 C CA . ILE B 1 117 ? 12.609 0.788 5.922 1 98.75 117 ILE B CA 1
ATOM 3468 C C . ILE B 1 117 ? 11.859 -0.21 6.801 1 98.75 117 ILE B C 1
ATOM 3470 O O . ILE B 1 117 ? 11.18 -1.105 6.293 1 98.75 117 ILE B O 1
ATOM 3474 N N . VAL B 1 118 ? 11.914 0.009 8.086 1 98.69 118 VAL B N 1
ATOM 3475 C CA . VAL B 1 118 ? 11.312 -0.922 9.031 1 98.69 118 VAL B CA 1
ATOM 3476 C C . VAL B 1 118 ? 9.789 -0.922 8.867 1 98.69 118 VAL B C 1
ATOM 3478 O O . VAL B 1 118 ? 9.164 -1.983 8.852 1 98.69 118 VAL B O 1
ATOM 3481 N N . THR B 1 119 ? 9.227 0.251 8.727 1 98.75 119 THR B N 1
ATOM 3482 C CA . THR B 1 119 ? 7.785 0.322 8.555 1 98.75 119 THR B CA 1
ATOM 3483 C C . THR B 1 119 ? 7.363 -0.386 7.266 1 98.75 119 THR B C 1
ATOM 3485 O O . THR B 1 119 ? 6.41 -1.172 7.27 1 98.75 119 THR B O 1
ATOM 3488 N N . SER B 1 120 ? 8.07 -0.173 6.238 1 98.88 120 SER B N 1
ATOM 3489 C CA . SER B 1 120 ? 7.773 -0.818 4.965 1 98.88 120 SER B CA 1
ATOM 3490 C C . SER B 1 120 ? 7.98 -2.326 5.047 1 98.88 120 SER B C 1
ATOM 3492 O O . SER B 1 120 ? 7.164 -3.1 4.539 1 98.88 120 SER B O 1
ATOM 3494 N N . GLN B 1 121 ? 9.047 -2.711 5.699 1 98.69 121 GLN B N 1
ATOM 3495 C CA . GLN B 1 121 ? 9.344 -4.133 5.84 1 98.69 121 GLN B CA 1
ATOM 3496 C C . GLN B 1 121 ? 8.312 -4.828 6.723 1 98.69 121 GLN B C 1
ATOM 3498 O O . GLN B 1 121 ? 7.98 -5.992 6.5 1 98.69 121 GLN B O 1
ATOM 3503 N N . PHE B 1 122 ? 7.875 -4.172 7.699 1 98.69 122 PHE B N 1
ATOM 3504 C CA . PHE B 1 122 ? 6.824 -4.719 8.547 1 98.69 122 PHE B CA 1
ATOM 3505 C C . PHE B 1 122 ? 5.566 -5.004 7.738 1 98.69 122 PHE B C 1
ATOM 3507 O O . PHE B 1 122 ? 4.98 -6.082 7.848 1 98.69 122 PHE B O 1
ATOM 3514 N N . LEU B 1 123 ? 5.188 -4.059 6.918 1 98.75 123 LEU B N 1
ATOM 3515 C CA . LEU B 1 123 ? 4.035 -4.25 6.043 1 98.75 123 LEU B CA 1
ATOM 3516 C C . LEU B 1 123 ? 4.285 -5.383 5.055 1 98.75 123 LEU B C 1
ATOM 3518 O O . LEU B 1 123 ? 3.387 -6.176 4.773 1 98.75 123 LEU B O 1
ATOM 3522 N N . ARG B 1 124 ? 5.469 -5.477 4.578 1 98.56 124 ARG B N 1
ATOM 3523 C CA . ARG B 1 124 ? 5.863 -6.535 3.652 1 98.56 124 ARG B CA 1
ATOM 3524 C C . ARG B 1 124 ? 5.727 -7.906 4.301 1 98.56 124 ARG B C 1
ATOM 3526 O O . ARG B 1 124 ? 5.172 -8.828 3.697 1 98.56 124 ARG B O 1
ATOM 3533 N N . ILE B 1 125 ? 6.18 -8 5.477 1 98.25 125 ILE B N 1
ATOM 3534 C CA . ILE B 1 125 ? 6.164 -9.273 6.188 1 98.25 125 ILE B CA 1
ATOM 3535 C C . ILE B 1 125 ? 4.723 -9.742 6.371 1 98.25 125 ILE B C 1
ATOM 3537 O O . ILE B 1 125 ? 4.395 -10.891 6.07 1 98.25 125 ILE B O 1
ATOM 3541 N N . ILE B 1 126 ? 3.869 -8.859 6.758 1 98.31 126 ILE B N 1
ATOM 3542 C CA . ILE B 1 126 ? 2.475 -9.227 6.961 1 98.31 126 ILE B CA 1
ATOM 3543 C C . ILE B 1 126 ? 1.843 -9.625 5.629 1 98.31 126 ILE B C 1
ATOM 3545 O O . ILE B 1 126 ? 1.012 -10.531 5.574 1 98.31 126 ILE B O 1
ATOM 3549 N N . THR B 1 127 ? 2.289 -9.039 4.602 1 98.38 127 THR B N 1
ATOM 3550 C CA . THR B 1 127 ? 1.71 -9.266 3.285 1 98.38 127 THR B CA 1
ATOM 3551 C C . THR B 1 127 ? 2.102 -10.641 2.752 1 98.38 127 THR B C 1
ATOM 3553 O O . THR B 1 127 ? 1.238 -11.438 2.381 1 98.38 127 THR B O 1
ATOM 3556 N N . PHE B 1 128 ? 3.418 -10.953 2.758 1 97.25 128 PHE B N 1
ATOM 3557 C CA . PHE B 1 128 ? 3.795 -12.203 2.104 1 97.25 128 PHE B CA 1
ATOM 3558 C C . PHE B 1 128 ? 3.502 -13.398 3.006 1 97.25 128 PHE B C 1
ATOM 3560 O O . PHE B 1 128 ? 3.512 -14.539 2.551 1 97.25 128 PHE B O 1
ATOM 3567 N N . TYR B 1 129 ? 3.148 -13.195 4.254 1 97.75 129 TYR B N 1
ATOM 3568 C CA . TYR B 1 129 ? 2.719 -14.297 5.105 1 97.75 129 TYR B CA 1
ATOM 3569 C C . TYR B 1 129 ? 1.211 -14.5 5.016 1 97.75 129 TYR B C 1
ATOM 3571 O O . TYR B 1 129 ? 0.688 -15.523 5.461 1 97.75 129 TYR B O 1
ATOM 3579 N N . SER B 1 130 ? 0.522 -13.5 4.438 1 97.94 130 SER B N 1
ATOM 3580 C CA . SER B 1 130 ? -0.928 -13.617 4.32 1 97.94 130 SER B CA 1
ATOM 3581 C C . SER B 1 130 ? -1.319 -14.562 3.189 1 97.94 130 SER B C 1
ATOM 3583 O O . SER B 1 130 ? -2.174 -15.43 3.367 1 97.94 130 SER B O 1
ATOM 3585 N N . THR B 1 131 ? -0.726 -14.383 2.053 1 98 131 THR B N 1
ATOM 3586 C CA . THR B 1 131 ? -0.98 -15.219 0.884 1 98 131 THR B CA 1
ATOM 3587 C C . THR B 1 131 ? 0.323 -15.555 0.167 1 98 131 THR B C 1
ATOM 3589 O O . THR B 1 131 ? 1.144 -14.672 -0.091 1 98 131 THR B O 1
ATOM 3592 N N . HIS B 1 132 ? 0.495 -16.812 -0.148 1 96.38 132 HIS B N 1
ATOM 3593 C CA . HIS B 1 132 ? 1.72 -17.266 -0.801 1 96.38 132 HIS B CA 1
ATOM 3594 C C . HIS B 1 132 ? 1.537 -17.359 -2.312 1 96.38 132 HIS B C 1
ATOM 3596 O O . HIS B 1 132 ? 0.69 -18.109 -2.795 1 96.38 132 HIS B O 1
ATOM 3602 N N . LEU B 1 133 ? 2.318 -16.609 -2.996 1 96.75 133 LEU B N 1
ATOM 3603 C CA . LEU B 1 133 ? 2.334 -16.688 -4.453 1 96.75 133 LEU B CA 1
ATOM 3604 C C . LEU B 1 133 ? 3.439 -17.625 -4.934 1 96.75 133 LEU B C 1
ATOM 3606 O O . LEU B 1 133 ? 4.516 -17.688 -4.336 1 96.75 133 LEU B O 1
ATOM 3610 N N . PRO B 1 134 ? 3.156 -18.375 -6.039 1 96.88 134 PRO B N 1
ATOM 3611 C CA . PRO B 1 134 ? 4.254 -19.156 -6.609 1 96.88 134 PRO B CA 1
ATOM 3612 C C . PRO B 1 134 ? 5.387 -18.281 -7.141 1 96.88 134 PRO B C 1
ATOM 3614 O O . PRO B 1 134 ? 5.137 -17.312 -7.848 1 96.88 134 PRO B O 1
ATOM 3617 N N . GLY B 1 135 ? 6.586 -18.641 -6.801 1 96.38 135 GLY B N 1
ATOM 3618 C CA . GLY B 1 135 ? 7.73 -17.844 -7.211 1 96.38 135 GLY B CA 1
ATOM 3619 C C . GLY B 1 135 ? 7.996 -17.906 -8.703 1 96.38 135 GLY B C 1
ATOM 3620 O O . GLY B 1 135 ? 7.934 -18.969 -9.305 1 96.38 135 GLY B O 1
ATOM 3621 N N . PRO B 1 136 ? 8.281 -16.797 -9.258 1 96.56 136 PRO B N 1
ATOM 3622 C CA . PRO B 1 136 ? 8.5 -16.766 -10.703 1 96.56 136 PRO B CA 1
ATOM 3623 C C . PRO B 1 136 ? 9.938 -17.109 -11.094 1 96.56 136 PRO B C 1
ATOM 3625 O O . PRO B 1 136 ? 10.211 -17.406 -12.258 1 96.56 136 PRO B O 1
ATOM 3628 N N . SER B 1 137 ? 10.852 -17.031 -10.18 1 95.12 137 SER B N 1
ATOM 3629 C CA . SER B 1 137 ? 12.25 -17.297 -10.5 1 95.12 137 SER B CA 1
ATOM 3630 C C . SER B 1 137 ? 12.469 -18.766 -10.875 1 95.12 137 SER B C 1
ATOM 3632 O O . SER B 1 137 ? 11.766 -19.641 -10.383 1 95.12 137 SER B O 1
ATOM 3634 N N . TYR B 1 138 ? 13.469 -19.031 -11.672 1 93.38 138 TYR B N 1
ATOM 3635 C CA . TYR B 1 138 ? 13.711 -20.359 -12.195 1 93.38 138 TYR B CA 1
ATOM 3636 C C . TYR B 1 138 ? 13.938 -21.359 -11.055 1 93.38 138 TYR B C 1
ATOM 3638 O O . TYR B 1 138 ? 13.516 -22.516 -11.141 1 93.38 138 TYR B O 1
ATOM 3646 N N . HIS B 1 139 ? 14.523 -20.906 -9.977 1 92.62 139 HIS B N 1
ATOM 3647 C CA . HIS B 1 139 ? 14.844 -21.828 -8.891 1 92.62 139 HIS B CA 1
ATOM 3648 C C . HIS B 1 139 ? 13.664 -22 -7.949 1 92.62 139 HIS B C 1
ATOM 3650 O O . HIS B 1 139 ? 13.688 -22.859 -7.066 1 92.62 139 HIS B O 1
ATOM 3656 N N . CYS B 1 140 ? 12.617 -21.203 -8.164 1 94.69 140 CYS B N 1
ATOM 3657 C CA . CYS B 1 140 ? 11.445 -21.266 -7.301 1 94.69 140 CYS B CA 1
ATOM 3658 C C . CYS B 1 140 ? 10.297 -21.984 -7.996 1 94.69 140 CYS B C 1
ATOM 3660 O O . CYS B 1 140 ? 9.242 -22.203 -7.398 1 94.69 140 CYS B O 1
ATOM 3662 N N . ARG B 1 141 ? 10.469 -22.375 -9.234 1 94.38 141 ARG B N 1
ATOM 3663 C CA . ARG B 1 141 ? 9.398 -22.969 -10.039 1 94.38 141 ARG B CA 1
ATOM 3664 C C . ARG B 1 141 ? 9.211 -24.438 -9.711 1 94.38 141 ARG B C 1
ATOM 3666 O O . ARG B 1 141 ? 10.062 -25.047 -9.055 1 94.38 141 ARG B O 1
ATOM 3673 N N . GLU B 1 142 ? 8.055 -24.844 -10.188 1 92.69 142 GLU B N 1
ATOM 3674 C CA . GLU B 1 142 ? 7.746 -26.266 -9.969 1 92.69 142 GLU B CA 1
ATOM 3675 C C . GLU B 1 142 ? 8.836 -27.156 -10.555 1 92.69 142 GLU B C 1
ATOM 3677 O O . GLU B 1 142 ? 9.297 -26.938 -11.672 1 92.69 142 GLU B O 1
ATOM 3682 N N . GLY B 1 143 ? 9.242 -28.141 -9.773 1 91.56 143 GLY B N 1
ATOM 3683 C CA . GLY B 1 143 ? 10.25 -29.078 -10.242 1 91.56 143 GLY B CA 1
ATOM 3684 C C . GLY B 1 143 ? 11.641 -28.766 -9.711 1 91.56 143 GLY B C 1
ATOM 3685 O O . GLY B 1 143 ? 12.523 -29.625 -9.742 1 91.56 143 GLY B O 1
ATOM 3686 N N . SER B 1 144 ? 11.82 -27.578 -9.289 1 92.12 144 SER B N 1
ATOM 3687 C CA . SER B 1 144 ? 13.117 -27.188 -8.742 1 92.12 144 SER B CA 1
ATOM 3688 C C . SER B 1 144 ? 13.328 -27.766 -7.348 1 92.12 144 SER B C 1
ATOM 3690 O O . SER B 1 144 ? 12.398 -27.797 -6.535 1 92.12 144 SER B O 1
ATOM 3692 N N . GLU B 1 145 ? 14.57 -28.109 -7.039 1 90 145 GLU B N 1
ATOM 3693 C CA . GLU B 1 145 ? 14.906 -28.734 -5.766 1 90 145 GLU B CA 1
ATOM 3694 C C . GLU B 1 145 ? 14.883 -27.719 -4.625 1 90 145 GLU B C 1
ATOM 3696 O O . GLU B 1 145 ? 14.641 -28.078 -3.469 1 90 145 GLU B O 1
ATOM 3701 N N . ILE B 1 146 ? 15.062 -26.5 -4.977 1 89.5 146 ILE B N 1
ATOM 3702 C CA . ILE B 1 146 ? 15.18 -25.516 -3.902 1 89.5 146 ILE B CA 1
ATOM 3703 C C . ILE B 1 146 ? 13.953 -24.609 -3.904 1 89.5 146 ILE B C 1
ATOM 3705 O O . ILE B 1 146 ? 13.984 -23.516 -3.32 1 89.5 146 ILE B O 1
ATOM 3709 N N . ALA B 1 147 ? 12.945 -25.062 -4.555 1 92.69 147 ALA B N 1
ATOM 3710 C CA . ALA B 1 147 ? 11.719 -24.266 -4.59 1 92.69 147 ALA B CA 1
ATOM 3711 C C . ALA B 1 147 ? 11.102 -24.156 -3.199 1 92.69 147 ALA B C 1
ATOM 3713 O O . ALA B 1 147 ? 10.43 -23.172 -2.889 1 92.69 147 ALA B O 1
ATOM 3714 N N . ARG B 1 148 ? 11.258 -25.172 -2.449 1 90.69 148 ARG B N 1
ATOM 3715 C CA . ARG B 1 148 ? 10.844 -25.219 -1.05 1 90.69 148 ARG B CA 1
ATOM 3716 C C . ARG B 1 148 ? 11.945 -25.828 -0.178 1 90.69 148 ARG B C 1
ATOM 3718 O O . ARG B 1 148 ? 12.523 -26.859 -0.523 1 90.69 148 ARG B O 1
ATOM 3725 N N . LEU B 1 149 ? 12.172 -25.156 0.885 1 88.25 149 LEU B N 1
ATOM 3726 C CA . LEU B 1 149 ? 13.203 -25.672 1.777 1 88.25 149 LEU B CA 1
ATOM 3727 C C . LEU B 1 149 ? 12.664 -26.844 2.598 1 88.25 149 LEU B C 1
ATOM 3729 O O . LEU B 1 149 ? 11.492 -26.859 2.979 1 88.25 149 LEU B O 1
ATOM 3733 N N . PRO B 1 150 ? 13.562 -27.766 2.779 1 87.06 150 PRO B N 1
ATOM 3734 C CA . PRO B 1 150 ? 13.133 -28.859 3.66 1 87.06 150 PRO B CA 1
ATOM 3735 C C . PRO B 1 150 ? 12.875 -28.391 5.09 1 87.06 150 PRO B C 1
ATOM 3737 O O . PRO B 1 150 ? 13.453 -27.391 5.531 1 87.06 150 PRO B O 1
ATOM 3740 N N . PRO B 1 151 ? 11.969 -29.078 5.754 1 86.75 151 PRO B N 1
ATOM 3741 C CA . PRO B 1 151 ? 11.719 -28.688 7.141 1 86.75 151 PRO B CA 1
ATOM 3742 C C . PRO B 1 151 ? 12.992 -28.656 7.984 1 86.75 151 PRO B C 1
ATOM 3744 O O . PRO B 1 151 ? 13.859 -29.516 7.848 1 86.75 151 PRO B O 1
ATOM 3747 N N . PRO B 1 152 ? 13.031 -27.594 8.75 1 84.44 152 PRO B N 1
ATOM 3748 C CA . PRO B 1 152 ? 14.25 -27.453 9.547 1 84.44 152 PRO B CA 1
ATOM 3749 C C . PRO B 1 152 ? 14.359 -28.516 10.641 1 84.44 152 PRO B C 1
ATOM 3751 O O . PRO B 1 152 ? 13.344 -28.938 11.203 1 84.44 152 PRO B O 1
ATOM 3754 N N . GLU B 1 153 ? 15.562 -28.953 10.898 1 84.69 153 GLU B N 1
ATOM 3755 C CA . GLU B 1 153 ? 15.797 -29.953 11.93 1 84.69 153 GLU B CA 1
ATOM 3756 C C . GLU B 1 153 ? 15.781 -29.328 13.32 1 84.69 153 GLU B C 1
ATOM 3758 O O . GLU B 1 153 ? 15.383 -29.984 14.289 1 84.69 153 GLU B O 1
ATOM 3763 N N . ASN B 1 154 ? 16.312 -28.094 13.297 1 83.19 154 ASN B N 1
ATOM 3764 C CA . ASN B 1 154 ? 16.344 -27.359 14.555 1 83.19 154 ASN B CA 1
ATOM 3765 C C . ASN B 1 154 ? 16.109 -25.859 14.336 1 83.19 154 ASN B C 1
ATOM 3767 O O . ASN B 1 154 ? 16.188 -25.375 13.203 1 83.19 154 ASN B O 1
ATOM 3771 N N . ILE B 1 155 ? 15.766 -25.234 15.398 1 81.44 155 ILE B N 1
ATOM 3772 C CA . ILE B 1 155 ? 15.422 -23.828 15.344 1 81.44 155 ILE B CA 1
ATOM 3773 C C . ILE B 1 155 ? 16.641 -23 14.945 1 81.44 155 ILE B C 1
ATOM 3775 O O . ILE B 1 155 ? 16.516 -21.953 14.305 1 81.44 155 ILE B O 1
ATOM 3779 N N . LEU B 1 156 ? 17.781 -23.484 15.211 1 78.31 156 LEU B N 1
ATOM 3780 C CA . LEU B 1 156 ? 19.016 -22.766 14.922 1 78.31 156 LEU B CA 1
ATOM 3781 C C . LEU B 1 156 ? 19.234 -22.656 13.414 1 78.31 156 LEU B C 1
ATOM 3783 O O . LEU B 1 156 ? 19.812 -21.672 12.945 1 78.31 156 LEU B O 1
ATOM 3787 N N . GLU B 1 157 ? 18.703 -23.609 12.734 1 78.94 157 GLU B N 1
ATOM 3788 C CA . GLU B 1 157 ? 18.828 -23.578 11.281 1 78.94 157 GLU B CA 1
ATOM 3789 C C . GLU B 1 157 ? 18.047 -22.406 10.688 1 78.94 157 GLU B C 1
ATOM 3791 O O . GLU B 1 157 ? 18.469 -21.812 9.688 1 78.94 157 GLU B O 1
ATOM 3796 N N . VAL B 1 158 ? 17.047 -22.156 11.336 1 77.31 158 VAL B N 1
ATOM 3797 C CA . VAL B 1 158 ? 16.188 -21.078 10.859 1 77.31 158 VAL B CA 1
ATOM 3798 C C . VAL B 1 158 ? 16.797 -19.734 11.258 1 77.31 158 VAL B C 1
ATOM 3800 O O . VAL B 1 158 ? 16.828 -18.797 10.453 1 77.31 158 VAL B O 1
ATOM 3803 N N . ILE B 1 159 ? 17.359 -19.781 12.414 1 79.62 159 ILE B N 1
ATOM 3804 C CA . ILE B 1 159 ? 17.828 -18.531 12.969 1 79.62 159 ILE B CA 1
ATOM 3805 C C . ILE B 1 159 ? 19.188 -18.172 12.352 1 79.62 159 ILE B C 1
ATOM 3807 O O . ILE B 1 159 ? 19.469 -17 12.125 1 79.62 159 ILE B O 1
ATOM 3811 N N . LEU B 1 160 ? 19.969 -19.188 12.086 1 75.12 160 LEU B N 1
ATOM 3812 C CA . LEU B 1 160 ? 21.281 -18.938 11.508 1 75.12 160 LEU B CA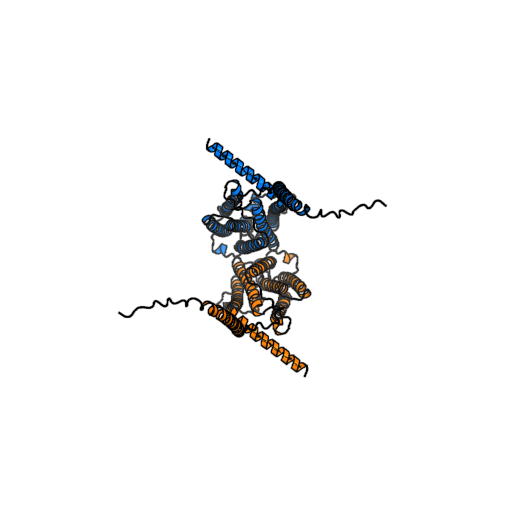 1
ATOM 3813 C C . LEU B 1 160 ? 21.188 -18.781 10 1 75.12 160 LEU B C 1
ATOM 3815 O O . LEU B 1 160 ? 21.031 -19.766 9.273 1 75.12 160 LEU B O 1
ATOM 3819 N N . LEU B 1 161 ? 20.781 -17.656 9.586 1 63.5 161 LEU B N 1
ATOM 3820 C CA . LEU B 1 161 ? 20.562 -17.281 8.195 1 63.5 161 LEU B CA 1
ATOM 3821 C C . LEU B 1 161 ? 21.797 -17.562 7.355 1 63.5 161 LEU B C 1
ATOM 3823 O O . LEU B 1 161 ? 22.922 -17.328 7.805 1 63.5 161 LEU B O 1
ATOM 3827 N N . ASN B 1 162 ? 21.656 -18.438 6.418 1 62.25 162 ASN B N 1
ATOM 3828 C CA . ASN B 1 162 ? 22.672 -18.344 5.383 1 62.25 162 ASN B CA 1
ATOM 3829 C C . ASN B 1 162 ? 22.438 -17.156 4.453 1 62.25 162 ASN B C 1
ATOM 3831 O O . ASN B 1 162 ? 21.766 -17.297 3.434 1 62.25 162 ASN B O 1
ATOM 3835 N N . PHE B 1 163 ? 22.953 -16.016 4.82 1 60.06 163 PHE B N 1
ATOM 3836 C CA . PHE B 1 163 ? 22.609 -14.727 4.23 1 60.06 163 PHE B CA 1
ATOM 3837 C C . PHE B 1 163 ? 22.875 -14.727 2.732 1 60.06 163 PHE B C 1
ATOM 3839 O O . PHE B 1 163 ? 22.016 -14.352 1.942 1 60.06 163 PHE B O 1
ATOM 3846 N N . PRO B 1 164 ? 24.016 -15.18 2.348 1 55.66 164 PRO B N 1
ATOM 3847 C CA . PRO B 1 164 ? 24.266 -15.031 0.914 1 55.66 164 PRO B CA 1
ATOM 3848 C C . PRO B 1 164 ? 23.328 -15.875 0.056 1 55.66 164 PRO B C 1
ATOM 3850 O O . PRO B 1 164 ? 22.797 -15.398 -0.948 1 55.66 164 PRO B O 1
ATOM 3853 N N . GLN B 1 165 ? 23.094 -17.062 0.449 1 59.53 165 GLN B N 1
ATOM 3854 C CA . GLN B 1 165 ? 22.219 -17.938 -0.329 1 59.53 165 GLN B CA 1
ATOM 3855 C C . GLN B 1 165 ? 20.766 -17.516 -0.2 1 59.53 165 GLN B C 1
ATOM 3857 O O . GLN B 1 165 ? 20 -17.562 -1.176 1 59.53 165 GLN B O 1
ATOM 3862 N N . GLY B 1 166 ? 20.469 -17.016 0.882 1 61.06 166 GLY B N 1
ATOM 3863 C CA . GLY B 1 166 ? 19.094 -16.609 1.148 1 61.06 166 GLY B CA 1
ATOM 3864 C C . GLY B 1 166 ? 18.688 -15.352 0.411 1 61.06 166 GLY B C 1
ATOM 3865 O O . GLY B 1 166 ? 17.547 -15.242 -0.061 1 61.06 166 GLY B O 1
ATOM 3866 N N . VAL B 1 167 ? 19.625 -14.516 0.293 1 62.72 167 VAL B N 1
ATOM 3867 C CA . VAL B 1 167 ? 19.344 -13.242 -0.365 1 62.72 167 VAL B CA 1
ATOM 3868 C C . VAL B 1 167 ? 19.156 -13.461 -1.863 1 62.72 167 VAL B C 1
ATOM 3870 O O . VAL B 1 167 ? 18.281 -12.844 -2.484 1 62.72 167 VAL B O 1
ATOM 3873 N N . MET B 1 168 ? 19.797 -14.383 -2.367 1 68.69 168 MET B N 1
ATOM 3874 C CA . MET B 1 168 ? 19.781 -14.547 -3.818 1 68.69 168 MET B CA 1
ATOM 3875 C C . MET B 1 168 ? 18.75 -15.586 -4.238 1 68.69 168 MET B C 1
ATOM 3877 O O . MET B 1 168 ? 18.109 -15.445 -5.277 1 68.69 168 MET B O 1
ATOM 3881 N N . TYR B 1 169 ? 18.578 -16.516 -3.439 1 77.06 169 TYR B N 1
ATOM 3882 C CA . TYR B 1 169 ? 17.781 -17.641 -3.912 1 77.06 169 TYR B CA 1
ATOM 3883 C C . TYR B 1 169 ? 16.578 -17.875 -3.002 1 77.06 169 TYR B C 1
ATOM 3885 O O . TYR B 1 169 ? 16.156 -19.016 -2.82 1 77.06 169 TYR B O 1
ATOM 3893 N N . GLY B 1 170 ? 16.203 -16.812 -2.441 1 87.12 170 GLY B N 1
ATOM 3894 C CA . GLY B 1 170 ? 14.992 -16.938 -1.639 1 87.12 170 GLY B CA 1
ATOM 3895 C C . GLY B 1 170 ? 13.734 -17.078 -2.473 1 87.12 170 GLY B C 1
ATOM 3896 O O . GLY B 1 170 ? 13.648 -16.547 -3.584 1 87.12 170 GLY B O 1
ATOM 3897 N N . CYS B 1 171 ? 12.789 -17.844 -1.917 1 92.69 171 CYS B N 1
ATOM 3898 C CA . CYS B 1 171 ? 11.5 -18.031 -2.582 1 92.69 171 CYS B CA 1
ATOM 3899 C C . CYS B 1 171 ? 10.344 -17.719 -1.64 1 92.69 171 CYS B C 1
ATOM 3901 O O . CYS B 1 171 ? 10.445 -17.938 -0.432 1 92.69 171 CYS B O 1
ATOM 3903 N N . GLY B 1 172 ? 9.305 -17.094 -2.176 1 93.25 172 GLY B N 1
ATOM 3904 C CA . GLY B 1 172 ? 8.078 -16.922 -1.408 1 93.25 172 GLY B CA 1
ATOM 3905 C C . GLY B 1 172 ? 7.906 -15.523 -0.854 1 93.25 172 GLY B C 1
ATOM 3906 O O . GLY B 1 172 ? 6.82 -15.156 -0.402 1 93.25 172 GLY B O 1
ATOM 3907 N N . ASP B 1 173 ? 8.969 -14.789 -0.85 1 89.31 173 ASP B N 1
ATOM 3908 C CA . ASP B 1 173 ? 8.875 -13.438 -0.319 1 89.31 173 ASP B CA 1
ATOM 3909 C C . ASP B 1 173 ? 8.359 -12.461 -1.378 1 89.31 173 ASP B C 1
ATOM 3911 O O . ASP B 1 173 ? 9.062 -11.539 -1.775 1 89.31 173 ASP B O 1
ATOM 3915 N N . LEU B 1 174 ? 7.07 -12.773 -1.696 1 92.19 174 LEU B N 1
ATOM 3916 C CA . LEU B 1 174 ? 6.449 -12 -2.77 1 92.19 174 LEU B CA 1
ATOM 3917 C C . LEU B 1 174 ? 5.359 -11.086 -2.221 1 92.19 174 LEU B C 1
ATOM 3919 O O . LEU B 1 174 ? 4.625 -11.469 -1.308 1 92.19 174 LEU B O 1
ATOM 3923 N N . ILE B 1 175 ? 5.254 -9.836 -2.846 1 94.25 175 ILE B N 1
ATOM 3924 C CA . ILE B 1 175 ? 4.43 -8.695 -2.465 1 94.25 175 ILE B CA 1
ATOM 3925 C C . ILE B 1 175 ? 4.863 -8.18 -1.096 1 94.25 175 ILE B C 1
ATOM 3927 O O . ILE B 1 175 ? 4.352 -8.625 -0.066 1 94.25 175 ILE B O 1
ATOM 3931 N N . PHE B 1 176 ? 5.719 -7.309 -1.106 1 95.38 176 PHE B N 1
ATOM 3932 C CA . PHE B 1 176 ? 6.32 -6.582 -2.219 1 95.38 176 PHE B CA 1
ATOM 3933 C C . PHE B 1 176 ? 7.84 -6.574 -2.1 1 95.38 176 PHE B C 1
ATOM 3935 O O . PHE B 1 176 ? 8.398 -7.141 -1.157 1 95.38 176 PHE B O 1
ATOM 3942 N N . SER B 1 177 ? 8.523 -6.129 -3.045 1 97 177 SER B N 1
ATOM 3943 C CA . SER B 1 177 ? 9.961 -6.277 -3.236 1 97 177 SER B CA 1
ATOM 3944 C C . SER B 1 177 ? 10.742 -5.48 -2.195 1 97 177 SER B C 1
ATOM 3946 O O . SER B 1 177 ? 10.555 -4.27 -2.062 1 97 177 SER B O 1
ATOM 3948 N N . SER B 1 178 ? 11.641 -6.211 -1.519 1 96.38 178 SER B N 1
ATOM 3949 C CA . SER B 1 178 ? 12.516 -5.535 -0.562 1 96.38 178 SER B CA 1
ATOM 3950 C C . SER B 1 178 ? 13.547 -4.66 -1.272 1 96.38 178 SER B C 1
ATOM 3952 O O . SER B 1 178 ? 13.93 -3.605 -0.764 1 96.38 178 SER B O 1
ATOM 3954 N N . HIS B 1 179 ? 14.055 -5.105 -2.467 1 96.81 179 HIS B N 1
ATOM 3955 C CA . HIS B 1 179 ? 14.945 -4.27 -3.266 1 96.81 179 HIS B CA 1
ATOM 3956 C C . HIS B 1 179 ? 14.328 -2.898 -3.525 1 96.81 179 HIS B C 1
ATOM 3958 O O . HIS B 1 179 ? 15.008 -1.876 -3.408 1 96.81 179 HIS B O 1
ATOM 3964 N N . MET B 1 180 ? 13.078 -2.93 -3.777 1 98.44 180 MET B N 1
ATOM 3965 C CA . MET B 1 180 ? 12.398 -1.67 -4.078 1 98.44 180 MET B CA 1
ATOM 3966 C C . MET B 1 180 ? 12.195 -0.848 -2.809 1 98.44 180 MET B C 1
ATOM 3968 O O . MET B 1 180 ? 12.219 0.384 -2.852 1 98.44 180 MET B O 1
ATOM 3972 N N . ILE B 1 181 ? 12.008 -1.486 -1.648 1 98.69 181 ILE B N 1
ATOM 3973 C CA . ILE B 1 181 ? 11.914 -0.753 -0.391 1 98.69 181 ILE B CA 1
ATOM 3974 C C . ILE B 1 181 ? 13.18 0.08 -0.186 1 98.69 181 ILE B C 1
ATOM 3976 O O . ILE B 1 181 ? 13.102 1.296 0.003 1 98.69 181 ILE B O 1
ATOM 3980 N N . PHE B 1 182 ? 14.328 -0.597 -0.28 1 98.62 182 PHE B N 1
ATOM 3981 C CA . PHE B 1 182 ? 15.594 0.093 -0.069 1 98.62 182 PHE B CA 1
ATOM 3982 C C . PHE B 1 182 ? 15.805 1.167 -1.128 1 98.62 182 PHE B C 1
ATOM 3984 O O . PHE B 1 182 ? 16.125 2.314 -0.802 1 98.62 182 PHE B O 1
ATOM 3991 N N . THR B 1 183 ? 15.562 0.786 -2.338 1 98.75 183 THR B N 1
ATOM 3992 C CA . THR B 1 183 ? 15.812 1.7 -3.447 1 98.75 183 THR B CA 1
ATOM 3993 C C . THR B 1 183 ? 14.977 2.969 -3.301 1 98.75 183 THR B C 1
ATOM 3995 O O . THR B 1 183 ? 15.5 4.078 -3.373 1 98.75 183 THR B O 1
ATOM 3998 N N . LEU B 1 184 ? 13.727 2.807 -3.051 1 98.88 184 LEU B N 1
ATOM 3999 C CA . LEU B 1 184 ? 12.828 3.957 -3.01 1 98.88 184 LEU B CA 1
ATOM 4000 C C . LEU B 1 184 ? 13.094 4.809 -1.771 1 98.88 184 LEU B C 1
ATOM 4002 O O . LEU B 1 184 ? 13.039 6.035 -1.835 1 98.88 184 LEU B O 1
ATOM 4006 N N . VAL B 1 185 ? 13.344 4.168 -0.637 1 98.88 185 VAL B N 1
ATOM 4007 C CA . VAL B 1 185 ? 13.672 4.934 0.562 1 98.88 185 VAL B CA 1
ATOM 4008 C C . VAL B 1 185 ? 14.953 5.734 0.327 1 98.88 185 VAL B C 1
ATOM 4010 O O . VAL B 1 185 ? 15.023 6.914 0.682 1 98.88 185 VAL B O 1
ATOM 4013 N N . PHE B 1 186 ? 15.953 5.094 -0.308 1 98.81 186 PHE B N 1
ATOM 4014 C CA . PHE B 1 186 ? 17.234 5.746 -0.562 1 98.81 186 PHE B CA 1
ATOM 4015 C C . PHE B 1 186 ? 17.062 6.902 -1.539 1 98.81 186 PHE B C 1
ATOM 4017 O O . PHE B 1 186 ? 17.594 7.996 -1.311 1 98.81 186 PHE B O 1
ATOM 4024 N N . VAL B 1 187 ? 16.328 6.699 -2.562 1 98.44 187 VAL B N 1
ATOM 4025 C CA . VAL B 1 187 ? 16.125 7.727 -3.578 1 98.44 187 VAL B CA 1
ATOM 4026 C C . VAL B 1 187 ? 15.367 8.906 -2.975 1 98.44 187 VAL B C 1
ATOM 4028 O O . VAL B 1 187 ? 15.75 10.062 -3.176 1 98.44 187 VAL B O 1
ATOM 4031 N N . ARG B 1 188 ? 14.32 8.609 -2.215 1 98.44 188 ARG B N 1
ATOM 4032 C CA . ARG B 1 188 ? 13.555 9.672 -1.584 1 98.44 188 ARG B CA 1
ATOM 4033 C C . ARG B 1 188 ? 14.398 10.438 -0.574 1 98.44 188 ARG B C 1
ATOM 4035 O O . ARG B 1 188 ? 14.273 11.656 -0.449 1 98.44 188 ARG B O 1
ATOM 4042 N N . THR B 1 189 ? 15.203 9.742 0.151 1 97.88 189 THR B N 1
ATOM 4043 C CA . THR B 1 189 ? 16.078 10.375 1.138 1 97.88 189 THR B CA 1
ATOM 4044 C C . THR B 1 189 ? 17.078 11.305 0.459 1 97.88 189 THR B C 1
ATOM 4046 O O . THR B 1 189 ? 17.25 12.445 0.882 1 97.88 189 THR B O 1
ATOM 4049 N N . TYR B 1 190 ? 17.688 10.844 -0.59 1 97.5 190 TYR B N 1
ATOM 4050 C CA . TYR B 1 190 ? 18.641 11.695 -1.293 1 97.5 190 TYR B CA 1
ATOM 4051 C C . TYR B 1 190 ? 17.953 12.898 -1.921 1 97.5 190 TYR B C 1
ATOM 4053 O O . TYR B 1 190 ? 18.516 14 -1.962 1 97.5 190 TYR B O 1
ATOM 4061 N N . ASN B 1 191 ? 16.844 12.68 -2.441 1 96.69 191 ASN B N 1
ATOM 4062 C CA . ASN B 1 191 ? 16.109 13.781 -3.049 1 96.69 191 ASN B CA 1
ATOM 4063 C C . ASN B 1 191 ? 15.789 14.875 -2.029 1 96.69 191 ASN B C 1
ATOM 4065 O O . ASN B 1 191 ? 15.75 16.062 -2.375 1 96.69 191 ASN B O 1
ATOM 4069 N N . LYS B 1 192 ? 15.562 14.5 -0.862 1 94.44 192 LYS B N 1
ATOM 4070 C CA . LYS B 1 192 ? 15.211 15.461 0.183 1 94.44 192 LYS B CA 1
ATOM 4071 C C . LYS B 1 192 ? 16.453 16.125 0.764 1 94.44 192 LYS B C 1
ATOM 4073 O O . LYS B 1 192 ? 16.469 17.328 0.991 1 94.44 192 LYS B O 1
ATOM 4078 N N . TYR B 1 193 ? 17.531 15.375 0.934 1 93.44 193 TYR B N 1
ATOM 4079 C CA . TYR B 1 193 ? 18.641 15.898 1.713 1 93.44 193 TYR B CA 1
ATOM 4080 C C . TYR B 1 193 ? 19.891 16.047 0.848 1 93.44 193 TYR B C 1
ATOM 4082 O O . TYR B 1 193 ? 20.875 16.656 1.264 1 93.44 193 TYR B O 1
ATOM 4090 N N . GLY B 1 194 ? 19.844 15.43 -0.291 1 92.75 194 GLY B N 1
ATOM 4091 C CA . GLY B 1 194 ? 20.969 15.57 -1.204 1 92.75 194 GLY B CA 1
ATOM 4092 C C . GLY B 1 194 ? 21.047 16.938 -1.845 1 92.75 194 GLY B C 1
ATOM 4093 O O . GLY B 1 194 ? 20.078 17.703 -1.835 1 92.75 194 GLY B O 1
ATOM 4094 N N . SER B 1 195 ? 22.219 17.281 -2.426 1 90.12 195 SER B N 1
ATOM 4095 C CA . SER B 1 195 ? 22.422 18.656 -2.9 1 90.12 195 SER B CA 1
ATOM 4096 C C . SER B 1 195 ? 22.609 18.688 -4.41 1 90.12 195 SER B C 1
ATOM 4098 O O . SER B 1 195 ? 22.453 19.734 -5.039 1 90.12 195 SER B O 1
ATOM 4100 N N . VAL B 1 196 ? 22.969 17.578 -5.051 1 93.88 196 VAL B N 1
ATOM 4101 C CA . VAL B 1 196 ? 23.312 17.594 -6.469 1 93.88 196 VAL B CA 1
ATOM 4102 C C . VAL B 1 196 ? 22.094 17.203 -7.301 1 93.88 196 VAL B C 1
ATOM 4104 O O . VAL B 1 196 ? 21.594 16.094 -7.211 1 93.88 196 VAL B O 1
ATOM 4107 N N . ARG B 1 197 ? 21.656 18.094 -8.133 1 96.25 197 ARG B N 1
ATOM 4108 C CA . ARG B 1 197 ? 20.438 17.938 -8.922 1 96.25 197 ARG B CA 1
ATOM 4109 C C . ARG B 1 197 ? 20.562 16.766 -9.891 1 96.25 197 ARG B C 1
ATOM 4111 O O . ARG B 1 197 ? 19.625 15.984 -10.062 1 96.25 197 ARG B O 1
ATOM 4118 N N . LEU B 1 198 ? 21.703 16.656 -10.531 1 97.38 198 LEU B N 1
ATOM 4119 C CA . LEU B 1 198 ? 21.922 15.586 -11.484 1 97.38 198 LEU B CA 1
ATOM 4120 C C . LEU B 1 198 ? 21.797 14.219 -10.812 1 97.38 198 LEU B C 1
ATOM 4122 O O . LEU B 1 198 ? 21.234 13.289 -11.391 1 97.38 198 LEU B O 1
ATOM 4126 N N . ILE B 1 199 ? 22.281 14.109 -9.609 1 96.81 199 ILE B N 1
ATOM 4127 C CA . ILE B 1 199 ? 22.234 12.844 -8.883 1 96.81 199 ILE B CA 1
ATOM 4128 C C . ILE B 1 199 ? 20.781 12.547 -8.492 1 96.81 199 ILE B C 1
ATOM 4130 O O . ILE B 1 199 ? 20.359 11.383 -8.477 1 96.81 199 ILE B O 1
ATOM 4134 N N . LYS B 1 200 ? 20.016 13.555 -8.164 1 97.38 200 LYS B N 1
ATOM 4135 C CA . LYS B 1 200 ? 18.609 13.367 -7.879 1 97.38 200 LYS B CA 1
ATOM 4136 C C . LYS B 1 200 ? 17.875 12.734 -9.07 1 97.38 200 LYS B C 1
ATOM 4138 O O . LYS B 1 200 ? 17.172 11.742 -8.914 1 97.38 200 LYS B O 1
ATOM 4143 N N . THR B 1 201 ? 18.156 13.328 -10.242 1 98.06 201 THR B N 1
ATOM 4144 C CA . THR B 1 201 ? 17.516 12.828 -11.453 1 98.06 201 THR B CA 1
ATOM 4145 C C . THR B 1 201 ? 18 11.422 -11.781 1 98.06 201 THR B C 1
ATOM 4147 O O . THR B 1 201 ? 17.203 10.539 -12.102 1 98.06 201 THR B O 1
ATOM 4150 N N . LEU B 1 202 ? 19.234 11.195 -11.633 1 97.69 202 LEU B N 1
ATOM 4151 C CA . LEU B 1 202 ? 19.828 9.891 -11.93 1 97.69 202 LEU B CA 1
ATOM 4152 C C . LEU B 1 202 ? 19.312 8.828 -10.961 1 97.69 202 LEU B C 1
ATOM 4154 O O . LEU B 1 202 ? 19.141 7.672 -11.344 1 97.69 202 LEU B O 1
ATOM 4158 N N . SER B 1 203 ? 19.094 9.219 -9.719 1 97.88 203 SER B N 1
ATOM 4159 C CA . SER B 1 203 ? 18.609 8.25 -8.734 1 97.88 203 SER B CA 1
ATOM 4160 C C . SER B 1 203 ? 17.219 7.762 -9.078 1 97.88 203 SER B C 1
ATOM 4162 O O . SER B 1 203 ? 16.906 6.578 -8.93 1 97.88 203 SER B O 1
ATOM 4164 N N . TRP B 1 204 ? 16.359 8.664 -9.594 1 98.25 204 TRP B N 1
ATOM 4165 C CA . TRP B 1 204 ? 15.023 8.258 -10.008 1 98.25 204 TRP B CA 1
ATOM 4166 C C . TRP B 1 204 ? 15.094 7.355 -11.234 1 98.25 204 TRP B C 1
ATOM 4168 O O . TRP B 1 204 ? 14.328 6.391 -11.344 1 98.25 204 TRP B O 1
ATOM 4178 N N . LEU B 1 205 ? 15.992 7.633 -12.094 1 98.38 205 LEU B N 1
ATOM 4179 C CA . LEU B 1 205 ? 16.188 6.785 -13.266 1 98.38 205 LEU B CA 1
ATOM 4180 C C . LEU B 1 205 ? 16.672 5.398 -12.859 1 98.38 205 LEU B C 1
ATOM 4182 O O . LEU B 1 205 ? 16.234 4.395 -13.414 1 98.38 205 LEU B O 1
ATOM 4186 N N . MET B 1 206 ? 17.5 5.355 -11.898 1 98.25 206 MET B N 1
ATOM 4187 C CA . MET B 1 206 ? 18.016 4.082 -11.406 1 98.25 206 MET B CA 1
ATOM 4188 C C . MET B 1 206 ? 16.906 3.273 -10.742 1 98.25 206 MET B C 1
ATOM 4190 O O . MET B 1 206 ? 16.891 2.043 -10.828 1 98.25 206 MET B O 1
ATOM 4194 N N . ALA B 1 207 ? 16.016 4 -10.07 1 98.62 207 ALA B N 1
ATOM 4195 C CA . ALA B 1 207 ? 14.883 3.309 -9.461 1 98.62 207 ALA B CA 1
ATOM 4196 C C . ALA B 1 207 ? 14.008 2.652 -10.523 1 98.62 207 ALA B C 1
ATOM 4198 O O . ALA B 1 207 ? 13.562 1.513 -10.359 1 98.62 207 ALA B O 1
ATOM 4199 N N . ILE B 1 208 ? 13.789 3.373 -11.586 1 98.62 208 ILE B N 1
ATOM 4200 C CA . ILE B 1 208 ? 13 2.842 -12.688 1 98.62 208 ILE B CA 1
ATOM 4201 C C . ILE B 1 208 ? 13.727 1.654 -13.32 1 98.62 208 ILE B C 1
ATOM 4203 O O . ILE B 1 208 ? 13.125 0.608 -13.562 1 98.62 208 ILE B O 1
ATOM 4207 N N . MET B 1 209 ? 15.008 1.768 -13.508 1 98.38 209 MET B N 1
ATOM 4208 C CA . MET B 1 209 ? 15.812 0.692 -14.078 1 98.38 209 MET B CA 1
ATOM 4209 C C . MET B 1 209 ? 15.805 -0.536 -13.18 1 98.38 209 MET B C 1
ATOM 4211 O O . MET B 1 209 ? 15.664 -1.663 -13.656 1 98.38 209 MET B O 1
ATOM 4215 N N . GLN B 1 210 ? 15.969 -0.301 -11.938 1 98.5 210 GLN B N 1
ATOM 4216 C CA . GLN B 1 210 ? 15.93 -1.396 -10.977 1 98.5 210 GLN B CA 1
ATOM 4217 C C . GLN B 1 210 ? 14.594 -2.127 -11.023 1 98.5 210 GLN B C 1
ATOM 4219 O O . GLN B 1 210 ? 14.555 -3.357 -10.953 1 98.5 210 GLN B O 1
ATOM 4224 N N . SER B 1 211 ? 13.477 -1.398 -11.141 1 98.56 211 SER B N 1
ATOM 4225 C CA . SER B 1 211 ? 12.148 -1.979 -11.258 1 98.56 211 SER B CA 1
ATOM 4226 C C . SER B 1 211 ? 12.055 -2.92 -12.453 1 98.56 211 SER B C 1
ATOM 4228 O O . SER B 1 211 ? 11.602 -4.062 -12.312 1 98.56 211 SER B O 1
ATOM 4230 N N . LEU B 1 212 ? 12.555 -2.459 -13.562 1 98.5 212 LEU B N 1
ATOM 4231 C CA . LEU B 1 212 ? 12.461 -3.221 -14.805 1 98.5 212 LEU B CA 1
ATOM 4232 C C . LEU B 1 212 ? 13.383 -4.441 -14.758 1 98.5 212 LEU B C 1
ATOM 4234 O O . LEU B 1 212 ? 13.008 -5.52 -15.219 1 98.5 212 LEU B O 1
ATOM 4238 N N . LEU B 1 213 ? 14.477 -4.309 -14.156 1 98.19 213 LEU B N 1
ATOM 4239 C CA . LEU B 1 213 ? 15.453 -5.395 -14.133 1 98.19 213 LEU B CA 1
ATOM 4240 C C . LEU B 1 213 ? 15.008 -6.496 -13.18 1 98.19 213 LEU B C 1
ATOM 4242 O O . LEU B 1 213 ? 15.25 -7.68 -13.43 1 98.19 213 LEU B O 1
ATOM 4246 N N . ILE B 1 214 ? 14.398 -6.113 -12.055 1 97 214 ILE B N 1
ATOM 4247 C CA . ILE B 1 214 ? 13.867 -7.098 -11.117 1 97 214 ILE B CA 1
ATOM 4248 C C . ILE B 1 214 ? 12.812 -7.953 -11.812 1 97 214 ILE B C 1
ATOM 4250 O O . ILE B 1 214 ? 12.789 -9.172 -11.641 1 97 214 ILE B O 1
ATOM 4254 N N . ILE B 1 215 ? 11.984 -7.34 -12.609 1 98.12 215 ILE B N 1
ATOM 4255 C CA . ILE B 1 215 ? 10.922 -8.039 -13.328 1 98.12 215 ILE B CA 1
ATOM 4256 C C . ILE B 1 215 ? 11.523 -8.875 -14.453 1 98.12 215 ILE B C 1
ATOM 4258 O O . ILE B 1 215 ? 11.172 -10.039 -14.625 1 98.12 215 ILE B O 1
ATOM 4262 N N . ALA B 1 216 ? 12.477 -8.312 -15.133 1 98.19 216 ALA B N 1
ATOM 4263 C CA . ALA B 1 216 ? 13.102 -9.016 -16.25 1 98.19 216 ALA B CA 1
ATOM 4264 C C . ALA B 1 216 ? 13.875 -10.234 -15.773 1 98.19 216 ALA B C 1
ATOM 4266 O O . ALA B 1 216 ? 13.984 -11.234 -16.484 1 98.19 216 ALA B O 1
ATOM 4267 N N . SER B 1 217 ? 14.367 -10.188 -14.602 1 96.19 217 SER B N 1
ATOM 4268 C CA . SER B 1 217 ? 15.117 -11.305 -14.047 1 96.19 217 SER B CA 1
ATOM 4269 C C . SER B 1 217 ? 14.188 -12.336 -13.406 1 96.19 217 SER B C 1
ATOM 4271 O O . SER B 1 217 ? 14.641 -13.367 -12.906 1 96.19 217 SER B O 1
ATOM 4273 N N . ARG B 1 218 ? 12.922 -12.094 -13.391 1 96.56 218 ARG B N 1
ATOM 4274 C CA . ARG B 1 218 ? 11.883 -12.961 -12.844 1 96.56 218 ARG B CA 1
ATOM 4275 C C . ARG B 1 218 ? 12.078 -13.18 -11.344 1 96.56 218 ARG B C 1
ATOM 4277 O O . ARG B 1 218 ? 11.734 -14.234 -10.812 1 96.56 218 ARG B O 1
ATOM 4284 N N . LYS B 1 219 ? 12.672 -12.188 -10.734 1 95 219 LYS B N 1
ATOM 4285 C CA . LYS B 1 219 ? 12.812 -12.266 -9.289 1 95 219 LYS B CA 1
ATOM 4286 C C . LYS B 1 219 ? 11.492 -11.953 -8.586 1 95 219 LYS B C 1
ATOM 4288 O O . LYS B 1 219 ? 11.188 -12.523 -7.535 1 95 219 LYS B O 1
ATOM 4293 N N . HIS B 1 220 ? 10.805 -11.07 -9.172 1 97 220 HIS B N 1
ATOM 4294 C CA . HIS B 1 220 ? 9.508 -10.641 -8.656 1 97 220 HIS B CA 1
ATOM 4295 C C . HIS B 1 220 ? 8.5 -10.469 -9.781 1 97 220 HIS B C 1
ATOM 4297 O O . HIS B 1 220 ? 8.875 -10.312 -10.945 1 97 220 HIS B O 1
ATOM 4303 N N . TYR B 1 221 ? 7.242 -10.594 -9.414 1 98.12 221 TYR B N 1
ATOM 4304 C CA . TYR B 1 221 ? 6.164 -10.195 -10.32 1 98.12 221 TYR B CA 1
ATOM 4305 C C . TYR B 1 221 ? 6.055 -8.68 -10.406 1 98.12 221 TYR B C 1
ATOM 4307 O O . TYR B 1 221 ? 6.574 -7.965 -9.547 1 98.12 221 TYR B O 1
ATOM 4315 N N . SER B 1 222 ? 5.352 -8.203 -11.445 1 98.62 222 SER B N 1
ATOM 4316 C CA . SER B 1 222 ? 5.098 -6.773 -11.594 1 98.62 222 SER B CA 1
ATOM 4317 C C . SER B 1 222 ? 4.336 -6.219 -10.398 1 98.62 222 SER B C 1
ATOM 4319 O O . SER B 1 222 ? 4.578 -5.086 -9.969 1 98.62 222 SER B O 1
ATOM 4321 N N . VAL B 1 223 ? 3.43 -6.988 -9.836 1 98.62 223 VAL B N 1
ATOM 4322 C CA . VAL B 1 223 ? 2.615 -6.527 -8.719 1 98.62 223 VAL B CA 1
ATOM 4323 C C . VAL B 1 223 ? 3.514 -6.223 -7.52 1 98.62 223 VAL B C 1
ATOM 4325 O O . VAL B 1 223 ? 3.238 -5.297 -6.75 1 98.62 223 VAL B O 1
ATOM 4328 N N . ASP B 1 224 ? 4.652 -6.957 -7.332 1 98.44 224 ASP B N 1
ATOM 4329 C CA . ASP B 1 224 ? 5.609 -6.707 -6.258 1 98.44 224 ASP B CA 1
ATOM 4330 C C . ASP B 1 224 ? 6.199 -5.305 -6.359 1 98.44 224 ASP B C 1
ATOM 4332 O O . ASP B 1 224 ? 6.371 -4.621 -5.348 1 98.44 224 ASP B O 1
ATOM 4336 N N . VAL B 1 225 ? 6.461 -4.988 -7.551 1 98.69 225 VAL B N 1
ATOM 4337 C CA . VAL B 1 225 ? 7.105 -3.705 -7.82 1 98.69 225 VAL B CA 1
ATOM 4338 C C . VAL B 1 225 ? 6.082 -2.578 -7.707 1 98.69 225 VAL B C 1
ATOM 4340 O O . VAL B 1 225 ? 6.344 -1.551 -7.078 1 98.69 225 VAL B O 1
ATOM 4343 N N . VAL B 1 226 ? 4.91 -2.777 -8.227 1 98.75 226 VAL B N 1
ATOM 4344 C CA . VAL B 1 226 ? 3.855 -1.769 -8.219 1 98.75 226 VAL B CA 1
ATOM 4345 C C . VAL B 1 226 ? 3.449 -1.455 -6.777 1 98.75 226 VAL B C 1
ATOM 4347 O O . VAL B 1 226 ? 3.398 -0.289 -6.379 1 98.75 226 VAL B O 1
ATOM 4350 N N . VAL B 1 227 ? 3.195 -2.473 -6.008 1 98.81 227 VAL B N 1
ATOM 4351 C CA . VAL B 1 227 ? 2.791 -2.283 -4.617 1 98.81 227 VAL B CA 1
ATOM 4352 C C . VAL B 1 227 ? 3.912 -1.596 -3.842 1 98.81 227 VAL B C 1
ATOM 4354 O O . VAL B 1 227 ? 3.652 -0.744 -2.988 1 98.81 227 VAL B O 1
ATOM 4357 N N . ALA B 1 228 ? 5.137 -1.936 -4.16 1 98.81 228 ALA B N 1
ATOM 4358 C CA . ALA B 1 228 ? 6.262 -1.28 -3.498 1 98.81 228 ALA B CA 1
ATOM 4359 C C . ALA B 1 228 ? 6.293 0.211 -3.82 1 98.81 228 ALA B C 1
ATOM 4361 O O . ALA B 1 228 ? 6.504 1.04 -2.932 1 98.81 228 ALA B O 1
ATOM 4362 N N . TRP B 1 229 ? 6.062 0.54 -5.043 1 98.81 229 TRP B N 1
ATOM 4363 C CA . TRP B 1 229 ? 6.145 1.931 -5.477 1 98.81 229 TRP B CA 1
ATOM 4364 C C . TRP B 1 229 ? 5.172 2.803 -4.691 1 98.81 229 TRP B C 1
ATOM 4366 O O . TRP B 1 229 ? 5.555 3.848 -4.156 1 98.81 229 TRP B O 1
ATOM 4376 N N . TYR B 1 230 ? 3.961 2.383 -4.578 1 98.75 230 TYR B N 1
ATOM 4377 C CA . TYR B 1 230 ? 3.053 3.311 -3.91 1 98.75 230 TYR B CA 1
ATOM 4378 C C . TYR B 1 230 ? 3.113 3.139 -2.398 1 98.75 230 TYR B C 1
ATOM 4380 O O . TYR B 1 230 ? 2.961 4.105 -1.65 1 98.75 230 TYR B O 1
ATOM 4388 N N . THR B 1 231 ? 3.361 1.979 -1.877 1 98.81 231 THR B N 1
ATOM 4389 C CA . THR B 1 231 ? 3.395 1.769 -0.434 1 98.81 231 THR B CA 1
ATOM 4390 C C . THR B 1 231 ? 4.578 2.498 0.192 1 98.81 231 THR B C 1
ATOM 4392 O O . THR B 1 231 ? 4.414 3.24 1.163 1 98.81 231 THR B O 1
ATOM 4395 N N . VAL B 1 232 ? 5.746 2.346 -0.412 1 98.88 232 VAL B N 1
ATOM 4396 C CA . VAL B 1 232 ? 6.953 2.924 0.175 1 98.88 232 VAL B CA 1
ATOM 4397 C C . VAL B 1 232 ? 6.871 4.449 0.121 1 98.88 232 VAL B C 1
ATOM 4399 O O . VAL B 1 232 ? 7.188 5.129 1.102 1 98.88 232 VAL B O 1
ATOM 4402 N N . ASN B 1 233 ? 6.422 4.953 -0.986 1 98.75 233 ASN B N 1
ATOM 4403 C CA . ASN B 1 233 ? 6.297 6.402 -1.089 1 98.75 233 ASN B CA 1
ATOM 4404 C C . ASN B 1 233 ? 5.273 6.949 -0.099 1 98.75 233 ASN B C 1
ATOM 4406 O O . ASN B 1 233 ? 5.48 8.008 0.498 1 98.75 233 ASN B O 1
ATOM 4410 N N . LEU B 1 234 ? 4.215 6.242 0.11 1 98.75 234 LEU B N 1
ATOM 4411 C CA . LEU B 1 234 ? 3.201 6.668 1.067 1 98.75 234 LEU B CA 1
ATOM 4412 C C . LEU B 1 234 ? 3.723 6.555 2.496 1 98.75 234 LEU B C 1
ATOM 4414 O O . LEU B 1 234 ? 3.43 7.41 3.338 1 98.75 234 LEU B O 1
ATOM 4418 N N . VAL B 1 235 ? 4.512 5.539 2.773 1 98.75 235 VAL B N 1
ATOM 4419 C CA . VAL B 1 235 ? 5.098 5.352 4.098 1 98.75 235 VAL B CA 1
ATOM 4420 C C . VAL B 1 235 ? 6.098 6.469 4.387 1 98.75 235 VAL B C 1
ATOM 4422 O O . VAL B 1 235 ? 6.098 7.039 5.477 1 98.75 235 VAL B O 1
ATOM 4425 N N . VAL B 1 236 ? 6.906 6.789 3.383 1 98.5 236 VAL B N 1
ATOM 4426 C CA . VAL B 1 236 ? 7.875 7.863 3.562 1 98.5 236 VAL B CA 1
ATOM 4427 C C . VAL B 1 236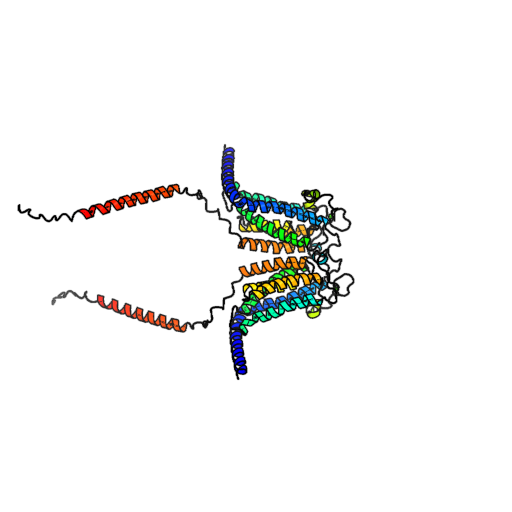 ? 7.148 9.18 3.836 1 98.5 236 VAL B C 1
ATOM 4429 O O . VAL B 1 236 ? 7.539 9.938 4.723 1 98.5 236 VAL B O 1
ATOM 4432 N N . PHE B 1 237 ? 6.117 9.445 3.154 1 97.5 237 PHE B N 1
ATOM 4433 C CA . PHE B 1 237 ? 5.316 10.641 3.389 1 97.5 237 PHE B CA 1
ATOM 4434 C C . PHE B 1 237 ? 4.754 10.648 4.805 1 97.5 237 PHE B C 1
ATOM 4436 O O . PHE B 1 237 ? 4.805 11.664 5.496 1 97.5 237 PHE B O 1
ATOM 4443 N N . PHE B 1 238 ? 4.246 9.508 5.211 1 97.75 238 PHE B N 1
ATOM 4444 C CA . PHE B 1 238 ? 3.666 9.359 6.539 1 97.75 238 PHE B CA 1
ATOM 4445 C C . PHE B 1 238 ? 4.707 9.641 7.621 1 97.75 238 PHE B C 1
ATOM 4447 O O . PHE B 1 238 ? 4.469 10.438 8.523 1 97.75 238 PHE B O 1
ATOM 4454 N N . ILE B 1 239 ? 5.844 9.062 7.441 1 96.94 239 ILE B N 1
ATOM 4455 C CA . ILE B 1 239 ? 6.906 9.188 8.438 1 96.94 239 ILE B CA 1
ATOM 4456 C C . ILE B 1 239 ? 7.434 10.625 8.445 1 96.94 239 ILE B C 1
ATOM 4458 O O . ILE B 1 239 ? 7.723 11.18 9.508 1 96.94 239 ILE B O 1
ATOM 4462 N N . ASP B 1 240 ? 7.504 11.227 7.301 1 94.5 240 ASP B N 1
ATOM 4463 C CA . ASP B 1 240 ? 7.98 12.602 7.191 1 94.5 240 ASP B CA 1
ATOM 4464 C C . ASP B 1 240 ? 7.051 13.562 7.93 1 94.5 240 ASP B C 1
ATOM 4466 O O . ASP B 1 240 ? 7.496 14.594 8.445 1 94.5 240 ASP B O 1
ATOM 4470 N N . GLN B 1 241 ? 5.84 13.195 7.922 1 93.62 241 GLN B N 1
ATOM 4471 C CA . GLN B 1 241 ? 4.879 14.062 8.602 1 93.62 241 GLN B CA 1
ATOM 4472 C C . GLN B 1 241 ? 4.887 13.805 10.109 1 93.62 241 GLN B C 1
ATOM 4474 O O . GLN B 1 241 ? 4.547 14.695 10.891 1 93.62 241 GLN B O 1
ATOM 4479 N N . LYS B 1 242 ? 5.289 12.68 10.516 1 91.44 242 LYS B N 1
ATOM 4480 C CA . LYS B 1 242 ? 5.199 12.305 11.922 1 91.44 242 LYS B CA 1
ATOM 4481 C C . LYS B 1 242 ? 6.504 12.602 12.656 1 91.44 242 LYS B C 1
ATOM 4483 O O . LYS B 1 242 ? 6.504 12.852 13.859 1 91.44 242 LYS B O 1
ATOM 4488 N N . LEU B 1 243 ? 7.586 12.5 11.953 1 88.19 243 LEU B N 1
ATOM 4489 C CA . LEU B 1 243 ? 8.883 12.742 12.57 1 88.19 243 LEU B CA 1
ATOM 4490 C C . LEU B 1 243 ? 9.297 14.203 12.422 1 88.19 243 LEU B C 1
ATOM 4492 O O . LEU B 1 243 ? 9.062 14.812 11.383 1 88.19 243 LEU B O 1
ATOM 4496 N N . THR B 1 244 ? 9.977 14.633 13.461 1 83.88 244 THR B N 1
ATOM 4497 C CA . THR B 1 244 ? 10.516 15.984 13.414 1 83.88 244 THR B CA 1
ATOM 4498 C C . THR B 1 244 ? 11.578 16.109 12.336 1 83.88 244 THR B C 1
ATOM 4500 O O . THR B 1 244 ? 12.391 15.195 12.148 1 83.88 244 THR B O 1
ATOM 4503 N N . GLU B 1 245 ? 11.617 17.203 11.672 1 83.44 245 GLU B N 1
ATOM 4504 C CA . GLU B 1 245 ? 12.578 17.453 10.594 1 83.44 245 GLU B CA 1
ATOM 4505 C C . GLU B 1 245 ? 14 17.531 11.141 1 83.44 245 GLU B C 1
ATOM 4507 O O . GLU B 1 245 ? 14.219 18 12.258 1 83.44 245 GLU B O 1
ATOM 4512 N N . LEU B 1 246 ? 14.898 17.031 10.32 1 82.25 246 LEU B N 1
ATOM 4513 C CA . LEU B 1 246 ? 16.312 17.094 10.695 1 82.25 246 LEU B CA 1
ATOM 4514 C C . LEU B 1 246 ? 16.766 18.547 10.812 1 82.25 246 LEU B C 1
ATOM 4516 O O . LEU B 1 246 ? 16.359 19.406 10.031 1 82.25 246 LEU B O 1
ATOM 4520 N N . PRO B 1 247 ? 17.594 18.797 11.82 1 79 247 PRO B N 1
ATOM 4521 C CA . PRO B 1 247 ? 18.156 20.141 11.891 1 79 247 PRO B CA 1
ATOM 4522 C C . PRO B 1 247 ? 19.062 20.453 10.695 1 79 247 PRO B C 1
ATOM 4524 O O . PRO B 1 247 ? 19.766 19.578 10.203 1 79 247 PRO B O 1
ATOM 4527 N N . ASP B 1 248 ? 18.875 21.625 10.047 1 74.75 248 ASP B N 1
ATOM 4528 C CA . ASP B 1 248 ? 19.688 22.031 8.906 1 74.75 248 ASP B CA 1
ATOM 4529 C C . ASP B 1 248 ? 21.062 22.531 9.359 1 74.75 248 ASP B C 1
ATOM 4531 O O . ASP B 1 248 ? 21.156 23.484 10.133 1 74.75 248 ASP B O 1
ATOM 4535 N N . ARG B 1 249 ? 22.094 21.875 8.992 1 71.5 249 ARG B N 1
ATOM 4536 C CA . ARG B 1 249 ? 23.469 22.188 9.398 1 71.5 249 ARG B CA 1
ATOM 4537 C C . ARG B 1 249 ? 24.125 23.156 8.414 1 71.5 249 ARG B C 1
ATOM 4539 O O . ARG B 1 249 ? 25.312 23.438 8.516 1 71.5 249 ARG B O 1
ATOM 4546 N N . THR B 1 250 ? 23.375 23.5 7.363 1 64.81 250 THR B N 1
ATOM 4547 C CA . THR B 1 250 ? 24.047 24.344 6.387 1 64.81 250 THR B CA 1
ATOM 4548 C C . THR B 1 250 ? 24.609 25.594 7.059 1 64.81 250 THR B C 1
ATOM 4550 O O . THR B 1 250 ? 25.703 26.047 6.711 1 64.81 250 THR B O 1
ATOM 4553 N N . GLY B 1 251 ? 23.781 26.406 7.773 1 54.34 251 GLY B N 1
ATOM 4554 C CA . GLY B 1 251 ? 24.25 27.672 8.305 1 54.34 251 GLY B CA 1
ATOM 4555 C C . GLY B 1 251 ? 25 27.547 9.609 1 54.34 251 GLY B C 1
ATOM 4556 O O . GLY B 1 251 ? 25.531 28.531 10.141 1 54.34 251 GLY B O 1
ATOM 4557 N N . SER B 1 252 ? 24.797 26.562 10.312 1 48.44 252 SER B N 1
ATOM 4558 C CA . SER B 1 252 ? 25.328 26.562 11.672 1 48.44 252 SER B CA 1
ATOM 4559 C C . SER B 1 252 ? 26.828 26.281 11.688 1 48.44 252 SER B C 1
ATOM 4561 O O . SER B 1 252 ? 27.234 25.125 11.75 1 48.44 252 SER B O 1
ATOM 4563 N N . SER B 1 253 ? 27.516 26.859 10.766 1 42.28 253 SER B N 1
ATOM 4564 C CA . SER B 1 253 ? 28.938 26.812 11.117 1 42.28 253 SER B CA 1
ATOM 4565 C C . SER B 1 253 ? 29.141 26.984 12.617 1 42.28 253 SER B C 1
ATOM 4567 O O . SER B 1 253 ? 30.266 27.047 13.094 1 42.28 253 SER B O 1
ATOM 4569 N N . GLY B 1 254 ? 28.297 28.016 13.242 1 39.03 254 GLY B N 1
ATOM 4570 C CA . GLY B 1 254 ? 28.625 28.516 14.57 1 39.03 254 GLY B CA 1
ATOM 4571 C C . GLY B 1 254 ? 28.594 27.438 15.641 1 39.03 254 GLY B C 1
ATOM 4572 O O . GLY B 1 254 ? 28.062 26.344 15.422 1 39.03 254 GLY B O 1
ATOM 4573 N N . SER B 1 255 ? 29.391 27.719 16.828 1 38.41 255 SER B N 1
ATOM 4574 C CA . SER B 1 255 ? 29.703 27.016 18.078 1 38.41 255 SER B CA 1
ATOM 4575 C C . SER B 1 255 ? 28.438 26.453 18.719 1 38.41 255 SER B C 1
ATOM 4577 O O . SER B 1 255 ? 27.609 27.203 19.234 1 38.41 255 SER B O 1
ATOM 4579 N N . LEU B 1 256 ? 27.688 25.766 18.188 1 38.91 256 LEU B N 1
ATOM 4580 C CA . LEU B 1 256 ? 26.703 25.141 19.047 1 38.91 256 LEU B CA 1
ATOM 4581 C C . LEU B 1 256 ? 27.328 24.672 20.344 1 38.91 256 LEU B C 1
ATOM 4583 O O . LEU B 1 256 ? 26.891 23.672 20.922 1 38.91 256 LEU B O 1
ATOM 4587 N N . LEU B 1 257 ? 28.547 25.109 20.625 1 33.78 257 LEU B N 1
ATOM 4588 C CA . LEU B 1 257 ? 28.984 24.844 21.984 1 33.78 257 LEU B CA 1
ATOM 4589 C C . LEU B 1 257 ? 27.922 25.281 22.984 1 33.78 257 LEU B C 1
ATOM 4591 O O . LEU B 1 257 ? 27.266 26.312 22.812 1 33.78 257 LEU B O 1
ATOM 4595 N N . PRO B 1 258 ? 27.281 24.406 23.656 1 36.38 258 PRO B N 1
ATOM 4596 C CA . PRO B 1 258 ? 26.438 24.891 24.766 1 36.38 258 PRO B CA 1
ATOM 4597 C C . PRO B 1 258 ? 26.969 26.188 25.359 1 36.38 258 PRO B C 1
ATOM 4599 O O . PRO B 1 258 ? 28.156 26.312 25.656 1 36.38 258 PRO B O 1
ATOM 4602 N N . LEU B 1 259 ? 26.578 27.328 24.844 1 34.25 259 LEU B N 1
ATOM 4603 C CA . LEU B 1 259 ? 26.891 28.531 25.625 1 34.25 259 LEU B CA 1
ATOM 4604 C C . LEU B 1 259 ? 26.891 28.219 27.125 1 34.25 259 LEU B C 1
ATOM 4606 O O . LEU B 1 259 ? 25.891 27.719 27.656 1 34.25 259 LEU B O 1
ATOM 4610 N N . ASN B 1 260 ? 28.016 27.734 27.688 1 34.28 260 ASN B N 1
ATOM 4611 C CA . ASN B 1 260 ? 28.172 27.703 29.141 1 34.28 260 ASN B CA 1
ATOM 4612 C C . ASN B 1 260 ? 27.438 28.875 29.812 1 34.28 260 ASN B C 1
ATOM 4614 O O . ASN B 1 260 ? 27.641 30.031 29.422 1 34.28 260 ASN B O 1
ATOM 4618 N N . ASN B 1 261 ? 26.219 28.609 30.203 1 37.59 261 ASN B N 1
ATOM 4619 C CA . ASN B 1 261 ? 25.359 29.484 31.016 1 37.59 261 ASN B CA 1
ATOM 4620 C C . ASN B 1 261 ? 26.188 30.359 31.938 1 37.59 261 ASN B C 1
ATOM 4622 O O . ASN B 1 261 ? 25.641 31.016 32.812 1 37.59 261 ASN B O 1
ATOM 4626 N N . ARG B 1 262 ? 27.516 30.203 31.938 1 36.97 262 ARG B N 1
ATOM 4627 C CA . ARG B 1 262 ? 28.203 31 32.938 1 36.97 262 ARG B CA 1
ATOM 4628 C C . ARG B 1 262 ? 28.141 32.5 32.594 1 36.97 262 ARG B C 1
ATOM 4630 O O . ARG B 1 262 ? 28.328 33.344 33.469 1 36.97 262 ARG B O 1
ATOM 4637 N N . ASP B 1 263 ? 28.078 32.781 31.297 1 36.53 263 ASP B N 1
ATOM 4638 C CA . ASP B 1 263 ? 28.234 34.219 31.062 1 36.53 263 ASP B CA 1
ATOM 4639 C C . ASP B 1 263 ? 26.906 34.969 31.266 1 36.53 263 ASP B C 1
ATOM 4641 O O . ASP B 1 263 ? 26.859 36.188 31.188 1 36.53 263 ASP B O 1
ATOM 4645 N N . LYS B 1 264 ? 25.75 34.25 31.234 1 40.16 264 LYS B N 1
ATOM 4646 C CA . LYS B 1 264 ? 24.516 34.969 31.547 1 40.16 264 LYS B CA 1
ATOM 4647 C C . LYS B 1 264 ? 24.438 35.312 33.031 1 40.16 264 LYS B C 1
ATOM 4649 O O . LYS B 1 264 ? 23.672 36.188 33.438 1 40.16 264 LYS B O 1
ATOM 4654 N N . THR B 1 265 ? 25.156 34.562 33.844 1 39.97 265 THR B N 1
ATOM 4655 C CA . THR B 1 265 ? 25.156 34.906 35.281 1 39.97 265 THR B CA 1
ATOM 4656 C C . THR B 1 265 ? 25.859 36.219 35.531 1 39.97 265 THR B C 1
ATOM 4658 O O . THR B 1 265 ? 25.484 36.969 36.438 1 39.97 265 THR B O 1
ATOM 4661 N N . LYS B 1 266 ? 26.781 36.562 34.625 1 41.94 266 LYS B N 1
ATOM 4662 C CA . LYS B 1 266 ? 27.516 37.812 34.906 1 41.94 266 LYS B CA 1
ATOM 4663 C C . LYS B 1 266 ? 26.688 39.031 34.5 1 41.94 266 LYS B C 1
ATOM 4665 O O . LYS B 1 266 ? 26.719 40.062 35.188 1 41.94 266 LYS B O 1
ATOM 4670 N N . GLU B 1 267 ? 25.938 38.875 33.375 1 41.41 267 GLU B N 1
ATOM 4671 C CA . GLU B 1 267 ? 25.156 40.031 32.969 1 41.41 267 GLU B CA 1
ATOM 4672 C C . GLU B 1 267 ? 23.953 40.25 33.875 1 41.41 267 GLU B C 1
ATOM 4674 O O . GLU B 1 267 ? 23.609 41.375 34.219 1 41.41 267 GLU B O 1
ATOM 4679 N N . GLU B 1 268 ? 23.328 39.125 34.312 1 42.34 268 GLU B N 1
ATOM 4680 C CA . GLU B 1 268 ? 22.25 39.281 35.281 1 42.34 268 GLU B CA 1
ATOM 4681 C C . GLU B 1 268 ? 22.75 39.812 36.594 1 42.34 268 GLU B C 1
ATOM 4683 O O . GLU B 1 268 ? 22.062 40.625 37.25 1 42.34 268 GLU B O 1
ATOM 4688 N N . ASN B 1 269 ? 23.969 39.438 36.875 1 45.03 269 ASN B N 1
ATOM 4689 C CA . ASN B 1 269 ? 24.531 40 38.125 1 45.03 269 ASN B CA 1
ATOM 4690 C C . ASN B 1 269 ? 24.828 41.5 37.969 1 45.03 269 ASN B C 1
ATOM 4692 O O . ASN B 1 269 ? 24.719 42.25 38.938 1 45.03 269 ASN B O 1
ATOM 4696 N N . LYS B 1 270 ? 25.188 41.969 36.781 1 45.47 270 LYS B N 1
ATOM 4697 C CA . LYS B 1 270 ? 25.469 43.375 36.562 1 45.47 270 LYS B CA 1
ATOM 4698 C C . LYS B 1 270 ? 24.172 44.188 36.594 1 45.47 270 LYS B C 1
ATOM 4700 O O . LYS B 1 270 ? 24.141 45.312 37.125 1 45.47 270 LYS B O 1
ATOM 4705 N N . GLN B 1 271 ? 23.078 43.625 36 1 44.88 271 GLN B N 1
ATOM 4706 C CA . GLN B 1 271 ? 21.812 44.344 36 1 44.88 271 GLN B CA 1
ATOM 4707 C C . GLN B 1 271 ? 21.234 44.406 37.406 1 44.88 271 GLN B C 1
ATOM 4709 O O . GLN B 1 271 ? 20.672 45.438 37.812 1 44.88 271 GLN B O 1
ATOM 4714 N N . LEU B 1 272 ? 21.438 43.312 38.188 1 42.78 272 LEU B N 1
ATOM 4715 C CA . LEU B 1 272 ? 20.984 43.344 39.562 1 42.78 272 LEU B CA 1
ATOM 4716 C C . LEU B 1 272 ? 21.781 44.344 40.375 1 42.78 272 LEU B C 1
ATOM 4718 O O . LEU B 1 272 ? 21.234 45.031 41.25 1 42.78 272 LEU B O 1
ATOM 4722 N N . LEU B 1 273 ? 23.047 44.5 39.969 1 44.31 273 LEU B N 1
ATOM 4723 C CA . LEU B 1 273 ? 23.859 45.469 40.719 1 44.31 273 LEU B CA 1
ATOM 4724 C C . LEU B 1 273 ? 23.438 46.875 40.344 1 44.31 273 LEU B C 1
ATOM 4726 O O . LEU B 1 273 ? 23.406 47.75 41.219 1 44.31 273 LEU B O 1
ATOM 4730 N N . ASN B 1 274 ? 23.109 47.094 39.094 1 46.62 274 ASN B N 1
ATOM 4731 C CA . ASN B 1 274 ? 22.703 48.438 38.719 1 46.62 274 ASN B CA 1
ATOM 4732 C C . ASN B 1 274 ? 21.328 48.812 39.25 1 46.62 274 ASN B C 1
ATOM 4734 O O . ASN B 1 274 ? 21.094 49.938 39.656 1 46.62 274 ASN B O 1
ATOM 4738 N N . ASP B 1 275 ? 20.406 47.812 39.281 1 43.22 275 ASP B N 1
ATOM 4739 C CA . ASP B 1 275 ? 19.078 48.094 39.844 1 43.22 275 ASP B CA 1
ATOM 4740 C C . ASP B 1 275 ? 19.141 48.312 41.344 1 43.22 275 ASP B C 1
ATOM 4742 O O . ASP B 1 275 ? 18.328 49.062 41.906 1 43.22 275 ASP B O 1
ATOM 4746 N N . THR B 1 276 ? 20 47.531 41.969 1 43 276 THR B N 1
ATOM 4747 C CA . THR B 1 276 ? 20.125 47.75 43.406 1 43 276 THR B CA 1
ATOM 4748 C C . THR B 1 276 ? 20.719 49.125 43.719 1 43 276 THR B C 1
ATOM 4750 O O . THR B 1 276 ? 20.422 49.719 44.75 1 43 276 THR B O 1
ATOM 4753 N N . ALA B 1 277 ? 21.531 49.625 42.844 1 43.88 277 ALA B N 1
ATOM 4754 C CA . ALA B 1 277 ? 22.109 50.969 43.094 1 43.88 277 ALA B CA 1
ATOM 4755 C C . ALA B 1 277 ? 21.047 52.062 42.906 1 43.88 277 ALA B C 1
ATOM 4757 O O . ALA B 1 277 ? 21.047 53.031 43.656 1 43.88 277 ALA B O 1
ATOM 4758 N N . ASP B 1 278 ? 20.141 51.875 41.906 1 40.75 278 ASP B N 1
ATOM 4759 C CA . ASP B 1 278 ? 19.172 52.938 41.688 1 40.75 278 ASP B CA 1
ATOM 4760 C C . ASP B 1 278 ? 18.094 52.938 42.781 1 40.75 278 ASP B C 1
ATOM 4762 O O . ASP B 1 278 ? 17.531 54 43.094 1 40.75 278 ASP B O 1
ATOM 4766 N N . ARG B 1 279 ? 17.75 51.812 43.406 1 39.28 279 ARG B N 1
ATOM 4767 C CA . ARG B 1 279 ? 16.75 51.844 44.469 1 39.28 279 ARG B CA 1
ATOM 4768 C C . ARG B 1 279 ? 17.297 52.531 45.719 1 39.28 279 ARG B C 1
ATOM 4770 O O . ARG B 1 279 ? 16.531 53.062 46.531 1 39.28 279 ARG B O 1
ATOM 4777 N N . ARG B 1 280 ? 18.578 52.469 46 1 38.94 280 ARG B N 1
ATOM 4778 C CA . ARG B 1 280 ? 19.109 53.094 47.219 1 38.94 280 ARG B CA 1
ATOM 4779 C C . ARG B 1 280 ? 18.984 54.625 47.156 1 38.94 280 ARG B C 1
ATOM 4781 O O . ARG B 1 280 ? 18.906 55.281 48.188 1 38.94 280 ARG B O 1
ATOM 4788 N N . GLN B 1 281 ? 19.062 55.188 45.969 1 36.03 281 GLN B N 1
ATOM 4789 C CA . GLN B 1 281 ? 19.078 56.625 45.969 1 36.03 281 GLN B CA 1
ATOM 4790 C C . GLN B 1 281 ? 17.703 57.188 46.312 1 36.03 281 GLN B C 1
ATOM 4792 O O . GLN B 1 281 ? 17.594 58.312 46.812 1 36.03 281 GLN B O 1
ATOM 4797 N N . ARG B 1 282 ? 16.578 56.531 46.062 1 34.91 282 ARG B N 1
ATOM 4798 C CA . ARG B 1 282 ? 15.289 57.219 46.219 1 34.91 282 ARG B CA 1
ATOM 4799 C C . ARG B 1 282 ? 14.883 57.25 47.688 1 34.91 282 ARG B C 1
ATOM 4801 O O . ARG B 1 282 ? 13.953 57.969 48.062 1 34.91 282 ARG B O 1
ATOM 4808 N N . ILE B 1 283 ? 15.258 56.312 48.5 1 34.81 283 ILE B N 1
ATOM 4809 C CA . ILE B 1 283 ? 14.695 56.25 49.844 1 34.81 283 ILE B CA 1
ATOM 4810 C C . ILE B 1 283 ? 15.203 57.438 50.688 1 34.81 283 ILE B C 1
ATOM 4812 O O . ILE B 1 283 ? 14.664 57.719 51.75 1 34.81 283 ILE B O 1
ATOM 4816 N N . GLN B 1 284 ? 16.375 57.938 50.438 1 31.42 284 GLN B N 1
ATOM 4817 C CA . GLN B 1 284 ? 16.922 58.844 51.438 1 31.42 284 GLN B CA 1
ATOM 4818 C C . GLN B 1 284 ? 16.094 60.125 51.531 1 31.42 284 GLN B C 1
ATOM 4820 O O . GLN B 1 284 ? 16.25 60.906 52.469 1 31.42 284 GLN B O 1
ATOM 4825 N N . MET B 1 285 ? 15.391 60.531 50.562 1 30.64 285 MET B N 1
ATOM 4826 C CA . MET B 1 285 ? 15.047 61.938 50.594 1 30.64 285 MET B CA 1
ATOM 4827 C C . MET B 1 285 ? 13.898 62.188 51.562 1 30.64 285 MET B C 1
ATOM 4829 O O . MET B 1 285 ? 13.516 63.344 51.812 1 30.64 285 MET B O 1
ATOM 4833 N N . SER B 1 286 ? 13.055 61.25 51.938 1 29.98 286 SER B N 1
ATOM 4834 C CA . SER B 1 286 ? 11.789 61.719 52.5 1 29.98 286 SER B CA 1
ATOM 4835 C C . SER B 1 286 ? 11.93 62 53.969 1 29.98 286 SER B C 1
ATOM 4837 O O . SER B 1 286 ? 10.93 62.219 54.688 1 29.98 286 SER B O 1
ATOM 4839 N N . GLY B 1 287 ? 13.016 61.719 54.656 1 29.47 287 GLY B N 1
ATOM 4840 C CA . GLY B 1 287 ? 13 61.688 56.125 1 29.47 287 GLY B CA 1
ATOM 4841 C C . GLY B 1 287 ? 12.727 63.062 56.75 1 29.47 287 GLY B C 1
ATOM 4842 O O . GLY B 1 287 ? 12.773 63.188 57.969 1 29.47 287 GLY B O 1
ATOM 4843 N N . LYS B 1 288 ? 12.914 64.125 56.031 1 29.47 288 LYS B N 1
ATOM 4844 C CA . LYS B 1 288 ? 13.273 65.25 56.875 1 29.47 288 LYS B CA 1
ATOM 4845 C C . LYS B 1 288 ? 12.109 65.688 57.75 1 29.47 288 LYS B C 1
ATOM 4847 O O . LYS B 1 288 ? 12.305 66.125 58.875 1 29.47 288 LYS B O 1
ATOM 4852 N N . ASN B 1 289 ? 10.945 65.75 57.312 1 26.64 289 ASN B N 1
ATOM 4853 C CA . ASN B 1 289 ? 10.312 67 57.812 1 26.64 289 ASN B CA 1
ATOM 4854 C C . ASN B 1 289 ? 9.711 66.812 59.188 1 26.64 289 ASN B C 1
ATOM 4856 O O . ASN B 1 289 ? 8.992 67.688 59.688 1 26.64 289 ASN B O 1
ATOM 4860 N N . GLN B 1 290 ? 9.555 65.625 59.656 1 26.02 290 GLN B N 1
ATOM 4861 C CA . GLN B 1 290 ? 8.469 65.625 60.625 1 26.02 290 GLN B CA 1
ATOM 4862 C C . GLN B 1 290 ? 8.906 66.312 61.938 1 26.02 290 GLN B C 1
ATOM 4864 O O . GLN B 1 290 ? 8.258 66.125 62.969 1 26.02 290 GLN B O 1
ATOM 4869 N N . ASP B 1 291 ? 10.07 66.812 62.125 1 25.03 291 ASP B N 1
ATOM 4870 C CA . ASP B 1 291 ? 10.547 66.938 63.5 1 25.03 291 ASP B CA 1
ATOM 4871 C C . ASP B 1 291 ? 9.719 68 64.25 1 25.03 291 ASP B C 1
ATOM 4873 O O . ASP B 1 291 ? 10.133 68.438 65.312 1 25.03 291 ASP B O 1
ATOM 4877 N N . ASN B 1 292 ? 8.648 68.562 63.812 1 25.91 292 ASN B N 1
ATOM 4878 C CA . ASN B 1 292 ? 8.266 69.688 64.625 1 25.91 292 ASN B CA 1
ATOM 4879 C C . ASN B 1 292 ? 7.785 69.312 66 1 25.91 292 ASN B C 1
ATOM 4881 O O . ASN B 1 292 ? 6.648 68.875 66.188 1 25.91 292 ASN B O 1
ATOM 4885 N N . GLY B 1 293 ? 8.555 68.438 66.812 1 23.2 293 GLY B N 1
ATOM 4886 C CA . GLY B 1 293 ? 8.203 68.125 68.188 1 23.2 293 GLY B CA 1
ATOM 4887 C C . GLY B 1 293 ? 7.883 69.312 69 1 23.2 293 GLY B C 1
ATOM 4888 O O . GLY B 1 293 ? 8.469 70.375 68.875 1 23.2 293 GLY B O 1
ATOM 4889 N N . ASN B 1 294 ? 6.594 69.5 69.438 1 25.02 294 ASN B N 1
ATOM 4890 C CA . ASN B 1 294 ? 5.906 70.312 70.438 1 25.02 294 ASN B CA 1
ATOM 4891 C C . ASN B 1 294 ? 6.633 70.375 71.75 1 25.02 294 ASN B C 1
ATOM 4893 O O . ASN B 1 294 ? 7.039 69.312 72.312 1 25.02 294 ASN B O 1
ATOM 4897 N N . ASN B 1 295 ? 7.484 71.312 72.062 1 23.5 295 ASN B N 1
ATOM 4898 C CA . ASN B 1 295 ? 8.133 71.812 73.25 1 23.5 295 ASN B CA 1
ATOM 4899 C C . ASN B 1 295 ? 7.137 71.938 74.438 1 23.5 295 ASN B C 1
ATOM 4901 O O . ASN B 1 295 ? 6.402 72.938 74.5 1 23.5 295 ASN B O 1
ATOM 4905 N N . LEU B 1 296 ? 6.184 70.938 74.625 1 23.3 296 LEU B N 1
ATOM 4906 C CA . LEU B 1 296 ? 5.355 71.188 75.75 1 23.3 296 LEU B CA 1
ATOM 4907 C C . LEU B 1 296 ? 6.211 71.25 77.062 1 23.3 296 LEU B C 1
ATOM 4909 O O . LEU B 1 296 ? 7.117 70.438 77.25 1 23.3 296 LEU B O 1
ATOM 4913 N N . HIS B 1 297 ? 6.422 72.5 77.562 1 24.59 297 HIS B N 1
ATOM 4914 C CA . HIS B 1 297 ? 6.902 73.062 78.812 1 24.59 297 HIS B CA 1
ATOM 4915 C C . HIS B 1 297 ? 6.262 72.375 80 1 24.59 297 HIS B C 1
ATOM 4917 O O . HIS B 1 297 ? 5.07 72.562 80.312 1 24.59 297 HIS B O 1
ATOM 4923 N N . PHE B 1 298 ? 6.371 71.062 80.188 1 23.42 298 PHE B N 1
ATOM 4924 C CA . PHE B 1 298 ? 5.91 70.562 81.5 1 23.42 298 PHE B CA 1
ATOM 4925 C C . PHE B 1 298 ? 6.621 71.25 82.625 1 23.42 298 PHE B C 1
ATOM 4927 O O . PHE B 1 298 ? 7.852 71.375 82.625 1 23.42 298 PHE B O 1
ATOM 4934 N N . GLU B 1 299 ? 5.883 72.188 83.375 1 24.95 299 GLU B N 1
ATOM 4935 C CA . GLU B 1 299 ? 5.996 72.938 84.625 1 24.95 299 GLU B CA 1
ATOM 4936 C C . GLU B 1 299 ? 6.461 72.062 85.75 1 24.95 299 GLU B C 1
ATOM 4938 O O . GLU B 1 299 ? 6.289 70.812 85.75 1 24.95 299 GLU B O 1
ATOM 4943 N N . GLU B 1 300 ? 7.129 72.688 86.938 1 24.7 300 GLU B N 1
ATOM 4944 C CA . GLU B 1 300 ? 7.695 72.5 88.25 1 24.7 300 GLU B CA 1
ATOM 4945 C C . GLU B 1 300 ? 6.676 71.938 89.25 1 24.7 300 GLU B C 1
ATOM 4947 O O . GLU B 1 300 ? 7.043 71.312 90.25 1 24.7 300 GLU B O 1
ATOM 4952 N N . VAL B 1 301 ? 5.465 71.375 89.125 1 24.05 301 VAL B N 1
ATOM 4953 C CA . VAL B 1 301 ? 5.227 70.875 90.5 1 24.05 301 VAL B CA 1
ATOM 4954 C C . VAL B 1 301 ? 5.938 69.562 90.625 1 24.05 301 VAL B C 1
ATOM 4956 O O . VAL B 1 301 ? 5.922 68.688 89.75 1 24.05 301 VAL B O 1
#

Secondary structure (DSSP, 8-state):
-HHHHHHHHHHHHHHHHHHHHHHHHHHHHHHHHHHHHHHHHHHHHHHHHHHH----PPPEEHHHHHS----GGGTHHHHHHHHHHHHHHHHHHTGGGT-S---S-HHHHHHHHHHHHHHHHHHHHHHHHHEEPPP-SGGGSTT-TTSSPPPPSSHHHHHS--HHHHHHH--S--SS-HHHHHHHHHHHHHHHH---HHHHHHHHHHHHHHHHHHHHTTSS-HHHHHHHHHHHHHHHHHHHHHSPPPP--SS--S--S---THHHHHHHHHHHHHHHHHHHHHHGGGGGGG-----------/-HHHHHHHHHHHHHHHHHHHHHHHHHHHHHHHHHHHHHHHHHHHHHHHHHHH----PPPEEHHHHHS----GGGTTHHHHHHHHHHHHHHHHHTGGGT-S-----HHHHHHHHHHHHHHHHHHHHHHHHHEEPPP-SGGGSTT-TTSSPPPPSSHHHHHS--HHHHHHH--S--SS-HHHHHHHHHHHHHHHH---HHHHHHHHHHHHHHHHHHHHTTSS-HHHHHHHHHHHHHHHHHHHHHSPPPPP-SS--S--S---THHHHHHHHHHHHHHHHHHHHHHGGGGGGGG----------

Organism: Asparagus officinalis (NCBI:txid4686)

Sequence (602 aa):
MYIARFFTKLWRRISTEVTVELQIFLGNWKLVLAGLIFQYIHGLAVHGVHYLHQPGPVLQDLGFILLPELGKEKFYISETSFSVIFFPFILWTFHPFVYKTKRFYTVLLWRRVLACIVTSQFLRIITFYSTHLPGPSYHCREGSEIARLPPPENILEVILLNFPQGVMYGCGDLIFSSHMIFTLVFVRTYNKYGSVRLIKTLSWLMAIMQSLLIIASRKHYSVDVVVAWYTVNLVVFFIDQKLTELPDRTGSSGSLLPLNNRDKTKEENKQLLNDTADRRQRIQMSGKNQDNGNNLHFEEVMYIARFFTKLWRRISTEVTVELQIFLGNWKLVLAGLIFQYIHGLAVHGVHYLHQPGPVLQDLGFILLPELGKEKFYISETSFSVIFFPFILWTFHPFVYKTKRFYTVLLWRRVLACIVTSQFLRIITFYSTHLPGPSYHCREGSEIARLPPPENILEVILLNFPQGVMYGCGDLIFSSHMIFTLVFVRTYNKYGSVRLIKTLSWLMAIMQSLLIIASRKHYSVDVVVAWYTVNLVVFFIDQKLTELPDRTGSSGSLLPLNNRDKTKEENKQLLNDTADRRQRIQMSGKNQDNGNNLHFEEV

Nearest PDB structures (foldseek):
  6ebu-assembly1_A  TM=7.208E-01  e=6.862E-02  Aquifex aeolicus VF5
  7rro-assembly1_B6  TM=2.042E-01  e=4.777E+00  Bos taurus
  8otz-assembly1_Cv  TM=2.036E-01  e=6.445E+00  Bos taurus
  6ebu-assembly1_A  TM=7.315E-01  e=5.711E-02  Aquifex aeolicus VF5
  7rro-assembly1_B6  TM=2.028E-01  e=7.378E+00  Bos taurus

Foldseek 3Di:
DVVVVVVVVLVVLLVVLCVVLVVVCVVVVVLLVVLVVLVLVLLLLLLVQLQVADADDDDDFPLCVVAAAPDDVCLCVLVVLLCVQQVVLVVVLCCVSRDVQDFFRSNVLSSLLSQLLSVLSVVLSVVLVVDFDQAQAPCLHPPHPSVHDDDDPDPVVSSVDPVVCCVRRTGSSAAADSSLLNLVSSLVSCCVRNDDPVVNVVSVVSSVVSLSVCVSNSRYGNNRNVNSVVVSVVSSVVSVVVDDDTDTCRPPPDPPPPPPCPVVVVVVVVVVVVVVVVVVVVVPPPPPDDPPDDPPDPDDD/DVVVVVVVVLVVLLVVLCVVLVVVCVVVVVLLVVLVVLVLVLLLLLLVQLQVADADDDDDFPLCVVAAAPDDVCLCVLVVLLCVQQVVLVVVLCCSSGDVQDFFRSNVLSSLLSQLLSVLSVVLSVVLVVDFDQAQAPCLHPPHPSVHDDDDPDPVVSSVDPVVCCVRPTGSSAAADSSLLNLVSSLVSCCVRNDDPVVNVVSVVSSVVSLSVCVSNSRYGNNRNVNSVVVSVVSSVVSVVVDDDTDTCRPPPDPPPPPPCVVVVVVVVVVVVVVVVVVVVPPPPPPPDDPPPDPPPPDDD

pLDDT: mean 82.69, std 22.97, range [22.42, 98.88]

Solvent-accessible surface area (backbone atoms only — not comparable to full-atom values): 32780 Å² total; per-residue (Å²): 109,69,63,58,49,48,50,48,51,50,48,50,44,32,51,53,41,49,54,54,46,48,58,53,33,72,75,44,43,67,62,45,48,51,37,54,53,44,51,52,51,49,50,42,50,42,56,51,35,16,54,67,28,56,52,38,75,66,62,56,34,47,47,60,73,76,32,72,70,58,48,80,88,45,47,60,52,40,55,51,52,47,47,64,53,50,52,56,49,58,54,55,57,50,37,50,43,77,40,84,79,27,54,56,55,52,60,63,50,48,42,53,50,35,51,44,49,48,54,49,48,52,54,28,53,57,30,23,65,21,29,45,54,38,26,61,24,78,57,15,22,65,87,36,82,60,16,37,46,73,82,73,91,47,70,60,62,59,68,54,66,59,57,73,61,46,72,73,61,57,24,22,68,46,45,33,37,64,71,48,43,54,46,51,52,51,40,54,47,40,57,72,67,52,86,55,66,67,56,42,55,48,40,54,51,47,48,54,49,48,51,52,35,33,34,20,43,24,70,41,58,37,35,14,49,52,52,28,56,56,51,43,55,41,46,45,52,52,48,59,70,70,45,81,78,78,69,70,37,68,76,56,79,64,77,74,57,74,72,62,68,62,61,57,50,51,51,52,45,47,48,49,48,50,49,50,51,52,55,56,61,63,62,64,69,68,66,69,72,67,75,74,73,79,81,74,78,78,74,79,124,110,70,63,58,49,48,50,50,52,49,50,51,44,32,50,51,41,49,52,55,46,47,56,54,32,72,76,44,44,69,62,45,50,51,38,54,52,44,53,51,52,50,51,42,51,42,56,52,36,16,53,66,27,57,50,38,77,66,62,56,33,46,46,60,74,76,30,72,71,58,48,82,88,45,45,59,52,42,57,52,53,47,46,64,53,51,51,56,49,57,54,55,56,50,38,48,43,77,40,83,79,27,54,58,54,49,59,63,49,48,44,53,50,34,50,43,48,48,54,47,48,53,55,27,53,58,30,22,64,20,29,45,53,37,26,62,25,80,54,16,21,66,88,37,82,62,14,37,45,73,82,70,92,45,72,60,61,60,68,53,64,57,57,73,60,45,71,72,61,57,21,23,66,46,45,34,37,62,69,50,43,54,46,52,52,50,40,52,49,40,57,72,68,50,87,55,65,67,57,45,55,49,39,54,51,47,48,53,49,46,51,52,35,32,33,20,44,25,70,40,56,36,35,13,49,52,51,26,56,56,49,43,53,43,46,44,52,50,47,59,71,70,45,81,77,77,69,70,38,69,77,55,78,62,78,76,57,75,74,67,68,64,62,59,54,53,53,53,49,49,51,51,51,52,53,55,54,59,59,61,65,66,67,66,71,74,70,67,74,74,68,79,73,79,80,75,79,79,76,83,127

InterPro domains:
  IPR025749 Sphingomyelin synthase-like domain [PF14360] (170-238)
  IPR045221 Sphingomyelin synthase-like [PTHR21290] (7-241)